Protein AF-0000000085501121 (afdb_homodimer)

Organism: NCBI:txid158149

Secondary structure (DSSP, 8-state):
-------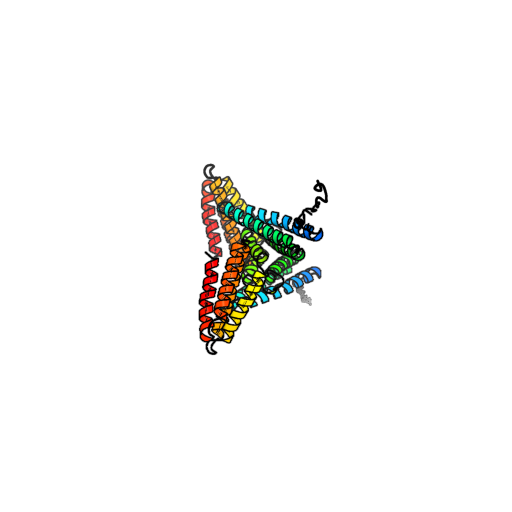-----------------PPPHHHHHHHHHHHHHHHHHHHHHHHHS-HHHHHHHHHHHHHHHHHHHHHHHHHHHTT-HHHHHHHHHHHHHHHHHHHHS-GGGHHHHHHHHHHHHHSPPGGGTTSS-HHHHHHHHHHHHHHHHHHHHS-GGGHHHHHHHHHHHHHHHHHHHHHHHHHT-HHHHHHHHHHHHHHHHHHHHS-GGGHHHHHHHHHHHHHHHHH-/------------------------PPPHHHHHHHHHHHHHHHHHHHHHHHHS-HHHHHHHHHHHHHHHHHHHHHHHHHHHTT-HHHHHHHHHHHHHHHHHHHHS-GGGHHHHHHHHHHHHHSPPGGGTTSS-HHHHHHHHHHHHHHHHHHHHS-GGGHHHHHHHHHHHHHHHHHHHHHHHHHT-HHHHHHHHHHHHHHHHHHHHS-GGGHHHHHHHHHHHHHHHHH-

pLDDT: mean 87.47, std 18.46, range [24.66, 98.56]

Radius of gyration: 30.81 Å; Cα contacts (8 Å, |Δi|>4): 507; chains: 2; bounding box: 129×114×78 Å

Foldseek 3Di:
DPPDDDDDPPPPPVPPPPPPPPLPDADPVLVVLQVLLVVLLVVLLVLLLVLDDPVCNVVSNVLSVLLVVLLVLQLVVCSVVVNSVSSNLLSVQSSVLSVQLNVDDSVCNSVSNLVSSLVSQADDQVPPPPHDPLVVVLVVLLVVLLVLLLVLDDPVCNVVLNVVSVVLVVLLSVLLSVQSSSSDPVLNVLLSVQSNVLSVQLVPDDSVCNSVSNVVSSVVSSVVSVD/DPPPPPPPPPPPPPPPPPPPPPLPDADPVLVVLQVLLVVLLVVLLVLLLVLDDPVCNVVSNVLSVLLVVLLVLQLVVCSVVVNSVSSNLLSVQSSVLSVQLNVDDSVCNSVSNLVSSLVSQADDQVPPPPHDPLQVVLVVLLVVLLVLLLVLDDPVCNVVLNVVSVVLVVLLSVLLSVQSSSSDPVLNVLLSVQSNVLSVQLVPDDSVCNSVSNVVSSVVSSVVSVD

Structure (mmCIF, N/CA/C/O backbone):
data_AF-0000000085501121-model_v1
#
loop_
_entity.id
_entity.type
_entity.pdbx_description
1 polymer 'Uncharacterized protein'
#
loop_
_atom_site.group_PDB
_atom_site.id
_atom_site.type_symbol
_atom_site.label_atom_id
_atom_site.label_alt_id
_atom_site.label_comp_id
_atom_site.label_asym_id
_atom_site.label_entity_id
_atom_site.label_seq_id
_atom_site.pdbx_PDB_ins_code
_atom_site.Cartn_x
_atom_site.Cartn_y
_atom_site.Cartn_z
_atom_site.occupancy
_atom_site.B_iso_or_equiv
_atom_site.auth_seq_id
_atom_site.auth_comp_id
_atom_site.auth_asym_id
_atom_site.auth_atom_id
_atom_site.pdbx_PDB_model_num
ATOM 1 N N . MET A 1 1 ? 66.562 -48.844 -46.031 1 24.66 1 MET A N 1
ATOM 2 C CA . MET A 1 1 ? 66.875 -47.562 -45.406 1 24.66 1 MET A CA 1
ATOM 3 C C . MET A 1 1 ? 65.75 -46.562 -45.719 1 24.66 1 MET A C 1
ATOM 5 O O . MET A 1 1 ? 65.938 -45.594 -46.469 1 24.66 1 MET A O 1
ATOM 9 N N . ALA A 1 2 ? 64.5 -46.844 -45.75 1 24.98 2 ALA A N 1
ATOM 10 C CA . ALA A 1 2 ? 63.219 -46.406 -46.312 1 24.98 2 ALA A CA 1
ATOM 11 C C . ALA A 1 2 ? 62.688 -45.219 -45.562 1 24.98 2 ALA A C 1
ATOM 13 O O . ALA A 1 2 ? 61.562 -44.75 -45.812 1 24.98 2 ALA A O 1
ATOM 14 N N . LYS A 1 3 ? 63.062 -44.812 -44.344 1 31.5 3 LYS A N 1
ATOM 15 C CA . LYS A 1 3 ? 62.125 -44.438 -43.281 1 31.5 3 LYS A CA 1
ATOM 16 C C . LYS A 1 3 ? 61.594 -43.031 -43.469 1 31.5 3 LYS A C 1
ATOM 18 O O . LYS A 1 3 ? 61 -42.438 -42.594 1 31.5 3 LYS A O 1
ATOM 23 N N . ASN A 1 4 ? 61.969 -42.094 -44.312 1 28.61 4 ASN A N 1
ATOM 24 C CA . ASN A 1 4 ? 61.875 -40.688 -43.906 1 28.61 4 ASN A CA 1
ATOM 25 C C . ASN A 1 4 ? 60.469 -40.125 -44.062 1 28.61 4 ASN A C 1
ATOM 27 O O . ASN A 1 4 ? 60.281 -38.906 -44.031 1 28.61 4 ASN A O 1
ATOM 31 N N . LEU A 1 5 ? 59.5 -40.656 -44.594 1 26.5 5 LEU A N 1
ATOM 32 C CA . LEU A 1 5 ? 58.5 -39.781 -45.219 1 26.5 5 LEU A CA 1
ATOM 33 C C . LEU A 1 5 ? 57.938 -38.812 -44.156 1 26.5 5 LEU A C 1
ATOM 35 O O . LEU A 1 5 ? 58.094 -39.031 -42.969 1 26.5 5 LEU A O 1
ATOM 39 N N . LEU A 1 6 ? 56.438 -38.469 -44 1 26.31 6 LEU A N 1
ATOM 40 C CA . LEU A 1 6 ? 55.406 -37.562 -44.469 1 26.31 6 LEU A CA 1
ATOM 41 C C . LEU A 1 6 ? 54.875 -36.719 -43.312 1 26.31 6 LEU A C 1
ATOM 43 O O . LEU A 1 6 ? 55.031 -37.062 -42.156 1 26.31 6 LEU A O 1
ATOM 47 N N . LEU A 1 7 ? 53.469 -36.25 -43.281 1 32.06 7 LEU A N 1
ATOM 48 C CA . LEU A 1 7 ? 52.531 -35.125 -43.281 1 32.06 7 LEU A CA 1
ATOM 49 C C . LEU A 1 7 ? 52.062 -34.781 -41.875 1 32.06 7 LEU A C 1
ATOM 51 O O . LEU A 1 7 ? 51.406 -35.594 -41.219 1 32.06 7 LEU A O 1
ATOM 55 N N . VAL A 1 8 ? 52.75 -34.094 -41.156 1 32.91 8 VAL A N 1
ATOM 56 C CA . VAL A 1 8 ? 52.375 -33.625 -39.812 1 32.91 8 VAL A CA 1
ATOM 57 C C . VAL A 1 8 ? 51 -32.938 -39.875 1 32.91 8 VAL A C 1
ATOM 59 O O . VAL A 1 8 ? 50.844 -31.922 -40.594 1 32.91 8 VAL A O 1
ATOM 62 N N . SER A 1 9 ? 49.906 -33.656 -39.75 1 26.64 9 SER A N 1
ATOM 63 C CA . SER A 1 9 ? 48.531 -33.188 -39.625 1 26.64 9 SER A CA 1
ATOM 64 C C . SER A 1 9 ? 48.438 -32.031 -38.625 1 26.64 9 SER A C 1
ATOM 66 O O . SER A 1 9 ? 48.719 -32.219 -37.438 1 26.64 9 SER A O 1
ATOM 68 N N . LEU A 1 10 ? 48.594 -30.859 -39.094 1 33.62 10 LEU A N 1
ATOM 69 C CA . LEU A 1 10 ? 48.219 -29.578 -38.531 1 33.62 10 LEU A CA 1
ATOM 70 C C . LEU A 1 10 ? 46.781 -29.609 -37.969 1 33.62 10 LEU A C 1
ATOM 72 O O . LEU A 1 10 ? 45.812 -29.516 -38.75 1 33.62 10 LEU A O 1
ATOM 76 N N . LEU A 1 11 ? 46.469 -30.609 -37.188 1 30.19 11 LEU A N 1
ATOM 77 C CA . LEU A 1 11 ? 45.156 -30.469 -36.594 1 30.19 11 LEU A CA 1
ATOM 78 C C . LEU A 1 11 ? 44.969 -29.062 -36 1 30.19 11 LEU A C 1
ATOM 80 O O . LEU A 1 11 ? 45.75 -28.641 -35.156 1 30.19 11 LEU A O 1
ATOM 84 N N . LEU A 1 12 ? 44.281 -28.141 -36.781 1 29.3 12 LEU A N 1
ATOM 85 C CA . LEU A 1 12 ? 43.5 -26.922 -36.562 1 29.3 12 LEU A CA 1
ATOM 86 C C . LEU A 1 12 ? 42.75 -26.984 -35.25 1 29.3 12 LEU A C 1
ATOM 88 O O . LEU A 1 12 ? 41.812 -27.766 -35.094 1 29.3 12 LEU A O 1
ATOM 92 N N . TYR A 1 13 ? 43.406 -27.031 -34.062 1 30.59 13 TYR A N 1
ATOM 93 C CA . TYR A 1 13 ? 42.688 -26.703 -32.844 1 30.59 13 TYR A CA 1
ATOM 94 C C . TYR A 1 13 ? 41.812 -25.469 -33.062 1 30.59 13 TYR A C 1
ATOM 96 O O . TYR A 1 13 ? 42.312 -24.344 -33.125 1 30.59 13 TYR A O 1
ATOM 104 N N . ILE A 1 14 ? 40.812 -25.516 -34 1 32.12 14 ILE A N 1
ATOM 105 C CA . ILE A 1 14 ? 39.812 -24.469 -33.938 1 32.12 14 ILE A CA 1
ATOM 106 C C . ILE A 1 14 ? 39.375 -24.266 -32.5 1 32.12 14 ILE A C 1
ATOM 108 O O . ILE A 1 14 ? 38.812 -25.156 -31.859 1 32.12 14 ILE A O 1
ATOM 112 N N . THR A 1 15 ? 40.188 -23.531 -31.625 1 33.06 15 THR A N 1
ATOM 113 C CA . THR A 1 15 ? 39.625 -22.906 -30.422 1 33.06 15 THR A CA 1
ATOM 114 C C . THR A 1 15 ? 38.188 -22.422 -30.703 1 33.06 15 THR A C 1
ATOM 116 O O . THR A 1 15 ? 38 -21.531 -31.516 1 33.06 15 THR A O 1
ATOM 119 N N . ILE A 1 16 ? 37.188 -23.188 -30.859 1 33.81 16 ILE A N 1
ATOM 120 C CA . ILE A 1 16 ? 35.844 -22.703 -30.688 1 33.81 16 ILE A CA 1
ATOM 121 C C . ILE A 1 16 ? 35.781 -21.703 -29.516 1 33.81 16 ILE A C 1
ATOM 123 O O . ILE A 1 16 ? 35.969 -22.078 -28.359 1 33.81 16 ILE A O 1
ATOM 127 N N . ALA A 1 17 ? 36.406 -20.5 -29.547 1 34.38 17 ALA A N 1
ATOM 128 C CA . ALA A 1 17 ? 35.969 -19.453 -28.609 1 34.38 17 ALA A CA 1
ATOM 129 C C . ALA A 1 17 ? 34.5 -19.594 -28.281 1 34.38 17 ALA A C 1
ATOM 131 O O . ALA A 1 17 ? 33.625 -19.484 -29.172 1 34.38 17 ALA A O 1
ATOM 132 N N . GLU A 1 18 ? 34.062 -20.469 -27.516 1 41.25 18 GLU A N 1
ATOM 133 C CA . GLU A 1 18 ? 32.719 -20.297 -26.969 1 41.25 18 GLU A CA 1
ATOM 134 C C . GLU A 1 18 ? 32.375 -18.812 -26.859 1 41.25 18 GLU A C 1
ATOM 136 O O . GLU A 1 18 ? 33.062 -18.047 -26.172 1 41.25 18 GLU A O 1
ATOM 141 N N . ALA A 1 19 ? 31.891 -18.094 -27.859 1 36.56 19 ALA A N 1
ATOM 142 C CA . ALA A 1 19 ? 31.328 -16.75 -27.797 1 36.56 19 ALA A CA 1
ATOM 143 C C . ALA A 1 19 ? 30.688 -16.484 -26.438 1 36.56 19 ALA A C 1
ATOM 145 O O . ALA A 1 19 ? 29.844 -17.25 -25.969 1 36.56 19 ALA A O 1
ATOM 146 N N . ALA A 1 20 ? 31.375 -16.078 -25.406 1 42.25 20 ALA A N 1
ATOM 147 C CA . ALA A 1 20 ? 30.75 -15.578 -24.188 1 42.25 20 ALA A CA 1
ATOM 148 C C . ALA A 1 20 ? 29.375 -15 -24.469 1 42.25 20 ALA A C 1
ATOM 150 O O . ALA A 1 20 ? 29.172 -14.352 -25.5 1 42.25 20 ALA A O 1
ATOM 151 N N . PRO A 1 21 ? 28.297 -15.578 -24.031 1 44.16 21 PRO A N 1
ATOM 152 C CA . PRO A 1 21 ? 27.031 -14.898 -24.344 1 44.16 21 PRO A CA 1
ATOM 153 C C . PRO A 1 21 ? 27.188 -13.383 -24.406 1 44.16 21 PRO A C 1
ATOM 155 O O . PRO A 1 21 ? 27.75 -12.773 -23.5 1 44.16 21 PRO A O 1
ATOM 158 N N . ILE A 1 22 ? 27.594 -12.719 -25.453 1 45 22 ILE A N 1
ATOM 159 C CA . ILE A 1 22 ? 27.562 -11.281 -25.688 1 45 22 ILE A CA 1
ATOM 160 C C . ILE A 1 22 ? 26.484 -10.641 -24.797 1 45 22 ILE A C 1
ATOM 162 O O . ILE A 1 22 ? 25.312 -10.969 -24.906 1 45 22 ILE A O 1
ATOM 166 N N . ALA A 1 23 ? 26.812 -10.25 -23.578 1 52.75 23 ALA A N 1
ATOM 167 C CA . ALA A 1 23 ? 25.891 -9.508 -22.734 1 52.75 23 ALA A CA 1
ATOM 168 C C . ALA A 1 23 ? 25.016 -8.57 -23.547 1 52.75 23 ALA A C 1
ATOM 170 O O . ALA A 1 23 ? 25.516 -7.625 -24.172 1 52.75 23 ALA A O 1
ATOM 171 N N . VAL A 1 24 ? 24.031 -9.07 -24.281 1 63.19 24 VAL A N 1
ATOM 172 C CA . VAL A 1 24 ? 23.094 -8.305 -25.109 1 63.19 24 VAL A CA 1
ATOM 173 C C . VAL A 1 24 ? 22.75 -7 -24.406 1 63.19 24 VAL A C 1
ATOM 175 O O . VAL A 1 24 ? 22.344 -7.004 -23.234 1 63.19 24 VAL A O 1
ATOM 178 N N . GLU A 1 25 ? 23.406 -5.941 -24.891 1 78.56 25 GLU A N 1
ATOM 179 C CA . GLU A 1 25 ? 23.094 -4.594 -24.422 1 78.56 25 GLU A CA 1
ATOM 180 C C . GLU A 1 25 ? 21.641 -4.246 -24.672 1 78.56 25 GLU A C 1
ATOM 182 O O . GLU A 1 25 ? 21.047 -4.691 -25.656 1 78.56 25 GLU A O 1
ATOM 187 N N . TRP A 1 26 ? 20.969 -3.686 -23.688 1 87.12 26 TRP A N 1
ATOM 188 C CA . TRP A 1 26 ? 19.594 -3.221 -23.859 1 87.12 26 TRP A CA 1
ATOM 189 C C . TRP A 1 26 ? 19.5 -2.26 -25.031 1 87.12 26 TRP A C 1
ATOM 191 O O . TRP A 1 26 ? 20.422 -1.498 -25.312 1 87.12 26 TRP A O 1
ATOM 201 N N . SER A 1 27 ? 18.453 -2.363 -25.781 1 90.25 27 SER A N 1
ATOM 202 C CA . SER A 1 27 ? 18.141 -1.325 -26.766 1 90.25 27 SER A CA 1
ATOM 203 C C . SER A 1 27 ? 18.062 0.048 -26.109 1 90.25 27 SER A C 1
ATOM 205 O O . SER A 1 27 ? 18 0.152 -24.875 1 90.25 27 SER A O 1
ATOM 207 N N . ALA A 1 28 ? 18.047 1.055 -26.859 1 91.31 28 ALA A N 1
ATOM 208 C CA . ALA A 1 28 ? 17.938 2.426 -26.375 1 91.31 28 ALA A CA 1
ATOM 209 C C . ALA A 1 28 ? 16.625 2.629 -25.625 1 91.31 28 ALA A C 1
ATOM 211 O O . ALA A 1 28 ? 16.578 3.314 -24.609 1 91.31 28 ALA A O 1
ATOM 212 N N . THR A 1 29 ? 15.594 2.031 -26.203 1 92.06 29 THR A N 1
ATOM 213 C CA . THR A 1 29 ? 14.273 2.164 -25.594 1 92.06 29 THR A CA 1
ATOM 214 C C . THR A 1 29 ? 14.25 1.511 -24.219 1 92.06 29 THR A C 1
ATOM 216 O O . THR A 1 29 ? 13.797 2.115 -23.234 1 92.06 29 THR A O 1
ATOM 219 N N . ALA A 1 30 ? 14.742 0.292 -24.125 1 93.5 30 ALA A N 1
ATOM 220 C CA . ALA A 1 30 ? 14.789 -0.408 -22.844 1 93.5 30 ALA A CA 1
ATOM 221 C C . ALA A 1 30 ? 15.688 0.327 -21.844 1 93.5 30 ALA A C 1
ATOM 223 O O . ALA A 1 30 ? 15.328 0.474 -20.672 1 93.5 30 ALA A O 1
ATOM 224 N N . SER A 1 31 ? 16.75 0.842 -22.312 1 94.31 31 SER A N 1
ATOM 225 C CA . SER A 1 31 ? 17.672 1.573 -21.453 1 94.31 31 SER A CA 1
ATOM 226 C C . SER A 1 31 ? 17.031 2.836 -20.891 1 94.31 31 SER A C 1
ATOM 228 O O . SER A 1 31 ? 17.203 3.162 -19.719 1 94.31 31 SER A O 1
ATOM 230 N N . LYS A 1 32 ? 16.328 3.502 -21.703 1 95.69 32 LYS A N 1
ATOM 231 C CA . LYS A 1 32 ? 15.633 4.707 -21.25 1 95.69 32 LYS A CA 1
ATOM 232 C C . LYS A 1 32 ? 14.617 4.379 -20.156 1 95.69 32 LYS A C 1
ATOM 234 O O . LYS A 1 32 ? 14.539 5.086 -19.156 1 95.69 32 LYS A O 1
ATOM 239 N N . SER A 1 33 ? 13.875 3.32 -20.375 1 96.25 33 SER A N 1
ATOM 240 C CA . SER A 1 33 ? 12.875 2.9 -19.406 1 96.25 33 SER A CA 1
ATOM 241 C C . SER A 1 33 ? 13.539 2.504 -18.078 1 96.25 33 SER A C 1
ATOM 243 O O . SER A 1 33 ? 13.094 2.922 -17.016 1 96.25 33 SER A O 1
ATOM 245 N N . ILE A 1 34 ? 14.594 1.81 -18.172 1 96.5 34 ILE A N 1
ATOM 246 C CA . ILE A 1 34 ? 15.297 1.315 -16.984 1 96.5 34 ILE A CA 1
ATOM 247 C C . ILE A 1 34 ? 15.93 2.484 -16.234 1 96.5 34 ILE A C 1
ATOM 249 O O . ILE A 1 34 ? 15.867 2.551 -15.008 1 96.5 34 ILE A O 1
ATOM 253 N N . ASN A 1 35 ? 16.484 3.414 -16.938 1 95.94 35 ASN A N 1
ATOM 254 C CA . ASN A 1 35 ? 17.109 4.57 -16.312 1 95.94 35 ASN A CA 1
ATOM 255 C C . ASN A 1 35 ? 16.078 5.461 -15.625 1 95.94 35 ASN A C 1
ATOM 257 O O . ASN A 1 35 ? 16.312 5.969 -14.523 1 95.94 35 ASN A O 1
ATOM 261 N N . ALA A 1 36 ? 14.922 5.648 -16.312 1 96.44 36 ALA A N 1
ATOM 262 C CA . ALA A 1 36 ? 13.844 6.422 -15.703 1 96.44 36 ALA A CA 1
ATOM 263 C C . ALA A 1 36 ? 13.383 5.781 -14.398 1 96.44 36 ALA A C 1
ATOM 265 O O . ALA A 1 36 ? 13.195 6.473 -13.391 1 96.44 36 ALA A O 1
ATOM 266 N N . MET A 1 37 ? 13.25 4.48 -14.422 1 96.94 37 MET A N 1
ATOM 267 C CA . MET A 1 37 ? 12.867 3.742 -13.219 1 96.94 37 MET A CA 1
ATOM 268 C C . MET A 1 37 ? 13.914 3.908 -12.125 1 96.94 37 MET A C 1
ATOM 270 O O . MET A 1 37 ? 13.578 4.191 -10.969 1 96.94 37 MET A O 1
ATOM 274 N N . LYS A 1 38 ? 15.164 3.803 -12.477 1 96.38 38 LYS A N 1
ATOM 275 C CA . LYS A 1 38 ? 16.234 3.859 -11.484 1 96.38 38 LYS A CA 1
ATOM 276 C C . LYS A 1 38 ? 16.297 5.23 -10.82 1 96.38 38 LYS A C 1
ATOM 278 O O . LYS A 1 38 ? 16.531 5.332 -9.617 1 96.38 38 LYS A O 1
ATOM 283 N N . LEU A 1 39 ? 16.047 6.27 -11.547 1 96.44 39 LEU A N 1
ATOM 284 C CA . LEU A 1 39 ? 16.047 7.621 -11 1 96.44 39 LEU A CA 1
ATOM 285 C C . LEU A 1 39 ? 14.922 7.785 -9.977 1 96.44 39 LEU A C 1
ATOM 287 O O . LEU A 1 39 ? 15.156 8.258 -8.867 1 96.44 39 LEU A O 1
ATOM 291 N N . LYS A 1 40 ? 13.781 7.328 -10.305 1 97 40 LYS A N 1
ATOM 292 C CA . LYS A 1 40 ? 12.641 7.441 -9.391 1 97 40 LYS A CA 1
ATOM 293 C C . LYS A 1 40 ? 12.82 6.539 -8.18 1 97 40 LYS A C 1
ATOM 295 O O . LYS A 1 40 ? 12.461 6.918 -7.059 1 97 40 LYS A O 1
ATOM 300 N N . LEU A 1 41 ? 13.359 5.426 -8.469 1 97.56 41 LEU A N 1
ATOM 301 C CA . LEU A 1 41 ? 13.617 4.48 -7.387 1 97.56 41 LEU A CA 1
ATOM 302 C C . LEU A 1 41 ? 14.594 5.074 -6.375 1 97.56 41 LEU A C 1
ATOM 304 O O . LEU A 1 41 ? 14.367 4.98 -5.168 1 97.56 41 LEU A O 1
ATOM 308 N N . GLY A 1 42 ? 15.648 5.605 -6.863 1 96.56 42 GLY A N 1
ATOM 309 C CA . GLY A 1 42 ? 16.594 6.246 -5.977 1 96.56 42 GLY A CA 1
ATOM 310 C C . GLY A 1 42 ? 15.977 7.312 -5.094 1 96.56 42 GLY A C 1
ATOM 311 O O . GLY A 1 42 ? 16.203 7.34 -3.885 1 96.56 42 GLY A O 1
ATOM 312 N N . LYS A 1 43 ? 15.148 8.125 -5.691 1 97 43 LYS A N 1
ATOM 313 C CA . LYS A 1 43 ? 14.469 9.172 -4.938 1 97 43 LYS A CA 1
ATOM 314 C C . LYS A 1 43 ? 13.516 8.578 -3.9 1 97 43 LYS A C 1
ATOM 316 O O . LYS A 1 43 ? 13.5 9.016 -2.746 1 97 43 LYS A O 1
ATOM 321 N N . ALA A 1 44 ? 12.734 7.625 -4.355 1 97.88 44 ALA A N 1
ATOM 322 C CA . ALA A 1 44 ? 11.773 6.984 -3.463 1 97.88 44 ALA A CA 1
ATOM 323 C C . ALA A 1 44 ? 12.469 6.379 -2.248 1 97.88 44 ALA A C 1
ATOM 325 O O . ALA A 1 44 ? 12.062 6.609 -1.108 1 97.88 44 ALA A O 1
ATOM 326 N N . LEU A 1 45 ? 13.5 5.656 -2.473 1 97.19 45 LEU A N 1
ATOM 327 C CA . LEU A 1 45 ? 14.188 4.949 -1.4 1 97.19 45 LEU A CA 1
ATOM 328 C C . LEU A 1 45 ? 14.875 5.934 -0.454 1 97.19 45 LEU A C 1
ATOM 330 O O . LEU A 1 45 ? 14.859 5.738 0.764 1 97.19 45 LEU A O 1
ATOM 334 N N . ASP A 1 46 ? 15.422 6.992 -0.999 1 96.25 46 ASP A N 1
ATOM 335 C CA . ASP A 1 46 ? 16.016 8.039 -0.168 1 96.25 46 ASP A CA 1
ATOM 336 C C . ASP A 1 46 ? 14.961 8.664 0.75 1 96.25 46 ASP A C 1
ATOM 338 O O . ASP A 1 46 ? 15.211 8.859 1.942 1 96.25 46 ASP A O 1
ATOM 342 N N . GLU A 1 47 ? 13.867 8.945 0.17 1 96.44 47 GLU A N 1
ATOM 343 C CA . GLU A 1 47 ? 12.82 9.602 0.94 1 96.44 47 GLU A CA 1
ATOM 344 C C . GLU A 1 47 ? 12.273 8.68 2.027 1 96.44 47 GLU A C 1
ATOM 346 O O . GLU A 1 47 ? 11.883 9.141 3.104 1 96.44 47 GLU A O 1
ATOM 351 N N . VAL A 1 48 ? 12.203 7.367 1.743 1 97.69 48 VAL A N 1
ATOM 352 C CA . VAL A 1 48 ? 11.75 6.402 2.74 1 97.69 48 VAL A CA 1
ATOM 353 C C . VAL A 1 48 ? 12.711 6.402 3.932 1 97.69 48 VAL A C 1
ATOM 355 O O . VAL A 1 48 ? 12.273 6.441 5.086 1 97.69 48 VAL A O 1
ATOM 358 N N . VAL A 1 49 ? 13.969 6.418 3.639 1 96.88 49 VAL A N 1
ATOM 359 C CA . VAL A 1 49 ? 14.969 6.391 4.695 1 96.88 49 VAL A CA 1
ATOM 360 C C . VAL A 1 49 ? 14.93 7.699 5.484 1 96.88 49 VAL A C 1
ATOM 362 O O . VAL A 1 49 ? 14.961 7.691 6.719 1 96.88 49 VAL A O 1
ATOM 365 N N . LEU A 1 50 ? 14.773 8.805 4.793 1 93.81 50 LEU A N 1
ATOM 366 C CA . LEU A 1 50 ? 14.734 10.117 5.426 1 93.81 50 LEU A CA 1
ATOM 367 C C . LEU A 1 50 ? 13.516 10.25 6.328 1 93.81 50 LEU A C 1
ATOM 369 O O . LEU A 1 50 ? 13.57 10.914 7.363 1 93.81 50 LEU A O 1
ATOM 373 N N . ALA A 1 51 ? 12.461 9.586 5.969 1 93.88 51 ALA A N 1
ATOM 374 C CA . ALA A 1 51 ? 11.203 9.719 6.699 1 93.88 51 ALA A CA 1
ATOM 375 C C . ALA A 1 51 ? 11.172 8.797 7.914 1 93.88 51 ALA A C 1
ATOM 377 O O . ALA A 1 51 ? 10.312 8.938 8.789 1 93.88 51 ALA A O 1
ATOM 378 N N . ALA A 1 52 ? 12.055 7.836 7.988 1 94.25 52 ALA A N 1
ATOM 379 C CA . ALA A 1 52 ? 12.039 6.836 9.047 1 94.25 52 ALA A CA 1
ATOM 380 C C . ALA A 1 52 ? 12.453 7.445 10.383 1 94.25 52 ALA A C 1
ATOM 382 O O . ALA A 1 52 ? 13.422 8.203 10.453 1 94.25 52 ALA A O 1
ATOM 383 N N . PRO A 1 53 ? 11.641 7.094 11.398 1 91.62 53 PRO A N 1
ATOM 384 C CA . PRO A 1 53 ? 12.133 7.516 12.711 1 91.62 53 PRO A CA 1
ATOM 385 C C . PRO A 1 53 ? 13.508 6.945 13.039 1 91.62 53 PRO A C 1
ATOM 387 O O . PRO A 1 53 ? 13.828 5.824 12.633 1 91.62 53 PRO A O 1
ATOM 390 N N . PRO A 1 54 ? 14.203 7.59 13.836 1 90.62 54 PRO A N 1
ATOM 391 C CA . PRO A 1 54 ? 15.594 7.219 14.086 1 90.62 54 PRO A CA 1
ATOM 392 C C . PRO A 1 54 ? 15.734 5.797 14.625 1 90.62 54 PRO A C 1
ATOM 394 O O . PRO A 1 54 ? 16.562 5.027 14.133 1 90.62 54 PRO A O 1
ATOM 397 N N . PRO A 1 55 ? 14.961 5.398 15.523 1 88.69 55 PRO A N 1
ATOM 398 C CA . PRO A 1 55 ? 15.148 4.043 16.047 1 88.69 55 PRO A CA 1
ATOM 399 C C . PRO A 1 55 ? 14.922 2.961 15 1 88.69 55 PRO A C 1
ATOM 401 O O . PRO A 1 55 ? 15.336 1.815 15.188 1 88.69 55 PRO A O 1
ATOM 404 N N . LYS A 1 56 ? 14.273 3.365 13.938 1 93.38 56 LYS A N 1
ATOM 405 C CA . LYS A 1 56 ? 13.938 2.371 12.922 1 93.38 56 LYS A CA 1
ATOM 406 C C . LYS A 1 56 ? 14.75 2.586 11.648 1 93.38 56 LYS A C 1
ATOM 408 O O . LYS A 1 56 ? 14.594 1.849 10.672 1 93.38 56 LYS A O 1
ATOM 413 N N . ARG A 1 57 ? 15.625 3.506 11.625 1 94.44 57 ARG A N 1
ATOM 414 C CA . ARG A 1 57 ? 16.297 3.918 10.391 1 94.44 57 ARG A CA 1
ATOM 415 C C . ARG A 1 57 ? 17.172 2.795 9.844 1 94.44 57 ARG A C 1
ATOM 417 O O . ARG A 1 57 ? 17.156 2.529 8.641 1 94.44 57 ARG A O 1
ATOM 424 N N . LYS A 1 58 ? 17.844 2.094 10.727 1 94.56 58 LYS A N 1
ATOM 425 C CA . LYS A 1 58 ? 18.703 1.008 10.273 1 94.56 58 LYS A CA 1
ATOM 426 C C . LYS A 1 58 ? 17.875 -0.12 9.648 1 94.56 58 LYS A C 1
ATOM 428 O O . LYS A 1 58 ? 18.266 -0.683 8.625 1 94.56 58 LYS A O 1
ATOM 433 N N . GLU A 1 59 ? 16.828 -0.427 10.297 1 95.62 59 GLU A N 1
ATOM 434 C CA . GLU A 1 59 ? 15.93 -1.449 9.766 1 95.62 59 GLU A CA 1
ATOM 435 C C . GLU A 1 59 ? 15.359 -1.033 8.414 1 95.62 59 GLU A C 1
ATOM 437 O O . GLU A 1 59 ? 15.312 -1.838 7.48 1 95.62 59 GLU A O 1
ATOM 442 N N . VAL A 1 60 ? 15.047 0.201 8.289 1 96.12 60 VAL A N 1
ATOM 443 C CA . VAL A 1 60 ? 14.477 0.728 7.055 1 96.12 60 VAL A CA 1
ATOM 444 C C . VAL A 1 60 ? 15.547 0.744 5.961 1 96.12 60 VAL A C 1
ATOM 446 O O . VAL A 1 60 ? 15.273 0.388 4.812 1 96.12 60 VAL A O 1
ATOM 449 N N . GLU A 1 61 ? 16.734 1.067 6.266 1 96.75 61 GLU A N 1
ATOM 450 C CA . GLU A 1 61 ? 17.844 1.053 5.32 1 96.75 61 GLU A CA 1
ATOM 451 C C . GLU A 1 61 ? 18.094 -0.354 4.781 1 96.75 61 GLU A C 1
ATOM 453 O O . GLU A 1 61 ? 18.297 -0.539 3.582 1 96.75 61 GLU A O 1
ATOM 458 N N . LYS A 1 62 ? 18.016 -1.282 5.637 1 94.81 62 LYS A N 1
ATOM 459 C CA . LYS A 1 62 ? 18.203 -2.672 5.223 1 94.81 62 LYS A CA 1
ATOM 460 C C . LYS A 1 62 ? 17.094 -3.107 4.266 1 94.81 62 LYS A C 1
ATOM 462 O O . LYS A 1 62 ? 17.359 -3.764 3.258 1 94.81 62 LYS A O 1
ATOM 467 N N . ALA A 1 63 ? 15.906 -2.742 4.613 1 93.75 63 ALA A N 1
ATOM 468 C CA . ALA A 1 63 ? 14.773 -3.086 3.76 1 93.75 63 ALA A CA 1
ATOM 469 C C . ALA A 1 63 ? 14.922 -2.447 2.381 1 93.75 63 ALA A C 1
ATOM 471 O O . ALA A 1 63 ? 14.695 -3.105 1.36 1 93.75 63 ALA A O 1
ATOM 472 N N . THR A 1 64 ? 15.312 -1.154 2.363 1 96.12 64 THR A N 1
ATOM 473 C CA . THR A 1 64 ? 15.453 -0.439 1.1 1 96.12 64 THR A CA 1
ATOM 474 C C . THR A 1 64 ? 16.562 -1.048 0.255 1 96.12 64 THR A C 1
ATOM 476 O O . THR A 1 64 ? 16.422 -1.215 -0.957 1 96.12 64 THR A O 1
ATOM 479 N N . THR A 1 65 ? 17.641 -1.415 0.872 1 93.88 65 THR A N 1
ATOM 480 C CA . THR A 1 65 ? 18.734 -2.074 0.179 1 93.88 65 THR A CA 1
ATOM 481 C C . THR A 1 65 ? 18.297 -3.424 -0.381 1 93.88 65 THR A C 1
ATOM 483 O O . THR A 1 65 ? 18.656 -3.779 -1.507 1 93.88 65 THR A O 1
ATOM 486 N N . GLY A 1 66 ? 17.516 -4.105 0.41 1 91.62 66 GLY A N 1
ATOM 487 C CA . GLY A 1 66 ? 16.969 -5.371 -0.056 1 91.62 66 GLY A CA 1
ATOM 488 C C . GLY A 1 66 ? 16.141 -5.242 -1.318 1 91.62 66 GLY A C 1
ATOM 489 O O . GLY A 1 66 ? 16.297 -6.031 -2.252 1 91.62 66 GLY A O 1
ATOM 490 N N . HIS A 1 67 ? 15.297 -4.234 -1.346 1 93.44 67 HIS A N 1
ATOM 491 C CA . HIS A 1 67 ? 14.477 -4.016 -2.531 1 93.44 67 HIS A CA 1
ATOM 492 C C . HIS A 1 67 ? 15.336 -3.686 -3.744 1 93.44 67 HIS A C 1
ATOM 494 O O . HIS A 1 67 ? 15.055 -4.141 -4.855 1 93.44 67 HIS A O 1
ATOM 500 N N . PHE A 1 68 ? 16.375 -2.936 -3.525 1 92.12 68 PHE A N 1
ATOM 501 C CA . PHE A 1 68 ? 17.281 -2.582 -4.613 1 92.12 68 PHE A CA 1
ATOM 502 C C . PHE A 1 68 ? 17.938 -3.828 -5.195 1 92.12 68 PHE A C 1
ATOM 504 O O . PHE A 1 68 ? 18 -3.988 -6.414 1 92.12 68 PHE A O 1
ATOM 511 N N . ILE A 1 69 ? 18.344 -4.691 -4.367 1 89.69 69 ILE A N 1
ATOM 512 C CA . ILE A 1 69 ? 19 -5.93 -4.781 1 89.69 69 ILE A CA 1
ATOM 513 C C . ILE A 1 69 ? 18 -6.797 -5.562 1 89.69 69 ILE A C 1
ATOM 515 O O . ILE A 1 69 ? 18.359 -7.363 -6.602 1 89.69 69 ILE A O 1
ATOM 519 N N . THR A 1 70 ? 16.812 -6.84 -5.07 1 90.38 70 THR A N 1
ATOM 520 C CA . THR A 1 70 ? 15.773 -7.629 -5.73 1 90.38 70 THR A CA 1
ATOM 521 C C . THR A 1 70 ? 15.516 -7.113 -7.145 1 90.38 70 THR A C 1
ATOM 523 O O . THR A 1 70 ? 15.445 -7.898 -8.094 1 90.38 70 THR A O 1
ATOM 526 N N . ILE A 1 71 ? 15.398 -5.84 -7.32 1 93.75 71 ILE A N 1
ATOM 527 C CA . ILE A 1 71 ? 15.117 -5.23 -8.617 1 93.75 71 ILE A CA 1
ATOM 528 C C . ILE A 1 71 ? 16.266 -5.5 -9.578 1 93.75 71 ILE A C 1
ATOM 530 O O . ILE A 1 71 ? 16.062 -5.855 -10.734 1 93.75 71 ILE A O 1
ATOM 534 N N . ASP A 1 72 ? 17.484 -5.398 -9.078 1 91.38 72 ASP A N 1
ATOM 535 C CA . ASP A 1 72 ? 18.656 -5.672 -9.898 1 91.38 72 ASP A CA 1
ATOM 536 C C . ASP A 1 72 ? 18.688 -7.129 -10.352 1 91.38 72 ASP A C 1
ATOM 538 O O . ASP A 1 72 ? 19.031 -7.422 -11.5 1 91.38 72 ASP A O 1
ATOM 542 N N . ALA A 1 73 ? 18.344 -7.949 -9.445 1 87 73 ALA A N 1
ATOM 543 C CA . ALA A 1 73 ? 18.312 -9.367 -9.781 1 87 73 ALA A CA 1
ATOM 544 C C . ALA A 1 73 ? 17.266 -9.656 -10.867 1 87 73 ALA A C 1
ATOM 546 O O . ALA A 1 73 ? 17.516 -10.438 -11.789 1 87 73 ALA A O 1
ATOM 547 N N . LEU A 1 74 ? 16.109 -9.07 -10.766 1 89.44 74 LEU A N 1
ATOM 548 C CA . LEU A 1 74 ? 15.055 -9.242 -11.758 1 89.44 74 LEU A CA 1
ATOM 549 C C . LEU A 1 74 ? 15.523 -8.766 -13.133 1 89.44 74 LEU A C 1
ATOM 551 O O . LEU A 1 74 ? 15.312 -9.445 -14.133 1 89.44 74 LEU A O 1
ATOM 555 N N . LEU A 1 75 ? 16.156 -7.637 -13.133 1 92.31 75 LEU A N 1
ATOM 556 C CA . LEU A 1 75 ? 16.641 -7.078 -14.391 1 92.31 75 LEU A CA 1
ATOM 557 C C . LEU A 1 75 ? 17.766 -7.926 -14.969 1 92.31 75 LEU A C 1
ATOM 559 O O . LEU A 1 75 ? 17.844 -8.117 -16.188 1 92.31 75 LEU A O 1
ATOM 563 N N . ALA A 1 76 ? 18.625 -8.406 -14.133 1 89.44 76 ALA A N 1
ATOM 564 C CA . ALA A 1 76 ? 19.719 -9.273 -14.57 1 89.44 76 ALA A CA 1
ATOM 565 C C . ALA A 1 76 ? 19.188 -10.547 -15.211 1 89.44 76 ALA A C 1
ATOM 567 O O . ALA A 1 76 ? 19.703 -11 -16.234 1 89.44 76 ALA A O 1
ATOM 568 N N . LYS A 1 77 ? 18.172 -11.062 -14.656 1 85 77 LYS A N 1
ATOM 569 C CA . LYS A 1 77 ? 17.547 -12.266 -15.211 1 85 77 LYS A CA 1
ATOM 570 C C . LYS A 1 77 ? 16.953 -11.984 -16.594 1 85 77 LYS A C 1
ATOM 572 O O . LYS A 1 77 ? 17.094 -12.797 -17.5 1 85 77 LYS A O 1
ATOM 577 N N . ALA A 1 78 ? 16.25 -10.938 -16.672 1 89.69 78 ALA A N 1
ATOM 578 C CA . ALA A 1 78 ? 15.688 -10.547 -17.969 1 89.69 78 ALA A CA 1
ATOM 579 C C . ALA A 1 78 ? 16.797 -10.359 -19.016 1 89.69 78 ALA A C 1
ATOM 581 O O . ALA A 1 78 ? 16.641 -10.766 -20.172 1 89.69 78 ALA A O 1
ATOM 582 N N . ARG A 1 79 ? 17.906 -9.797 -18.609 1 91 79 ARG A N 1
ATOM 583 C CA . ARG A 1 79 ? 19.047 -9.562 -19.5 1 91 79 ARG A CA 1
ATOM 584 C C . ARG A 1 79 ? 19.656 -10.883 -19.953 1 91 79 ARG A C 1
ATOM 586 O O . ARG A 1 79 ? 19.969 -11.055 -21.141 1 91 79 ARG A O 1
ATOM 593 N N . ALA A 1 80 ? 19.797 -11.742 -19.031 1 87.25 80 ALA A N 1
ATOM 594 C CA . ALA A 1 80 ? 20.375 -13.047 -19.328 1 87.25 80 ALA A CA 1
ATOM 595 C C . ALA A 1 80 ? 19.547 -13.789 -20.375 1 87.25 80 ALA A C 1
ATOM 597 O O . ALA A 1 80 ? 20.094 -14.547 -21.188 1 87.25 80 ALA A O 1
ATOM 598 N N . ARG A 1 81 ? 18.266 -13.492 -20.438 1 86.75 81 ARG A N 1
ATOM 599 C CA . ARG A 1 81 ? 17.375 -14.172 -21.359 1 86.75 81 ARG A CA 1
ATOM 600 C C . ARG A 1 81 ? 17.125 -13.328 -22.609 1 86.75 81 ARG A C 1
ATOM 602 O O . ARG A 1 81 ? 16.391 -13.734 -23.516 1 86.75 81 ARG A O 1
ATOM 609 N N . GLY A 1 82 ? 17.703 -12.188 -22.594 1 88 82 GLY A N 1
ATOM 610 C CA . GLY A 1 82 ? 17.469 -11.273 -23.703 1 88 82 GLY A CA 1
ATOM 611 C C . GLY A 1 82 ? 16.031 -10.828 -23.812 1 88 82 GLY A C 1
ATOM 612 O O . GLY A 1 82 ? 15.555 -10.523 -24.906 1 88 82 GLY A O 1
ATOM 613 N N . ASP A 1 83 ? 15.305 -10.836 -22.703 1 89.31 83 ASP A N 1
ATOM 614 C CA . ASP A 1 83 ? 13.883 -10.523 -22.688 1 89.31 83 ASP A CA 1
ATOM 615 C C . ASP A 1 83 ? 13.641 -9.039 -22.422 1 89.31 83 ASP A C 1
ATOM 617 O O . ASP A 1 83 ? 13.281 -8.656 -21.312 1 89.31 83 ASP A O 1
ATOM 621 N N . GLU A 1 84 ? 13.688 -8.312 -23.469 1 91.94 84 GLU A N 1
ATOM 622 C CA . GLU A 1 84 ? 13.578 -6.859 -23.359 1 91.94 84 GLU A CA 1
ATOM 623 C C . GLU A 1 84 ? 12.18 -6.438 -22.922 1 91.94 84 GLU A C 1
ATOM 625 O O . GLU A 1 84 ? 12.023 -5.473 -22.172 1 91.94 84 GLU A O 1
ATOM 630 N N . LYS A 1 85 ? 11.234 -7.109 -23.453 1 90.06 85 LYS A N 1
ATOM 631 C CA . LYS A 1 85 ? 9.859 -6.785 -23.078 1 90.06 85 LYS A CA 1
ATOM 632 C C . LYS A 1 85 ? 9.648 -6.941 -21.562 1 90.06 85 LYS A C 1
ATOM 634 O O . LYS A 1 85 ? 9 -6.109 -20.938 1 90.06 85 LYS A O 1
ATOM 639 N N . LYS A 1 86 ? 10.242 -7.941 -21.062 1 90.25 86 LYS A N 1
ATOM 640 C CA . LYS A 1 86 ? 10.148 -8.156 -19.625 1 90.25 86 LYS A CA 1
ATOM 641 C C . LYS A 1 86 ? 10.875 -7.066 -18.844 1 90.25 86 LYS A C 1
ATOM 643 O O . LYS A 1 86 ? 10.383 -6.59 -17.812 1 90.25 86 LYS A O 1
ATOM 648 N N . ALA A 1 87 ? 12.039 -6.719 -19.328 1 93.31 87 ALA A N 1
ATOM 649 C CA . ALA A 1 87 ? 12.797 -5.66 -18.672 1 93.31 87 ALA A CA 1
ATOM 650 C C . ALA A 1 87 ? 12 -4.359 -18.625 1 93.31 87 ALA A C 1
ATOM 652 O O . ALA A 1 87 ? 11.945 -3.693 -17.594 1 93.31 87 ALA A O 1
ATOM 653 N N . ILE A 1 88 ? 11.359 -4.043 -19.703 1 95 88 ILE A N 1
ATOM 654 C CA . ILE A 1 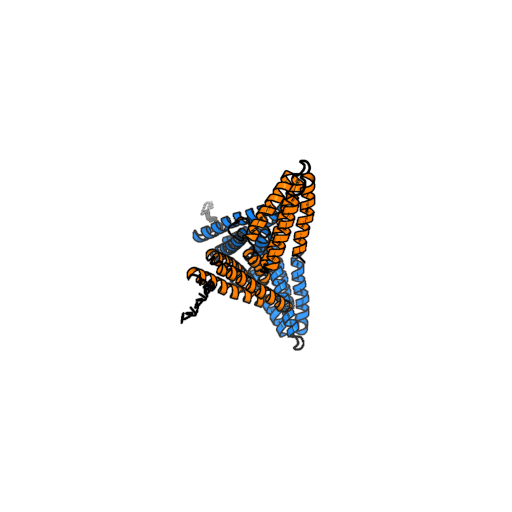88 ? 10.555 -2.822 -19.766 1 95 88 ILE A CA 1
ATOM 655 C C . ILE A 1 88 ? 9.359 -2.932 -18.828 1 95 88 ILE A C 1
ATOM 657 O O . ILE A 1 88 ? 9 -1.963 -18.156 1 95 88 ILE A O 1
ATOM 661 N N . SER A 1 89 ? 8.758 -4.086 -18.734 1 92.62 89 SER A N 1
ATOM 662 C CA . SER A 1 89 ? 7.625 -4.312 -17.844 1 92.62 89 SER A CA 1
ATOM 663 C C . SER A 1 89 ? 8.031 -4.148 -16.391 1 92.62 89 SER A C 1
ATOM 665 O O . SER A 1 89 ? 7.316 -3.516 -15.609 1 92.62 89 SER A O 1
ATOM 667 N N . ILE A 1 90 ? 9.172 -4.684 -16.062 1 93.38 90 ILE A N 1
ATOM 668 C CA . ILE A 1 90 ? 9.703 -4.539 -14.703 1 93.38 90 ILE A CA 1
ATOM 669 C C . ILE A 1 90 ? 9.922 -3.059 -14.398 1 93.38 90 ILE A C 1
ATOM 671 O O . ILE A 1 90 ? 9.477 -2.562 -13.359 1 93.38 90 ILE A O 1
ATOM 675 N N . ALA A 1 91 ? 10.562 -2.41 -15.336 1 96.5 91 ALA A N 1
ATOM 676 C CA . ALA A 1 91 ? 10.852 -0.992 -15.148 1 96.5 91 ALA A CA 1
ATOM 677 C C . ALA A 1 91 ? 9.57 -0.186 -14.953 1 96.5 91 ALA A C 1
ATOM 679 O O . ALA A 1 91 ? 9.484 0.644 -14.047 1 96.5 91 ALA A O 1
ATOM 680 N N . SER A 1 92 ? 8.617 -0.457 -15.695 1 95.38 92 SER A N 1
ATOM 681 C CA . SER A 1 92 ? 7.355 0.265 -15.625 1 95.38 92 SER A CA 1
ATOM 682 C C . SER A 1 92 ? 6.652 0.018 -14.289 1 95.38 92 SER A C 1
ATOM 684 O O . SER A 1 92 ? 6.152 0.953 -13.664 1 95.38 92 SER A O 1
ATOM 686 N N . SER A 1 93 ? 6.656 -1.214 -13.875 1 94.75 93 SER A N 1
ATOM 687 C CA . SER A 1 93 ? 5.984 -1.571 -12.633 1 94.75 93 SER A CA 1
ATOM 688 C C . SER A 1 93 ? 6.637 -0.888 -11.438 1 94.75 93 SER A C 1
ATOM 690 O O . SER A 1 93 ? 5.949 -0.306 -10.594 1 94.75 93 SER A O 1
ATOM 692 N N . TYR A 1 94 ? 7.918 -0.873 -11.422 1 96.69 94 TYR A N 1
ATOM 693 C CA . TYR A 1 94 ? 8.609 -0.29 -10.273 1 96.69 94 TYR A CA 1
ATOM 694 C C . TYR A 1 94 ? 8.617 1.232 -10.359 1 96.69 94 TYR A C 1
ATOM 696 O O . TYR A 1 94 ? 8.703 1.916 -9.336 1 96.69 94 TYR A O 1
ATOM 704 N N . GLU A 1 95 ? 8.555 1.745 -11.555 1 97.19 95 GLU A N 1
ATOM 705 C CA . GLU A 1 95 ? 8.406 3.191 -11.688 1 97.19 95 GLU A CA 1
ATOM 706 C C . GLU A 1 95 ? 7.086 3.668 -11.086 1 97.19 95 GLU A C 1
ATOM 708 O O . GLU A 1 95 ? 7.059 4.648 -10.336 1 97.19 95 GLU A O 1
ATOM 713 N N . LYS A 1 96 ? 6.035 2.936 -11.383 1 94.81 96 LYS A N 1
ATOM 714 C CA . LYS A 1 96 ? 4.73 3.26 -10.812 1 94.81 96 LYS A CA 1
ATOM 715 C C . LYS A 1 96 ? 4.734 3.111 -9.297 1 94.81 96 LYS A C 1
ATOM 717 O O . LYS A 1 96 ? 4.168 3.941 -8.586 1 94.81 96 LYS A O 1
ATOM 722 N N . ALA A 1 97 ? 5.344 2.064 -8.844 1 97.06 97 ALA A N 1
ATOM 723 C CA . ALA A 1 97 ? 5.473 1.846 -7.406 1 97.06 97 ALA A CA 1
ATOM 724 C C . ALA A 1 97 ? 6.215 3.002 -6.742 1 97.06 97 ALA A C 1
ATOM 726 O O . ALA A 1 97 ? 5.77 3.525 -5.719 1 97.06 97 ALA A O 1
ATOM 727 N N . ALA A 1 98 ? 7.289 3.426 -7.363 1 97.69 98 ALA A N 1
ATOM 728 C CA . ALA A 1 98 ? 8.094 4.52 -6.828 1 97.69 98 ALA A CA 1
ATOM 729 C C . ALA A 1 98 ? 7.289 5.816 -6.773 1 97.69 98 ALA A C 1
ATOM 731 O O . ALA A 1 98 ? 7.406 6.586 -5.816 1 97.69 98 ALA A O 1
ATOM 732 N N . ASP A 1 99 ? 6.488 6.035 -7.746 1 96.38 99 ASP A N 1
ATOM 733 C CA . ASP A 1 99 ? 5.66 7.238 -7.77 1 96.38 99 ASP A CA 1
ATOM 734 C C . ASP A 1 99 ? 4.734 7.293 -6.555 1 96.38 99 ASP A C 1
ATOM 736 O O . ASP A 1 99 ? 4.539 8.352 -5.965 1 96.38 99 ASP A O 1
ATOM 740 N N . ILE A 1 100 ? 4.191 6.133 -6.211 1 97.12 100 ILE A N 1
ATOM 741 C CA . ILE A 1 100 ? 3.291 6.078 -5.062 1 97.12 100 ILE A CA 1
ATOM 742 C C . ILE A 1 100 ? 4.07 6.359 -3.781 1 97.12 100 ILE A C 1
ATOM 744 O O . ILE A 1 100 ? 3.6 7.094 -2.91 1 97.12 100 ILE A O 1
ATOM 748 N N . VAL A 1 101 ? 5.223 5.824 -3.709 1 97.62 101 VAL A N 1
ATOM 749 C CA . VAL A 1 101 ? 6.062 6.035 -2.535 1 97.62 101 VAL A CA 1
ATOM 750 C C . VAL A 1 101 ? 6.414 7.516 -2.412 1 97.62 101 VAL A C 1
ATOM 752 O O . VAL A 1 101 ? 6.328 8.094 -1.325 1 97.62 101 VAL A O 1
ATOM 755 N N . ILE A 1 102 ? 6.793 8.148 -3.516 1 96.62 102 ILE A N 1
ATOM 756 C CA . ILE A 1 102 ? 7.184 9.555 -3.527 1 96.62 102 ILE A CA 1
ATOM 757 C C . ILE A 1 102 ? 5.996 10.422 -3.113 1 96.62 102 ILE A C 1
ATOM 759 O O . ILE A 1 102 ? 6.164 11.414 -2.393 1 96.62 102 ILE A O 1
ATOM 763 N N . ALA A 1 103 ? 4.848 9.992 -3.486 1 94.44 103 ALA A N 1
ATOM 764 C CA . ALA A 1 103 ? 3.648 10.781 -3.225 1 94.44 103 ALA A CA 1
ATOM 765 C C . ALA A 1 103 ? 3.154 10.578 -1.796 1 94.44 103 ALA A C 1
ATOM 767 O O . ALA A 1 103 ? 2.33 11.352 -1.3 1 94.44 103 ALA A O 1
ATOM 768 N N . ALA A 1 104 ? 3.557 9.547 -1.137 1 96.31 104 ALA A N 1
ATOM 769 C CA . ALA A 1 104 ? 3.064 9.203 0.195 1 96.31 104 ALA A CA 1
ATOM 770 C C . ALA A 1 104 ? 3.547 10.211 1.234 1 96.31 104 ALA A C 1
ATOM 772 O O . ALA A 1 104 ? 4.688 10.68 1.175 1 96.31 104 ALA A O 1
ATOM 773 N N . PRO A 1 105 ? 2.65 10.547 2.211 1 94.44 105 PRO A N 1
ATOM 774 C CA . PRO A 1 105 ? 3.156 11.32 3.348 1 94.44 105 PRO A CA 1
ATOM 775 C C . PRO A 1 105 ? 4.258 10.594 4.113 1 94.44 105 PRO A C 1
ATOM 777 O O . PRO A 1 105 ? 4.352 9.367 4.047 1 94.44 105 PRO A O 1
ATOM 780 N N . PRO A 1 106 ? 5.059 11.344 4.824 1 93.69 106 PRO A N 1
ATOM 781 C CA . PRO A 1 106 ? 6.238 10.758 5.469 1 93.69 106 PRO A CA 1
ATOM 782 C C . PRO A 1 106 ? 5.898 9.539 6.32 1 93.69 106 PRO A C 1
ATOM 784 O O . PRO A 1 106 ? 6.57 8.508 6.23 1 93.69 106 PRO A O 1
ATOM 787 N N . ALA A 1 107 ? 4.867 9.555 7.043 1 93.12 107 ALA A N 1
ATOM 788 C CA . ALA A 1 107 ? 4.543 8.492 7.992 1 93.12 107 ALA A CA 1
ATOM 789 C C . ALA A 1 107 ? 4.066 7.234 7.27 1 93.12 107 ALA A C 1
ATOM 791 O O . ALA A 1 107 ? 3.963 6.164 7.871 1 93.12 107 ALA A O 1
ATOM 792 N N . GLN A 1 108 ? 3.816 7.332 5.941 1 95.56 108 GLN A N 1
ATOM 793 C CA . GLN A 1 108 ? 3.275 6.199 5.199 1 95.56 108 GLN A CA 1
ATOM 794 C C . GLN A 1 108 ? 4.277 5.688 4.172 1 95.56 108 GLN A C 1
ATOM 796 O O . GLN A 1 108 ? 4.035 4.676 3.508 1 95.56 108 GLN A O 1
ATOM 801 N N . LYS A 1 109 ? 5.371 6.293 4.078 1 97 109 LYS A N 1
ATOM 802 C CA . LYS A 1 109 ? 6.281 6 2.977 1 97 109 LYS A CA 1
ATOM 803 C C . LYS A 1 109 ? 6.812 4.57 3.066 1 97 109 LYS A C 1
ATOM 805 O O . LYS A 1 109 ? 6.895 3.869 2.055 1 97 109 LYS A O 1
ATOM 810 N N . PHE A 1 110 ? 7.152 4.117 4.266 1 97.5 110 PHE A N 1
ATOM 811 C CA . PHE A 1 110 ? 7.691 2.77 4.402 1 97.5 110 PHE A CA 1
ATOM 812 C C . PHE A 1 110 ? 6.648 1.729 4.023 1 97.5 110 PHE A C 1
ATOM 814 O O . PHE A 1 110 ? 6.938 0.801 3.264 1 97.5 110 PHE A O 1
ATOM 821 N N . ASP A 1 111 ? 5.469 1.887 4.477 1 95.12 111 ASP A N 1
ATOM 822 C CA . ASP A 1 111 ? 4.391 0.957 4.156 1 95.12 111 ASP A CA 1
ATOM 823 C C . ASP A 1 111 ? 4.066 0.986 2.666 1 95.12 111 ASP A C 1
ATOM 825 O O . ASP A 1 111 ? 3.803 -0.056 2.062 1 95.12 111 ASP A O 1
ATOM 829 N N . ALA A 1 112 ? 4.062 2.188 2.092 1 97.44 112 ALA A N 1
ATOM 830 C CA . ALA A 1 112 ? 3.854 2.324 0.652 1 97.44 112 ALA A CA 1
ATOM 831 C C . ALA A 1 112 ? 4.891 1.524 -0.132 1 97.44 112 ALA A C 1
ATOM 833 O O . ALA A 1 112 ? 4.543 0.787 -1.058 1 97.44 112 ALA A O 1
ATOM 834 N N . MET A 1 113 ? 6.133 1.64 0.317 1 97.56 113 MET A N 1
ATOM 835 C CA . MET A 1 113 ? 7.215 0.927 -0.354 1 97.56 113 MET A CA 1
ATOM 836 C C . MET A 1 113 ? 7.023 -0.582 -0.245 1 97.56 113 MET A C 1
ATOM 838 O O . MET A 1 113 ? 7.062 -1.291 -1.252 1 97.56 113 MET A O 1
ATOM 842 N N . GLU A 1 114 ? 6.742 -1.04 0.972 1 96 114 GLU A N 1
ATOM 843 C CA . GLU A 1 114 ? 6.613 -2.479 1.184 1 96 114 GLU A CA 1
ATOM 844 C C . GLU A 1 114 ? 5.473 -3.061 0.355 1 96 114 GLU A C 1
ATOM 846 O O . GLU A 1 114 ? 5.633 -4.102 -0.285 1 96 114 GLU A O 1
ATOM 851 N N . THR A 1 115 ? 4.418 -2.361 0.264 1 96.44 115 THR A N 1
ATOM 852 C CA . THR A 1 115 ? 3.24 -2.852 -0.444 1 96.44 115 THR A CA 1
ATOM 853 C C . THR A 1 115 ? 3.457 -2.799 -1.954 1 96.44 115 THR A C 1
ATOM 855 O O . THR A 1 115 ? 3.297 -3.807 -2.645 1 96.44 115 THR A O 1
ATOM 858 N N . THR A 1 116 ? 3.859 -1.669 -2.426 1 97.56 116 THR A N 1
ATOM 859 C CA . THR A 1 116 ? 3.895 -1.48 -3.873 1 97.56 116 THR A CA 1
ATOM 860 C C . THR A 1 116 ? 5.062 -2.246 -4.488 1 97.56 116 THR A C 1
ATOM 862 O O . THR A 1 116 ? 4.945 -2.775 -5.598 1 97.56 116 THR A O 1
ATOM 865 N N . PHE A 1 117 ? 6.18 -2.307 -3.766 1 97.44 117 PHE A N 1
ATOM 866 C CA . PHE A 1 117 ? 7.309 -3.059 -4.301 1 97.44 117 PHE A CA 1
ATOM 867 C C . PHE A 1 117 ? 7.031 -4.559 -4.258 1 97.44 117 PHE A C 1
ATOM 869 O O . PHE A 1 117 ? 7.473 -5.301 -5.137 1 97.44 117 PHE A O 1
ATOM 876 N N . SER A 1 118 ? 6.293 -4.992 -3.26 1 95.19 118 SER A N 1
ATOM 877 C CA . SER A 1 118 ? 5.855 -6.383 -3.223 1 95.19 118 SER A CA 1
ATOM 878 C C . SER A 1 118 ? 4.965 -6.715 -4.418 1 95.19 118 SER A C 1
ATOM 880 O O . SER A 1 118 ? 5.141 -7.754 -5.059 1 95.19 118 SER A O 1
ATOM 882 N N . ILE A 1 119 ? 4.059 -5.863 -4.758 1 96.06 119 ILE A N 1
ATOM 883 C CA . ILE A 1 119 ? 3.148 -6.055 -5.883 1 96.06 119 ILE A CA 1
ATOM 884 C C . ILE A 1 119 ? 3.943 -6.125 -7.184 1 96.06 119 ILE A C 1
ATOM 886 O O . ILE A 1 119 ? 3.684 -6.98 -8.031 1 96.06 119 ILE A O 1
ATOM 890 N N . ALA A 1 120 ? 4.926 -5.273 -7.273 1 95.12 120 ALA A N 1
ATOM 891 C CA . ALA A 1 120 ? 5.734 -5.223 -8.492 1 95.12 120 ALA A CA 1
ATOM 892 C C . ALA A 1 120 ? 6.566 -6.492 -8.648 1 95.12 120 ALA A C 1
ATOM 894 O O . ALA A 1 120 ? 6.832 -6.93 -9.773 1 95.12 120 ALA A O 1
ATOM 895 N N . ALA A 1 121 ? 6.922 -7.086 -7.535 1 93.62 121 ALA A N 1
ATOM 896 C CA . ALA A 1 121 ? 7.824 -8.234 -7.559 1 93.62 121 ALA A CA 1
ATOM 897 C C . ALA A 1 121 ? 7.059 -9.531 -7.797 1 93.62 121 ALA A C 1
ATOM 899 O O . ALA A 1 121 ? 7.641 -10.539 -8.203 1 93.62 121 ALA A O 1
ATOM 900 N N . THR A 1 122 ? 5.812 -9.484 -7.496 1 93.25 122 THR A N 1
ATOM 901 C CA . THR A 1 122 ? 5.031 -10.711 -7.48 1 93.25 122 THR A CA 1
ATOM 902 C C . THR A 1 122 ? 4.395 -10.969 -8.844 1 93.25 122 THR A C 1
ATOM 904 O O . THR A 1 122 ? 3.723 -10.094 -9.398 1 93.25 122 THR A O 1
ATOM 907 N N . PRO A 1 123 ? 4.578 -12.195 -9.336 1 90.88 123 PRO A N 1
ATOM 908 C CA . PRO A 1 123 ? 3.916 -12.508 -10.602 1 90.88 123 PRO A CA 1
ATOM 909 C C . PRO A 1 123 ? 2.395 -12.562 -10.477 1 90.88 123 PRO A C 1
ATOM 911 O O . PRO A 1 123 ? 1.874 -13.039 -9.461 1 90.88 123 PRO A O 1
ATOM 914 N N . ASP A 1 124 ? 1.742 -12.008 -11.469 1 86.88 124 ASP A N 1
ATOM 915 C CA . ASP A 1 124 ? 0.286 -12.047 -11.57 1 86.88 124 ASP A CA 1
ATOM 916 C C . ASP A 1 124 ? -0.183 -13.32 -12.273 1 86.88 124 ASP A C 1
ATOM 918 O O . ASP A 1 124 ? 0.045 -13.492 -13.469 1 86.88 124 ASP A O 1
ATOM 922 N N . PRO A 1 125 ? -0.917 -14.125 -11.547 1 91.25 125 PRO A N 1
ATOM 923 C CA . PRO A 1 125 ? -1.323 -15.391 -12.164 1 91.25 125 PRO A CA 1
ATOM 924 C C . PRO A 1 125 ? -2.24 -15.195 -13.367 1 91.25 125 PRO A C 1
ATOM 926 O O . PRO A 1 125 ? -2.316 -16.062 -14.242 1 91.25 125 PRO A O 1
ATOM 929 N N . THR A 1 126 ? -2.953 -14.094 -13.453 1 86.62 126 THR A N 1
ATOM 930 C CA . THR A 1 126 ? -3.881 -13.844 -14.547 1 86.62 126 THR A CA 1
ATOM 931 C C . THR A 1 126 ? -3.123 -13.594 -15.852 1 86.62 126 THR A C 1
ATOM 933 O O . THR A 1 126 ? -3.717 -13.602 -16.922 1 86.62 126 THR A O 1
ATOM 936 N N . LYS A 1 127 ? -1.87 -13.523 -15.758 1 84.81 127 LYS A N 1
ATOM 937 C CA . LYS A 1 127 ? -1.053 -13.258 -16.938 1 84.81 127 LYS A CA 1
ATOM 938 C C . LYS A 1 127 ? -0.266 -14.492 -17.359 1 84.81 127 LYS A C 1
ATOM 940 O O . LYS A 1 127 ? 0.593 -14.414 -18.25 1 84.81 127 LYS A O 1
ATOM 945 N N . CYS A 1 128 ? -0.458 -15.562 -16.766 1 89.5 128 CYS A N 1
ATOM 946 C CA . CYS A 1 128 ? 0.164 -16.812 -17.188 1 89.5 128 CYS A CA 1
ATOM 947 C C . CYS A 1 128 ? -0.304 -17.203 -18.578 1 89.5 128 CYS A C 1
ATOM 949 O O . CYS A 1 128 ? -1.465 -17 -18.938 1 89.5 128 CYS A O 1
ATOM 951 N N . PRO A 1 129 ? 0.649 -17.719 -19.406 1 84.62 129 PRO A N 1
ATOM 952 C CA . PRO A 1 129 ? 1.988 -18.203 -19.078 1 84.62 129 PRO A CA 1
ATOM 953 C C . PRO A 1 129 ? 3.086 -17.203 -19.391 1 84.62 129 PRO A C 1
ATOM 955 O O . PRO A 1 129 ? 4.266 -17.547 -19.438 1 84.62 129 PRO A O 1
ATOM 958 N N . LYS A 1 130 ? 2.865 -15.969 -19.578 1 76.56 130 LYS A N 1
ATOM 959 C CA . LYS A 1 130 ? 3.791 -14.984 -20.125 1 76.56 130 LYS A CA 1
ATOM 960 C C . LYS A 1 130 ? 4.652 -14.367 -19.016 1 76.56 130 LYS A C 1
ATOM 962 O O . LYS A 1 130 ? 5.523 -13.539 -19.297 1 76.56 130 LYS A O 1
ATOM 967 N N . VAL A 1 131 ? 4.496 -14.719 -17.844 1 80.56 131 VAL A N 1
ATOM 968 C CA . VAL A 1 131 ? 5.223 -14.055 -16.766 1 80.56 131 VAL A CA 1
ATOM 969 C C . VAL A 1 131 ? 6.344 -14.961 -16.266 1 80.56 131 VAL A C 1
ATOM 971 O O . VAL A 1 131 ? 7.211 -15.367 -17.031 1 80.56 131 VAL A O 1
ATOM 974 N N . ASP A 1 132 ? 6.355 -15.695 -15.156 1 86.19 132 ASP A N 1
ATOM 975 C CA . ASP A 1 132 ? 7.332 -16.609 -14.586 1 86.19 132 ASP A CA 1
ATOM 976 C C . ASP A 1 132 ? 6.914 -18.062 -14.82 1 86.19 132 ASP A C 1
ATOM 978 O O . ASP A 1 132 ? 5.883 -18.516 -14.312 1 86.19 132 ASP A O 1
ATOM 982 N N . LYS A 1 133 ? 7.734 -18.734 -15.609 1 88.56 133 LYS A N 1
ATOM 983 C CA . LYS A 1 133 ? 7.371 -20.078 -16.031 1 88.56 133 LYS A CA 1
ATOM 984 C C . LYS A 1 133 ? 7.164 -21 -14.836 1 88.56 133 LYS A C 1
ATOM 986 O O . LYS A 1 133 ? 6.16 -21.719 -14.758 1 88.56 133 LYS A O 1
ATOM 991 N N . ALA A 1 134 ? 8.148 -20.953 -13.938 1 92.88 134 ALA A N 1
ATOM 992 C CA . ALA A 1 134 ? 8.055 -21.828 -12.773 1 92.88 134 ALA A CA 1
ATOM 993 C C . ALA A 1 134 ? 6.812 -21.516 -11.945 1 92.88 134 ALA A C 1
ATOM 995 O O . ALA A 1 134 ? 6.098 -22.422 -11.508 1 92.88 134 ALA A O 1
ATOM 996 N N . PHE A 1 135 ? 6.539 -20.281 -11.789 1 95.19 135 PHE A N 1
ATOM 997 C CA . PHE A 1 135 ? 5.348 -19.844 -11.07 1 95.19 135 PHE A CA 1
ATOM 998 C C . PHE A 1 135 ? 4.086 -20.312 -11.781 1 95.19 135 PHE A C 1
ATOM 1000 O O . PHE A 1 135 ? 3.178 -20.859 -11.156 1 95.19 135 PHE A O 1
ATOM 1007 N N . CYS A 1 136 ? 4.004 -20.156 -13.047 1 96.12 136 CYS A N 1
ATOM 1008 C CA . CYS A 1 136 ? 2.812 -20.484 -13.82 1 96.12 136 CYS A CA 1
ATOM 1009 C C . CYS A 1 136 ? 2.551 -22 -13.797 1 96.12 136 CYS A C 1
ATOM 1011 O O . CYS A 1 136 ? 1.398 -22.422 -13.734 1 96.12 136 CYS A O 1
ATOM 1013 N N . GLU A 1 137 ? 3.578 -22.734 -13.852 1 96.38 137 GLU A N 1
ATOM 1014 C CA . GLU A 1 137 ? 3.432 -24.188 -13.758 1 96.38 137 GLU A CA 1
ATOM 1015 C C . GLU A 1 137 ? 2.867 -24.594 -12.398 1 96.38 137 GLU A C 1
ATOM 1017 O O . GLU A 1 137 ? 1.947 -25.422 -12.328 1 96.38 137 GLU A O 1
ATOM 1022 N N . THR A 1 138 ? 3.414 -23.938 -11.383 1 96.88 138 THR A N 1
ATOM 1023 C CA . THR A 1 138 ? 2.918 -24.219 -10.039 1 96.88 138 THR A CA 1
ATOM 1024 C C . THR A 1 138 ? 1.457 -23.797 -9.898 1 96.88 138 THR A C 1
ATOM 1026 O O . THR A 1 138 ? 0.634 -24.562 -9.383 1 96.88 138 THR A O 1
ATOM 1029 N N . TYR A 1 139 ? 1.16 -22.672 -10.375 1 95.75 139 TYR A N 1
ATOM 1030 C CA . TYR A 1 139 ? -0.202 -22.156 -10.297 1 95.75 139 TYR A CA 1
ATOM 1031 C C . TYR A 1 139 ? -1.176 -23.062 -11.023 1 95.75 139 TYR A C 1
ATOM 1033 O O . TYR A 1 139 ? -2.236 -23.406 -10.492 1 95.75 139 TYR A O 1
ATOM 1041 N N . SER A 1 140 ? -0.826 -23.484 -12.195 1 96.5 140 SER A N 1
ATOM 1042 C CA . SER A 1 140 ? -1.68 -24.375 -12.977 1 96.5 140 SER A CA 1
ATOM 1043 C C . SER A 1 140 ? -1.921 -25.688 -12.25 1 96.5 140 SER A C 1
ATOM 1045 O O . SER A 1 140 ? -3.057 -26.172 -12.172 1 96.5 140 SER A O 1
ATOM 1047 N N . LYS A 1 141 ? -0.931 -26.266 -11.711 1 97.62 141 LYS A N 1
ATOM 1048 C CA . LYS A 1 141 ? -1.06 -27.547 -11.008 1 97.62 141 LYS A CA 1
ATOM 1049 C C . LYS A 1 141 ? -1.918 -27.391 -9.758 1 97.62 141 LYS A C 1
ATOM 1051 O O . LYS A 1 141 ? -2.74 -28.266 -9.453 1 97.62 141 LYS A O 1
ATOM 1056 N N . THR A 1 142 ? -1.659 -26.297 -9.047 1 98 142 THR A N 1
ATOM 1057 C CA . THR A 1 142 ? -2.445 -26.078 -7.836 1 98 142 THR A CA 1
ATOM 1058 C C . THR A 1 142 ? -3.912 -25.844 -8.18 1 98 142 THR A C 1
ATOM 1060 O O . THR A 1 142 ? -4.805 -26.266 -7.453 1 98 142 THR A O 1
ATOM 1063 N N . LYS A 1 143 ? -4.164 -25.188 -9.281 1 97 143 LYS A N 1
ATOM 1064 C CA . LYS A 1 143 ? -5.543 -24.984 -9.719 1 97 143 LYS A CA 1
ATOM 1065 C C . LYS A 1 143 ? -6.215 -26.297 -10.062 1 97 143 LYS A C 1
ATOM 1067 O O . LYS A 1 143 ? -7.371 -26.531 -9.695 1 97 143 LYS A O 1
ATOM 1072 N N . LYS A 1 144 ? -5.48 -27.141 -10.727 1 98 144 LYS A N 1
ATOM 1073 C CA . LYS A 1 144 ? -6.016 -28.453 -11.047 1 98 144 LYS A CA 1
ATOM 1074 C C . LYS A 1 144 ? -6.352 -29.234 -9.773 1 98 144 LYS A C 1
ATOM 1076 O O . LYS A 1 144 ? -7.426 -29.828 -9.664 1 98 144 LYS A O 1
ATOM 1081 N N . ALA A 1 145 ? -5.438 -29.188 -8.844 1 98.56 145 ALA A N 1
ATOM 1082 C CA . ALA A 1 145 ? -5.676 -29.859 -7.57 1 98.56 145 ALA A CA 1
ATOM 1083 C C . ALA A 1 145 ? -6.922 -29.297 -6.887 1 98.56 145 ALA A C 1
ATOM 1085 O O . ALA A 1 145 ? -7.762 -30.062 -6.402 1 98.56 145 ALA A O 1
ATOM 1086 N N . GLN A 1 146 ? -7.059 -28.047 -6.855 1 97.81 146 GLN A N 1
ATOM 1087 C CA . GLN A 1 146 ? -8.195 -27.375 -6.23 1 97.81 146 GLN A CA 1
ATOM 1088 C C . GLN A 1 146 ? -9.5 -27.766 -6.914 1 97.81 146 GLN A C 1
ATOM 1090 O O . GLN A 1 146 ? -10.508 -28.031 -6.246 1 97.81 146 GLN A O 1
ATOM 1095 N N . GLU A 1 147 ? -9.477 -27.797 -8.211 1 97.31 147 GLU A N 1
ATOM 1096 C CA . GLU A 1 147 ? -10.664 -28.188 -8.969 1 97.31 147 GLU A CA 1
ATOM 1097 C C . GLU A 1 147 ? -11.078 -29.609 -8.648 1 97.31 147 GLU A C 1
ATOM 1099 O O . GLU A 1 147 ? -12.273 -29.906 -8.539 1 97.31 147 GLU A O 1
ATOM 1104 N N . GLU A 1 148 ? -10.109 -30.438 -8.531 1 98.12 148 GLU A N 1
ATOM 1105 C CA . GLU A 1 148 ? -10.414 -31.844 -8.227 1 98.12 148 GLU A CA 1
ATOM 1106 C C . GLU A 1 148 ? -10.992 -31.969 -6.82 1 98.12 148 GLU A C 1
ATOM 1108 O O . GLU A 1 148 ? -11.867 -32.812 -6.582 1 98.12 148 GLU A O 1
ATOM 1113 N N . VAL A 1 149 ? -10.477 -31.141 -5.898 1 98.44 149 VAL A N 1
ATOM 1114 C CA . VAL A 1 149 ? -11.023 -31.156 -4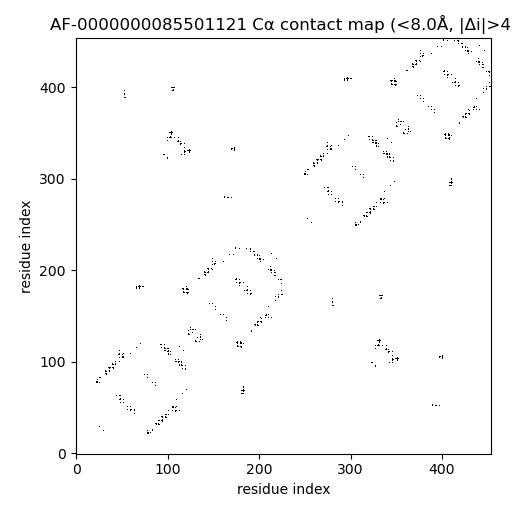.543 1 98.44 149 VAL A CA 1
ATOM 1115 C C . VAL A 1 149 ? -12.492 -30.719 -4.574 1 98.44 149 VAL A C 1
ATOM 1117 O O . VAL A 1 149 ? -13.344 -31.359 -3.955 1 98.44 149 VAL A O 1
ATOM 1120 N N . ILE A 1 150 ? -12.797 -29.719 -5.309 1 97.5 150 ILE A N 1
ATOM 1121 C CA . ILE A 1 150 ? -14.156 -29.203 -5.398 1 97.5 150 ILE A CA 1
ATOM 1122 C C . ILE A 1 150 ? -15.062 -30.234 -6.059 1 97.5 150 ILE A C 1
ATOM 1124 O O . ILE A 1 150 ? -16.172 -30.5 -5.586 1 97.5 150 ILE A O 1
ATOM 1128 N N . SER A 1 151 ? -14.594 -30.875 -7.113 1 97.19 151 SER A N 1
ATOM 1129 C CA . SER A 1 151 ? -15.367 -31.859 -7.859 1 97.19 151 SER A CA 1
ATOM 1130 C C . SER A 1 151 ? -15.664 -33.094 -7.012 1 97.19 151 SER A C 1
ATOM 1132 O O . SER A 1 151 ? -16.703 -33.719 -7.172 1 97.19 151 SER A O 1
ATOM 1134 N N . ALA A 1 152 ? -14.742 -33.375 -6.121 1 97.69 152 ALA A N 1
ATOM 1135 C CA . ALA A 1 152 ? -14.867 -34.594 -5.328 1 97.69 152 ALA A CA 1
ATOM 1136 C C . ALA A 1 152 ? -15.68 -34.344 -4.059 1 97.69 152 ALA A C 1
ATOM 1138 O O . ALA A 1 152 ? -15.977 -35.281 -3.311 1 97.69 152 ALA A O 1
ATOM 1139 N N . ALA A 1 153 ? -16 -33.094 -3.77 1 96.81 153 ALA A N 1
ATOM 1140 C CA . ALA A 1 153 ? -16.688 -32.75 -2.527 1 96.81 153 ALA A CA 1
ATOM 1141 C C . ALA A 1 153 ? -18.078 -33.375 -2.467 1 96.81 153 ALA A C 1
ATOM 1143 O O . ALA A 1 153 ? -18.828 -33.312 -3.438 1 96.81 153 ALA A O 1
ATOM 1144 N N . PRO A 1 154 ? -18.375 -33.969 -1.28 1 95.19 154 PRO A N 1
ATOM 1145 C CA . PRO A 1 154 ? -19.766 -34.438 -1.117 1 95.19 154 PRO A CA 1
ATOM 1146 C C . PRO A 1 154 ? -20.766 -33.312 -1.242 1 95.19 154 PRO A C 1
ATOM 1148 O O . PRO A 1 154 ? -20.516 -32.188 -0.781 1 95.19 154 PRO A O 1
ATOM 1151 N N . PRO A 1 155 ? -21.938 -33.656 -1.784 1 94.56 155 PRO A N 1
ATOM 1152 C CA . PRO A 1 155 ? -22.922 -32.594 -2.018 1 94.56 155 PRO A CA 1
ATOM 1153 C C . PRO A 1 155 ? -23.281 -31.828 -0.749 1 94.56 155 PRO A C 1
ATOM 1155 O O . PRO A 1 155 ? -23.453 -30.609 -0.792 1 94.56 155 PRO A O 1
ATOM 1158 N N . ALA A 1 156 ? -23.344 -32.438 0.385 1 95.38 156 ALA A N 1
ATOM 1159 C CA . ALA A 1 156 ? -23.75 -31.812 1.645 1 95.38 156 ALA A CA 1
ATOM 1160 C C . ALA A 1 156 ? -22.703 -30.812 2.117 1 95.38 156 ALA A C 1
ATOM 1162 O O . ALA A 1 156 ? -23 -29.922 2.922 1 95.38 156 ALA A O 1
ATOM 1163 N N . LYS A 1 157 ? -21.453 -30.906 1.6 1 95.62 157 LYS A N 1
ATOM 1164 C CA . LYS A 1 157 ? -20.359 -30.047 2.061 1 95.62 157 LYS A CA 1
ATOM 1165 C C . LYS A 1 157 ? -19.766 -29.25 0.907 1 95.62 157 LYS A C 1
ATOM 1167 O O . LYS A 1 157 ? -18.688 -28.656 1.044 1 95.62 157 LYS A O 1
ATOM 1172 N N . ALA A 1 158 ? -20.406 -29.188 -0.19 1 95.12 158 ALA A N 1
ATOM 1173 C CA . ALA A 1 158 ? -19.844 -28.625 -1.416 1 95.12 158 ALA A CA 1
ATOM 1174 C C . ALA A 1 158 ? -19.531 -27.141 -1.247 1 95.12 158 ALA A C 1
ATOM 1176 O O . ALA A 1 158 ? -18.438 -26.688 -1.594 1 95.12 158 ALA A O 1
ATOM 1177 N N . ALA A 1 159 ? -20.406 -26.422 -0.631 1 92.88 159 ALA A N 1
ATOM 1178 C CA . ALA A 1 159 ? -20.234 -24.984 -0.458 1 92.88 159 ALA A CA 1
ATOM 1179 C C . ALA A 1 159 ? -19.109 -24.688 0.53 1 92.88 159 ALA A C 1
ATOM 1181 O O . ALA A 1 159 ? -18.25 -23.828 0.281 1 92.88 159 ALA A O 1
ATOM 1182 N N . GLU A 1 160 ? -19.141 -25.391 1.593 1 93.69 160 GLU A N 1
ATOM 1183 C CA . GLU A 1 160 ? -18.125 -25.219 2.625 1 93.69 160 GLU A CA 1
ATOM 1184 C C . GLU A 1 160 ? -16.734 -25.547 2.088 1 93.69 160 GLU A C 1
ATOM 1186 O O . GLU A 1 160 ? -15.781 -24.797 2.328 1 93.69 160 GLU A O 1
ATOM 1191 N N . ILE A 1 161 ? -16.625 -26.578 1.334 1 95.5 161 ILE A N 1
ATOM 1192 C CA . ILE A 1 161 ? -15.344 -27 0.787 1 95.5 161 ILE A CA 1
ATOM 1193 C C . ILE A 1 161 ? -14.883 -26.016 -0.28 1 95.5 161 ILE A C 1
ATOM 1195 O O . ILE A 1 161 ? -13.695 -25.672 -0.35 1 95.5 161 ILE A O 1
ATOM 1199 N N . LYS A 1 162 ? -15.742 -25.609 -1.03 1 95.06 162 LYS A N 1
ATOM 1200 C CA . LYS A 1 162 ? -15.398 -24.594 -2.023 1 95.06 162 LYS A CA 1
ATOM 1201 C C . LYS A 1 162 ? -14.828 -23.344 -1.357 1 95.06 162 LYS A C 1
ATOM 1203 O O . LYS A 1 162 ? -13.805 -22.797 -1.798 1 95.06 162 LYS A O 1
ATOM 1208 N N . ASP A 1 163 ? -15.445 -22.922 -0.275 1 92.62 163 ASP A N 1
ATOM 1209 C CA . ASP A 1 163 ? -14.969 -21.75 0.458 1 92.62 163 ASP A CA 1
ATOM 1210 C C . ASP A 1 163 ? -13.57 -22 1.026 1 92.62 163 ASP A C 1
ATOM 1212 O O . ASP A 1 163 ? -12.711 -21.109 0.979 1 92.62 163 ASP A O 1
ATOM 1216 N N . ALA A 1 164 ? -13.398 -23.109 1.492 1 93.12 164 ALA A N 1
ATOM 1217 C CA . ALA A 1 164 ? -12.102 -23.469 2.07 1 93.12 164 ALA A CA 1
ATOM 1218 C C . ALA A 1 164 ? -11.016 -23.484 1.006 1 93.12 164 ALA A C 1
ATOM 1220 O O . ALA A 1 164 ? -9.883 -23.047 1.257 1 93.12 164 ALA A O 1
ATOM 1221 N N . VAL A 1 165 ? -11.383 -23.969 -0.149 1 95.5 165 VAL A N 1
ATOM 1222 C CA . VAL A 1 165 ? -10.43 -24.031 -1.257 1 95.5 165 VAL A CA 1
ATOM 1223 C C . VAL A 1 165 ? -10.031 -22.609 -1.672 1 95.5 165 VAL A C 1
ATOM 1225 O O . VAL A 1 165 ? -8.852 -22.328 -1.891 1 95.5 165 VAL A O 1
ATOM 1228 N N . ILE A 1 166 ? -10.953 -21.781 -1.72 1 92.5 166 ILE A N 1
ATOM 1229 C CA . ILE A 1 166 ? -10.695 -20.391 -2.086 1 92.5 166 ILE A CA 1
ATOM 1230 C C . ILE A 1 166 ? -9.797 -19.734 -1.036 1 92.5 166 ILE A C 1
ATOM 1232 O O . ILE A 1 166 ? -8.82 -19.062 -1.377 1 92.5 166 ILE A O 1
ATOM 1236 N N . ALA A 1 167 ? -10.07 -19.984 0.218 1 90.81 167 ALA A N 1
ATOM 1237 C CA . ALA A 1 167 ? -9.266 -19.453 1.307 1 90.81 167 ALA A CA 1
ATOM 1238 C C . ALA A 1 167 ? -7.828 -19.969 1.234 1 90.81 167 ALA A C 1
ATOM 1240 O O . ALA A 1 167 ? -6.879 -19.203 1.456 1 90.81 167 ALA A O 1
ATOM 1241 N N . GLN A 1 168 ? -7.719 -21.172 0.844 1 92.44 168 GLN A N 1
ATOM 1242 C CA . GLN A 1 168 ? -6.395 -21.766 0.712 1 92.44 168 GLN A CA 1
ATOM 1243 C C . GLN A 1 168 ? -5.629 -21.156 -0.455 1 92.44 168 GLN A C 1
ATOM 1245 O O . GLN A 1 168 ? -4.406 -20.984 -0.384 1 92.44 168 GLN A O 1
ATOM 1250 N N . GLY A 1 169 ? -6.324 -20.891 -1.495 1 92.69 169 GLY A N 1
ATOM 1251 C CA . GLY A 1 169 ? -5.707 -20.219 -2.625 1 92.69 169 GLY A CA 1
ATOM 1252 C C . GLY A 1 169 ? -5.172 -18.844 -2.277 1 92.69 169 GLY A C 1
ATOM 1253 O O . GLY A 1 169 ? -4.086 -18.453 -2.721 1 92.69 169 GLY A O 1
ATOM 1254 N N . PHE A 1 170 ? -5.895 -18.188 -1.429 1 91.5 170 PHE A N 1
ATOM 1255 C CA . PHE A 1 170 ? -5.477 -16.859 -0.977 1 91.5 170 PHE A CA 1
ATOM 1256 C C . PHE A 1 170 ? -4.223 -16.953 -0.115 1 91.5 170 PHE A C 1
ATOM 1258 O O . PHE A 1 170 ? -3.281 -16.188 -0.291 1 91.5 170 PHE A O 1
ATOM 1265 N N . ALA A 1 171 ? -4.266 -17.875 0.738 1 91.19 171 ALA A N 1
ATOM 1266 C CA . ALA A 1 171 ? -3.105 -18.094 1.604 1 91.19 171 ALA A CA 1
ATOM 1267 C C . ALA A 1 171 ? -1.865 -18.438 0.785 1 91.19 171 ALA A C 1
ATOM 1269 O O . ALA A 1 171 ? -0.77 -17.938 1.066 1 91.19 171 ALA A O 1
ATOM 1270 N N . MET A 1 172 ? -2.045 -19.266 -0.19 1 94.81 172 MET A N 1
ATOM 1271 C CA . MET A 1 172 ? -0.961 -19.609 -1.104 1 94.81 172 MET A CA 1
ATOM 1272 C C . MET A 1 172 ? -0.427 -18.375 -1.813 1 94.81 172 MET A C 1
ATOM 1274 O O . MET A 1 172 ? 0.786 -18.172 -1.892 1 94.81 172 MET A O 1
ATOM 1278 N N . GLY A 1 173 ? -1.349 -17.578 -2.303 1 93.75 173 GLY A N 1
ATOM 1279 C CA . GLY A 1 173 ? -0.944 -16.344 -2.963 1 93.75 173 GLY A CA 1
ATOM 1280 C C . GLY A 1 173 ? -0.1 -15.453 -2.08 1 93.75 173 GLY A C 1
ATOM 1281 O O . GLY A 1 173 ? 0.906 -14.898 -2.529 1 93.75 173 GLY A O 1
ATOM 1282 N N . LYS A 1 174 ? -0.446 -15.367 -0.833 1 91.75 174 LYS A N 1
ATOM 1283 C CA . LYS A 1 174 ? 0.293 -14.531 0.112 1 91.75 174 LYS A CA 1
ATOM 1284 C C . LYS A 1 174 ? 1.683 -15.109 0.378 1 91.75 174 LYS A C 1
ATOM 1286 O O . LYS A 1 174 ? 2.666 -14.367 0.426 1 91.75 174 LYS A O 1
ATOM 1291 N N . ALA A 1 175 ? 1.723 -16.328 0.528 1 93.5 175 ALA A N 1
ATOM 1292 C CA . ALA A 1 175 ? 3.002 -16.984 0.784 1 93.5 175 ALA A CA 1
ATOM 1293 C C . ALA A 1 175 ? 3.955 -16.812 -0.396 1 93.5 175 ALA A C 1
ATOM 1295 O O . ALA A 1 175 ? 5.129 -16.484 -0.209 1 93.5 175 ALA A O 1
ATOM 1296 N N . ILE A 1 176 ? 3.43 -17 -1.527 1 94.81 176 ILE A N 1
ATOM 1297 C CA . ILE A 1 176 ? 4.238 -16.875 -2.736 1 94.81 176 ILE A CA 1
ATOM 1298 C C . ILE A 1 176 ? 4.691 -15.43 -2.914 1 94.81 176 ILE A C 1
ATOM 1300 O O . ILE A 1 176 ? 5.855 -15.172 -3.227 1 94.81 176 ILE A O 1
ATOM 1304 N N . SER A 1 177 ? 3.797 -14.508 -2.633 1 92.88 177 SER A N 1
ATOM 1305 C CA . SER A 1 177 ? 4.148 -13.094 -2.742 1 92.88 177 SER A CA 1
ATOM 1306 C C . SER A 1 177 ? 5.293 -12.734 -1.799 1 92.88 177 SER A C 1
ATOM 1308 O O . SER A 1 177 ? 6.191 -11.977 -2.164 1 92.88 177 SER A O 1
ATOM 1310 N N . ARG A 1 178 ? 5.297 -13.266 -0.629 1 90.69 178 ARG A N 1
ATOM 1311 C CA . ARG A 1 178 ? 6.348 -12.992 0.344 1 90.69 178 ARG A CA 1
ATOM 1312 C C . ARG A 1 178 ? 7.703 -13.469 -0.165 1 90.69 178 ARG A C 1
ATOM 1314 O O . ARG A 1 178 ? 8.711 -12.773 -0.019 1 90.69 178 ARG A O 1
ATOM 1321 N N . ALA A 1 179 ? 7.703 -14.594 -0.748 1 92.62 179 ALA A N 1
ATOM 1322 C CA . ALA A 1 179 ? 8.945 -15.133 -1.289 1 92.62 179 ALA A CA 1
ATOM 1323 C C . ALA A 1 179 ? 9.469 -14.266 -2.432 1 92.62 179 ALA A C 1
ATOM 1325 O O . ALA A 1 179 ? 10.648 -13.922 -2.473 1 92.62 179 ALA A O 1
ATOM 1326 N N . TYR A 1 180 ? 8.578 -13.875 -3.293 1 90.75 180 TYR A N 1
ATOM 1327 C CA . TYR A 1 180 ? 8.984 -13.086 -4.453 1 90.75 180 TYR A CA 1
ATOM 1328 C C . TYR A 1 180 ? 9.461 -11.703 -4.039 1 90.75 180 TYR A C 1
ATOM 1330 O O . TYR A 1 180 ? 10.375 -11.141 -4.652 1 90.75 180 TYR A O 1
ATOM 1338 N N . THR A 1 181 ? 8.938 -11.188 -3.008 1 88.56 181 THR A N 1
ATOM 1339 C CA . THR A 1 181 ? 9.32 -9.867 -2.51 1 88.56 181 THR A CA 1
ATOM 1340 C C . THR A 1 181 ? 10.766 -9.867 -2.037 1 88.56 181 THR A C 1
ATOM 1342 O O . THR A 1 181 ? 11.461 -8.844 -2.145 1 88.56 181 THR A O 1
ATOM 1345 N N . THR A 1 182 ? 11.242 -10.945 -1.561 1 84.88 182 THR A N 1
ATOM 1346 C CA . THR A 1 182 ? 12.617 -11.008 -1.068 1 84.88 182 THR A CA 1
ATOM 1347 C C . THR A 1 182 ? 13.609 -11.031 -2.23 1 84.88 182 THR A C 1
ATOM 1349 O O . THR A 1 182 ? 14.789 -10.734 -2.049 1 84.88 182 THR A O 1
ATOM 1352 N N . GLY A 1 183 ? 13.156 -11.57 -3.314 1 82.38 183 GLY A N 1
ATOM 1353 C CA . GLY A 1 183 ? 14.039 -11.734 -4.461 1 82.38 183 GLY A CA 1
ATOM 1354 C C . GLY A 1 183 ? 14.977 -12.914 -4.328 1 82.38 183 GLY A C 1
ATOM 1355 O O . GLY A 1 183 ? 15.836 -13.133 -5.191 1 82.38 183 GLY A O 1
ATOM 1356 N N . ASP A 1 184 ? 14.875 -13.594 -3.273 1 86.81 184 ASP A N 1
ATOM 1357 C CA . ASP A 1 184 ? 15.727 -14.75 -3.023 1 86.81 184 ASP A CA 1
ATOM 1358 C C . ASP A 1 184 ? 15.297 -15.945 -3.879 1 86.81 184 ASP A C 1
ATOM 1360 O O . ASP A 1 184 ? 14.289 -16.594 -3.596 1 86.81 184 ASP A O 1
ATOM 1364 N N . GLU A 1 185 ? 16.062 -16.312 -4.801 1 87.69 185 GLU A N 1
ATOM 1365 C CA . GLU A 1 185 ? 15.719 -17.344 -5.773 1 87.69 185 GLU A CA 1
ATOM 1366 C C . GLU A 1 185 ? 15.531 -18.703 -5.098 1 87.69 185 GLU A C 1
ATOM 1368 O O . GLU A 1 185 ? 14.695 -19.5 -5.52 1 87.69 185 GLU A O 1
ATOM 1373 N N . LYS A 1 186 ? 16.359 -18.906 -4.137 1 91.69 186 LYS A N 1
ATOM 1374 C CA . LYS A 1 186 ? 16.25 -20.188 -3.439 1 91.69 186 LYS A CA 1
ATOM 1375 C C . LYS A 1 186 ? 14.922 -20.297 -2.688 1 91.69 186 LYS A C 1
ATOM 1377 O O . LYS A 1 186 ? 14.266 -21.328 -2.721 1 91.69 186 LYS A O 1
ATOM 1382 N N . LYS A 1 187 ? 14.57 -19.188 -2.045 1 91.88 187 LYS A N 1
ATOM 1383 C CA . LYS A 1 187 ? 13.297 -19.188 -1.331 1 91.88 187 LYS A CA 1
ATOM 1384 C C . LYS A 1 187 ? 12.125 -19.328 -2.295 1 91.88 187 LYS A C 1
ATOM 1386 O O . LYS A 1 187 ? 11.164 -20.047 -2.014 1 91.88 187 LYS A O 1
ATOM 1391 N N . ILE A 1 188 ? 12.227 -18.688 -3.414 1 92.44 188 ILE A N 1
ATOM 1392 C CA . ILE A 1 188 ? 11.18 -18.75 -4.43 1 92.44 188 ILE A CA 1
ATOM 1393 C C . ILE A 1 188 ? 11.062 -20.172 -4.965 1 92.44 188 ILE A C 1
ATOM 1395 O O . ILE A 1 188 ? 9.961 -20.719 -5.031 1 92.44 188 ILE A O 1
ATOM 1399 N N . ALA A 1 189 ? 12.156 -20.781 -5.266 1 94.44 189 ALA A N 1
ATOM 1400 C CA . ALA A 1 189 ? 12.156 -22.141 -5.777 1 94.44 189 ALA A CA 1
ATOM 1401 C C . ALA A 1 189 ? 11.586 -23.109 -4.75 1 94.44 189 ALA A C 1
ATOM 1403 O O . ALA A 1 189 ? 10.812 -24.016 -5.098 1 94.44 189 ALA A O 1
ATOM 1404 N N . THR A 1 190 ? 11.922 -22.875 -3.525 1 95.69 190 THR A N 1
ATOM 1405 C CA . THR A 1 190 ? 11.5 -23.781 -2.459 1 95.69 190 THR A CA 1
ATOM 1406 C C . THR A 1 190 ? 9.984 -23.719 -2.268 1 95.69 190 THR A C 1
ATOM 1408 O O . THR A 1 190 ? 9.32 -24.75 -2.213 1 95.69 190 THR A O 1
ATOM 1411 N N . ILE A 1 191 ? 9.492 -22.531 -2.221 1 96.31 191 ILE A N 1
ATOM 1412 C CA . ILE A 1 191 ? 8.062 -22.406 -1.96 1 96.31 191 ILE A CA 1
ATOM 1413 C C . ILE A 1 191 ? 7.27 -22.953 -3.146 1 96.31 191 ILE A C 1
ATOM 1415 O O . ILE A 1 191 ? 6.215 -23.562 -2.969 1 96.31 191 ILE A O 1
ATOM 1419 N N . LEU A 1 192 ? 7.715 -22.734 -4.344 1 96.94 192 LEU A N 1
ATOM 1420 C CA . LEU A 1 192 ? 7.035 -23.281 -5.516 1 96.94 192 LEU A CA 1
ATOM 1421 C C . LEU A 1 192 ? 7.094 -24.797 -5.531 1 96.94 192 LEU A C 1
ATOM 1423 O O . LEU A 1 192 ? 6.102 -25.453 -5.836 1 96.94 192 LEU A O 1
ATOM 1427 N N . ALA A 1 193 ? 8.203 -25.297 -5.16 1 96.94 193 ALA A N 1
ATOM 1428 C CA . ALA A 1 193 ? 8.344 -26.734 -5.078 1 96.94 193 ALA A CA 1
ATOM 1429 C C . ALA A 1 193 ? 7.41 -27.328 -4.027 1 96.94 193 ALA A C 1
ATOM 1431 O O . ALA A 1 193 ? 6.785 -28.359 -4.25 1 96.94 193 ALA A O 1
ATOM 1432 N N . ASP A 1 194 ? 7.336 -26.672 -2.893 1 97.5 194 ASP A N 1
ATOM 1433 C CA . ASP A 1 194 ? 6.465 -27.141 -1.82 1 97.5 194 ASP A CA 1
ATOM 1434 C C . ASP A 1 194 ? 5.008 -27.203 -2.281 1 97.5 194 ASP A C 1
ATOM 1436 O O . ASP A 1 194 ? 4.324 -28.203 -2.066 1 97.5 194 ASP A O 1
ATOM 1440 N N . TYR A 1 195 ? 4.582 -26.203 -2.967 1 97.75 195 TYR A N 1
ATOM 1441 C CA . TYR A 1 195 ? 3.193 -26.188 -3.414 1 97.75 195 TYR A CA 1
ATOM 1442 C C . TYR A 1 195 ? 2.984 -27.141 -4.586 1 97.75 195 TYR A C 1
ATOM 1444 O O . TYR A 1 195 ? 1.91 -27.719 -4.738 1 97.75 195 TYR A O 1
ATOM 1452 N N . ASN A 1 196 ? 3.982 -27.312 -5.398 1 97.75 196 ASN A N 1
ATOM 1453 C CA . ASN A 1 196 ? 3.922 -28.328 -6.434 1 97.75 196 ASN A CA 1
ATOM 1454 C C . ASN A 1 196 ? 3.73 -29.734 -5.836 1 97.75 196 ASN A C 1
ATOM 1456 O O . ASN A 1 196 ? 2.879 -30.484 -6.293 1 97.75 196 ASN A O 1
ATOM 1460 N N . ASN A 1 197 ? 4.496 -29.969 -4.84 1 97.75 197 ASN A N 1
ATOM 1461 C CA . ASN A 1 197 ? 4.395 -31.25 -4.16 1 97.75 197 ASN A CA 1
ATOM 1462 C C . ASN A 1 197 ? 3.037 -31.422 -3.486 1 97.75 197 ASN A C 1
ATOM 1464 O O . ASN A 1 197 ? 2.459 -32.5 -3.512 1 97.75 197 ASN A O 1
ATOM 1468 N N . ALA A 1 198 ? 2.602 -30.391 -2.891 1 98.19 198 ALA A N 1
ATOM 1469 C CA . ALA A 1 198 ? 1.281 -30.406 -2.266 1 98.19 198 ALA A CA 1
ATOM 1470 C C . ALA A 1 198 ? 0.196 -30.734 -3.293 1 98.19 198 ALA A C 1
ATOM 1472 O O . ALA A 1 198 ? -0.672 -31.562 -3.051 1 98.19 198 ALA A O 1
ATOM 1473 N N . ALA A 1 199 ? 0.27 -30.094 -4.418 1 98.56 199 ALA A N 1
ATOM 1474 C CA . ALA A 1 199 ? -0.704 -30.312 -5.48 1 98.56 199 ALA A CA 1
ATOM 1475 C C . ALA A 1 199 ? -0.639 -31.75 -5.992 1 98.56 199 ALA A C 1
ATOM 1477 O O . ALA A 1 199 ? -1.672 -32.375 -6.195 1 98.56 199 ALA A O 1
ATOM 1478 N N . ASP A 1 200 ? 0.539 -32.219 -6.148 1 98.56 200 ASP A N 1
ATOM 1479 C CA . ASP A 1 200 ? 0.719 -33.594 -6.594 1 98.56 200 ASP A CA 1
ATOM 1480 C C . ASP A 1 200 ? 0.068 -34.594 -5.621 1 98.56 200 ASP A C 1
ATOM 1482 O O . ASP A 1 200 ? -0.58 -35.562 -6.043 1 98.56 200 ASP A O 1
ATOM 1486 N N . ALA A 1 201 ? 0.269 -34.344 -4.375 1 98.56 201 ALA A N 1
ATOM 1487 C CA . ALA A 1 201 ? -0.309 -35.219 -3.354 1 98.56 201 ALA A CA 1
ATOM 1488 C C . ALA A 1 201 ? -1.832 -35.25 -3.439 1 98.56 201 ALA A C 1
ATOM 1490 O O . ALA A 1 201 ? -2.459 -36.281 -3.316 1 98.56 201 ALA A O 1
ATOM 1491 N N . VAL A 1 202 ? -2.398 -34.094 -3.654 1 98.56 202 VAL A N 1
ATOM 1492 C CA . VAL A 1 202 ? -3.848 -34 -3.775 1 98.56 202 VAL A CA 1
ATOM 1493 C C . VAL A 1 202 ? -4.32 -34.75 -5.016 1 98.56 202 VAL A C 1
ATOM 1495 O O . VAL A 1 202 ? -5.25 -35.562 -4.945 1 98.56 202 VAL A O 1
ATOM 1498 N N . ILE A 1 203 ? -3.676 -34.5 -6.172 1 98.44 203 ILE A N 1
ATOM 1499 C CA . ILE A 1 203 ? -4.059 -35.094 -7.449 1 98.44 203 ILE A CA 1
ATOM 1500 C C . ILE A 1 203 ? -3.955 -36.625 -7.367 1 98.44 203 ILE A C 1
ATOM 1502 O O . ILE A 1 203 ? -4.785 -37.344 -7.93 1 98.44 203 ILE A O 1
ATOM 1506 N N . ALA A 1 204 ? -3.047 -37.125 -6.582 1 98.25 204 ALA A N 1
ATOM 1507 C CA . ALA A 1 204 ? -2.789 -38.562 -6.48 1 98.25 204 ALA A CA 1
ATOM 1508 C C . ALA A 1 204 ? -3.727 -39.219 -5.469 1 98.25 204 ALA A C 1
ATOM 1510 O O . ALA A 1 204 ? -3.85 -40.438 -5.43 1 98.25 204 ALA A O 1
ATOM 1511 N N . SER A 1 205 ? -4.312 -38.469 -4.664 1 98.31 205 SER A N 1
ATOM 1512 C CA . SER A 1 205 ? -5.121 -39.031 -3.588 1 98.31 205 SER A CA 1
ATOM 1513 C C . SER A 1 205 ? -6.484 -39.469 -4.098 1 98.31 205 SER A C 1
ATOM 1515 O O . SER A 1 205 ? -6.934 -39.031 -5.16 1 98.31 205 SER A O 1
ATOM 1517 N N . ALA A 1 206 ? -7.133 -40.406 -3.285 1 97.75 206 ALA A N 1
ATOM 1518 C CA . ALA A 1 206 ? -8.484 -40.875 -3.604 1 97.75 206 ALA A CA 1
ATOM 1519 C C . ALA A 1 206 ? -9.5 -39.75 -3.439 1 97.75 206 ALA A C 1
ATOM 1521 O O . ALA A 1 206 ? -9.312 -38.844 -2.611 1 97.75 206 ALA A O 1
ATOM 1522 N N . PRO A 1 207 ? -10.586 -39.781 -4.246 1 96.44 207 PRO A N 1
ATOM 1523 C CA . PRO A 1 207 ? -11.578 -38.719 -4.234 1 96.44 207 PRO A CA 1
ATOM 1524 C C . PRO A 1 207 ? -12.062 -38.375 -2.83 1 96.44 207 PRO A C 1
ATOM 1526 O O . PRO A 1 207 ? -12.148 -37.188 -2.475 1 96.44 207 PRO A O 1
ATOM 1529 N N . ALA A 1 208 ? -12.273 -39.312 -2.004 1 94.69 208 ALA A N 1
ATOM 1530 C CA . ALA A 1 208 ? -12.844 -39.094 -0.678 1 94.69 208 ALA A CA 1
ATOM 1531 C C . ALA A 1 208 ? -11.836 -38.406 0.25 1 94.69 208 ALA A C 1
ATOM 1533 O O . ALA A 1 208 ? -12.211 -37.875 1.29 1 94.69 208 ALA A O 1
ATOM 1534 N N . GLN A 1 209 ? -10.539 -38.406 -0.067 1 97 209 GLN A N 1
ATOM 1535 C CA . GLN A 1 209 ? -9.484 -37.906 0.814 1 97 209 GLN A CA 1
ATOM 1536 C C . GLN A 1 209 ? -8.93 -36.594 0.319 1 97 209 GLN A C 1
ATOM 1538 O O . GLN A 1 209 ? -8.102 -35.969 0.99 1 97 209 GLN A O 1
ATOM 1543 N N . LYS A 1 210 ? -9.344 -36.125 -0.78 1 97.81 210 LYS A N 1
ATOM 1544 C CA . LYS A 1 210 ? -8.695 -35 -1.461 1 97.81 210 LYS A CA 1
ATOM 1545 C C . LYS A 1 210 ? -8.742 -33.75 -0.604 1 97.81 210 LYS A C 1
ATOM 1547 O O . LYS A 1 210 ? -7.75 -33 -0.512 1 97.81 210 LYS A O 1
ATOM 1552 N N . TYR A 1 211 ? -9.852 -33.562 0.049 1 97.88 211 TYR A N 1
ATOM 1553 C CA . TYR A 1 211 ? -9.953 -32.344 0.862 1 97.88 211 TYR A CA 1
ATOM 1554 C C . TYR A 1 211 ? -9 -32.406 2.049 1 97.88 211 TYR A C 1
ATOM 1556 O O . TYR A 1 211 ? -8.297 -31.422 2.334 1 97.88 211 TYR A O 1
ATOM 1564 N N . GLU A 1 212 ? -8.992 -33.469 2.723 1 97 212 GLU A N 1
ATOM 1565 C CA . GLU A 1 212 ? -8.117 -33.625 3.883 1 97 212 GLU A CA 1
ATOM 1566 C C . GLU A 1 212 ? -6.648 -33.531 3.488 1 97 212 GLU A C 1
ATOM 1568 O O . GLU A 1 212 ? -5.855 -32.906 4.184 1 97 212 GLU A O 1
ATOM 1573 N N . VAL A 1 213 ? -6.316 -34.125 2.346 1 98.12 213 VAL A N 1
ATOM 1574 C CA . VAL A 1 213 ? -4.938 -34.094 1.859 1 98.12 213 VAL A CA 1
ATOM 1575 C C . VAL A 1 213 ? -4.559 -32.656 1.492 1 98.12 213 VAL A C 1
ATOM 1577 O O . VAL A 1 213 ? -3.467 -32.188 1.825 1 98.12 213 VAL A O 1
ATOM 1580 N N . MET A 1 214 ? -5.43 -31.906 0.845 1 97.94 214 MET A N 1
ATOM 1581 C CA . MET A 1 214 ? -5.152 -30.516 0.502 1 97.94 214 MET A CA 1
ATOM 1582 C C . MET A 1 214 ? -4.914 -29.672 1.758 1 97.94 214 MET A C 1
ATOM 1584 O O . MET A 1 214 ? -3.941 -28.922 1.835 1 97.94 214 MET A O 1
ATOM 1588 N N . GLU A 1 215 ? -5.762 -29.812 2.709 1 96.06 215 GLU A N 1
ATOM 1589 C CA . GLU A 1 215 ? -5.641 -29.047 3.947 1 96.06 215 GLU A CA 1
ATOM 1590 C C . GLU A 1 215 ? -4.289 -29.297 4.617 1 96.06 215 GLU A C 1
ATOM 1592 O O . GLU A 1 215 ? -3.607 -28.344 5.012 1 96.06 215 GLU A O 1
ATOM 1597 N N . GLY A 1 216 ? -3.924 -30.484 4.68 1 96.38 216 GLY A N 1
ATOM 1598 C CA . GLY A 1 216 ? -2.666 -30.828 5.32 1 96.38 216 GLY A CA 1
ATOM 1599 C C . GLY A 1 216 ? -1.45 -30.359 4.543 1 96.38 216 GLY A C 1
ATOM 1600 O O . GLY A 1 216 ? -0.551 -29.734 5.109 1 96.38 216 GLY A O 1
ATOM 1601 N N . THR A 1 217 ? -1.45 -30.609 3.252 1 97.12 217 THR A N 1
ATOM 1602 C CA . THR A 1 217 ? -0.248 -30.359 2.461 1 97.12 217 THR A CA 1
ATOM 1603 C C . THR A 1 217 ? -0.1 -28.891 2.133 1 97.12 217 THR A C 1
ATOM 1605 O O . THR A 1 217 ? 1.009 -28.344 2.158 1 97.12 217 THR A O 1
ATOM 1608 N N . PHE A 1 218 ? -1.188 -28.203 1.824 1 96.88 218 PHE A N 1
ATOM 1609 C CA . PHE A 1 218 ? -1.108 -26.781 1.522 1 96.88 218 PHE A CA 1
ATOM 1610 C C . PHE A 1 218 ? -0.757 -25.984 2.771 1 96.88 218 PHE A C 1
ATOM 1612 O O . PHE A 1 218 ? -0.004 -25.016 2.701 1 96.88 218 PHE A O 1
ATOM 1619 N N . THR A 1 219 ? -1.271 -26.359 3.938 1 94 219 THR A N 1
ATOM 1620 C CA . THR A 1 219 ? -0.89 -25.719 5.195 1 94 219 THR A CA 1
ATOM 1621 C C . THR A 1 219 ? 0.589 -25.953 5.492 1 94 219 THR A C 1
ATOM 1623 O O . THR A 1 219 ? 1.284 -25.047 5.945 1 94 219 THR A O 1
ATOM 1626 N N . GLY A 1 220 ? 1.04 -27.094 5.234 1 93.5 220 GLY A N 1
ATOM 1627 C CA . GLY A 1 220 ? 2.455 -27.391 5.387 1 93.5 220 GLY A CA 1
ATOM 1628 C C . GLY A 1 220 ? 3.346 -26.531 4.512 1 93.5 220 GLY A C 1
ATOM 1629 O O . GLY A 1 220 ? 4.379 -26.031 4.969 1 93.5 220 GLY A O 1
ATOM 1630 N N . ALA A 1 221 ? 2.938 -26.344 3.297 1 93.88 221 ALA A N 1
ATOM 1631 C CA . ALA A 1 221 ? 3.699 -25.516 2.367 1 93.88 221 ALA A CA 1
ATOM 1632 C C . ALA A 1 221 ? 3.738 -24.062 2.834 1 93.88 221 ALA A C 1
ATOM 1634 O O . ALA A 1 221 ? 4.777 -23.406 2.75 1 93.88 221 ALA A O 1
ATOM 1635 N N . ALA A 1 222 ? 2.654 -23.562 3.342 1 89.06 222 ALA A N 1
ATOM 1636 C CA . ALA A 1 222 ? 2.57 -22.188 3.828 1 89.06 222 ALA A CA 1
ATOM 1637 C C . ALA A 1 222 ? 3.486 -21.969 5.027 1 89.06 222 ALA A C 1
ATOM 1639 O O . ALA A 1 222 ? 4.145 -20.938 5.141 1 89.06 222 ALA A O 1
ATOM 1640 N N . HIS A 1 223 ? 3.531 -22.859 5.832 1 85.06 223 HIS A N 1
ATOM 1641 C CA . HIS A 1 223 ? 4.328 -22.75 7.051 1 85.06 223 HIS A CA 1
ATOM 1642 C C . HIS A 1 223 ? 5.816 -22.844 6.746 1 85.06 223 HIS A C 1
ATOM 1644 O O . HIS A 1 223 ? 6.633 -22.188 7.387 1 85.06 223 HIS A O 1
ATOM 1650 N N . ALA A 1 224 ? 6.137 -23.656 5.797 1 80.25 224 ALA A N 1
ATOM 1651 C CA . ALA A 1 224 ? 7.539 -23.812 5.426 1 80.25 224 ALA A CA 1
ATOM 1652 C C . ALA A 1 224 ? 8.117 -22.516 4.887 1 80.25 224 ALA A C 1
ATOM 1654 O O . ALA A 1 224 ? 9.312 -22.25 5.031 1 80.25 224 ALA A O 1
ATOM 1655 N N . SER A 1 225 ? 7.316 -21.688 4.371 1 73.31 225 SER A N 1
ATOM 1656 C CA . SER A 1 225 ? 7.754 -20.422 3.785 1 73.31 225 SER A CA 1
ATOM 1657 C C . SER A 1 225 ? 8 -19.375 4.859 1 73.31 225 SER A C 1
ATOM 1659 O O . SER A 1 225 ? 8.695 -18.375 4.621 1 73.31 225 SER A O 1
ATOM 1661 N N . GLU A 1 226 ? 7.32 -19.578 5.992 1 68.81 226 GLU A N 1
ATOM 1662 C CA . GLU A 1 226 ? 7.48 -18.609 7.082 1 68.81 226 GLU A CA 1
ATOM 1663 C C . GLU A 1 226 ? 8.742 -18.906 7.891 1 68.81 226 GLU A C 1
ATOM 1665 O O . GLU A 1 226 ? 9.227 -18.031 8.617 1 68.81 226 GLU A O 1
ATOM 1670 N N . ALA A 1 227 ? 9.289 -20.172 7.738 1 57.91 227 ALA A N 1
ATOM 1671 C CA . ALA A 1 227 ? 10.453 -20.578 8.523 1 57.91 227 ALA A CA 1
ATOM 1672 C C . ALA A 1 227 ? 11.75 -20.094 7.875 1 57.91 227 ALA A C 1
ATOM 1674 O O . ALA A 1 227 ? 11.797 -19.891 6.656 1 57.91 227 ALA A O 1
ATOM 1675 N N . MET B 1 1 ? -61.656 66.938 5.004 1 27.89 1 MET B N 1
ATOM 1676 C CA . MET B 1 1 ? -61.688 66.188 3.729 1 27.89 1 MET B CA 1
ATOM 1677 C C . MET B 1 1 ? -60.344 65.5 3.473 1 27.89 1 MET B C 1
ATOM 1679 O O . MET B 1 1 ? -60.094 65.062 2.359 1 27.89 1 MET B O 1
ATOM 1683 N N . ALA B 1 2 ? -59.344 65.875 4.297 1 36.69 2 ALA B N 1
ATOM 1684 C CA . ALA B 1 2 ? -57.969 65.438 4.02 1 36.69 2 ALA B CA 1
ATOM 1685 C C . ALA B 1 2 ? -57.875 63.938 3.912 1 36.69 2 ALA B C 1
ATOM 1687 O O . ALA B 1 2 ? -58.281 63.219 4.824 1 36.69 2 ALA B O 1
ATOM 1688 N N . LYS B 1 3 ? -58.062 63.438 2.639 1 36.72 3 LYS B N 1
ATOM 1689 C CA . LYS B 1 3 ? -57.844 62.125 2.02 1 36.72 3 LYS B CA 1
ATOM 1690 C C . LYS B 1 3 ? -56.531 61.531 2.461 1 36.72 3 LYS B C 1
ATOM 1692 O O . LYS B 1 3 ? -55.469 62.094 2.225 1 36.72 3 LYS B O 1
ATOM 1697 N N . ASN B 1 4 ? -56.469 60.938 3.682 1 35.34 4 ASN B N 1
ATOM 1698 C CA . ASN B 1 4 ? -55.469 60.031 4.234 1 35.34 4 ASN B CA 1
ATOM 1699 C C . ASN B 1 4 ? -55.031 58.969 3.205 1 35.34 4 ASN B C 1
ATOM 1701 O O . ASN B 1 4 ? -55.812 58.094 2.834 1 35.34 4 ASN B O 1
ATOM 1705 N N . LEU B 1 5 ? -54.406 59.438 2.107 1 33.53 5 LEU B N 1
ATOM 1706 C CA . LEU B 1 5 ? -53.75 58.531 1.16 1 33.53 5 LEU B CA 1
ATOM 1707 C C . LEU B 1 5 ? -52.938 57.469 1.889 1 33.53 5 LEU B C 1
ATOM 1709 O O . LEU B 1 5 ? -52.031 57.781 2.656 1 33.53 5 LEU B O 1
ATOM 1713 N N . LEU B 1 6 ? -53.594 56.344 2.281 1 33.03 6 LEU B N 1
ATOM 1714 C CA . LEU B 1 6 ? -53 55.031 2.645 1 33.03 6 LEU B CA 1
ATOM 1715 C C . LEU B 1 6 ? -51.906 54.625 1.674 1 33.03 6 LEU B C 1
ATOM 1717 O O . LEU B 1 6 ? -52.188 54.375 0.502 1 33.03 6 LEU B O 1
ATOM 1721 N N . LEU B 1 7 ? -50.844 55.406 1.58 1 34.78 7 LEU B N 1
ATOM 1722 C CA . LEU B 1 7 ? -49.688 54.906 0.85 1 34.78 7 LEU B CA 1
ATOM 1723 C C . LEU B 1 7 ? -49.344 53.5 1.287 1 34.78 7 LEU B C 1
ATOM 1725 O O . LEU B 1 7 ? -48.969 53.25 2.441 1 34.78 7 LEU B O 1
ATOM 1729 N N . VAL B 1 8 ? -50.062 52.5 0.754 1 34.31 8 VAL B N 1
ATOM 1730 C CA . VAL B 1 8 ? -49.688 51.094 0.758 1 34.31 8 VAL B CA 1
ATOM 1731 C C . VAL B 1 8 ? -48.188 50.938 0.369 1 34.31 8 VAL B C 1
ATOM 1733 O O . VAL B 1 8 ? -47.812 51.281 -0.754 1 34.31 8 VAL B O 1
ATOM 1736 N N . SER B 1 9 ? -47.312 51.281 1.296 1 31.39 9 SER B N 1
ATOM 1737 C CA . SER B 1 9 ? -45.906 50.875 1.105 1 31.39 9 SER B CA 1
ATOM 1738 C C . SER B 1 9 ? -45.844 49.406 0.657 1 31.39 9 SER B C 1
ATOM 1740 O O . SER B 1 9 ? -46.219 48.5 1.401 1 31.39 9 SER B O 1
ATOM 1742 N N . LEU B 1 10 ? -46.125 49.125 -0.608 1 34.69 10 LEU B N 1
ATOM 1743 C CA . LEU B 1 10 ? -45.656 47.875 -1.198 1 34.69 10 LEU B CA 1
ATOM 1744 C C . LEU B 1 10 ? -44.188 47.625 -0.858 1 34.69 10 LEU B C 1
ATOM 1746 O O . LEU B 1 10 ? -43.312 48.344 -1.326 1 34.69 10 LEU B O 1
ATOM 1750 N N . LEU B 1 11 ? -43.938 47.344 0.418 1 34.03 11 LEU B N 1
ATOM 1751 C CA . LEU B 1 11 ? -42.625 46.719 0.711 1 34.03 11 LEU B CA 1
ATOM 1752 C C . LEU B 1 11 ? -42.312 45.625 -0.318 1 34.03 11 LEU B C 1
ATOM 1754 O O . LEU B 1 11 ? -43 44.625 -0.4 1 34.03 11 LEU B O 1
ATOM 1758 N N . LEU B 1 12 ? -41.875 46.031 -1.541 1 33.44 12 LEU B N 1
ATOM 1759 C CA . LEU B 1 12 ? -41.125 45.125 -2.41 1 33.44 12 LEU B CA 1
ATOM 1760 C C . LEU B 1 12 ? -40.156 44.281 -1.605 1 33.44 12 LEU B C 1
ATOM 1762 O O . LEU B 1 12 ? -39.188 44.812 -1.067 1 33.44 12 LEU B O 1
ATOM 1766 N N . TYR B 1 13 ? -40.625 43.25 -0.849 1 33.62 13 TYR B N 1
ATOM 1767 C CA . TYR B 1 13 ? -39.719 42.156 -0.498 1 33.62 13 TYR B CA 1
ATOM 1768 C C . TYR B 1 13 ? -38.844 41.75 -1.684 1 33.62 13 TYR B C 1
ATOM 1770 O O . TYR B 1 13 ? -39.344 41.188 -2.668 1 33.62 13 TYR B O 1
ATOM 1778 N N . ILE B 1 14 ? -37.969 42.625 -2.141 1 34.88 14 ILE B N 1
ATOM 1779 C CA . ILE B 1 14 ? -36.875 42.062 -2.922 1 34.88 14 ILE B CA 1
ATOM 1780 C C . ILE B 1 14 ? -36.406 40.75 -2.273 1 34.88 14 ILE B C 1
ATOM 1782 O O . ILE B 1 14 ? -35.844 40.781 -1.177 1 34.88 14 ILE B O 1
ATOM 1786 N N . THR B 1 15 ? -37.219 39.656 -2.363 1 34.94 15 THR B N 1
ATOM 1787 C CA . THR B 1 15 ? -36.594 38.344 -2.203 1 34.94 15 THR B CA 1
ATOM 1788 C C . THR B 1 15 ? -35.219 38.344 -2.867 1 34.94 15 THR B C 1
ATOM 1790 O O . THR B 1 15 ? -35.125 38.469 -4.09 1 3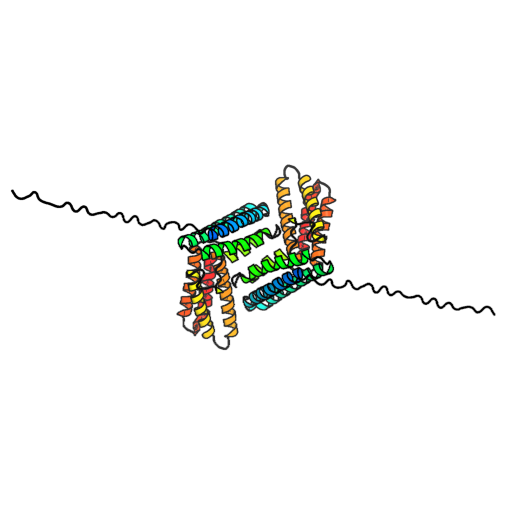4.94 15 THR B O 1
ATOM 1793 N N . ILE B 1 16 ? -34.25 38.969 -2.369 1 35.75 16 ILE B N 1
ATOM 1794 C CA . ILE B 1 16 ? -32.906 38.5 -2.715 1 35.75 16 ILE B CA 1
ATOM 1795 C C . ILE B 1 16 ? -32.906 37 -2.834 1 35.75 16 ILE B C 1
ATOM 1797 O O . ILE B 1 16 ? -33.062 36.281 -1.834 1 35.75 16 ILE B O 1
ATOM 1801 N N . ALA B 1 17 ? -33.625 36.375 -3.826 1 35.38 17 ALA B N 1
ATOM 1802 C CA . ALA B 1 17 ? -33.188 35 -4.109 1 35.38 17 ALA B CA 1
ATOM 1803 C C . ALA B 1 17 ? -31.688 34.844 -3.871 1 35.38 17 ALA B C 1
ATOM 1805 O O . ALA B 1 17 ? -30.875 35.469 -4.543 1 35.38 17 ALA B O 1
ATOM 1806 N N . GLU B 1 18 ? -31.234 34.75 -2.68 1 41.53 18 GLU B N 1
ATOM 1807 C CA . GLU B 1 18 ? -29.906 34.156 -2.559 1 41.53 18 GLU B CA 1
ATOM 1808 C C . GLU B 1 18 ? -29.641 33.188 -3.695 1 41.53 18 GLU B C 1
ATOM 1810 O O . GLU B 1 18 ? -30.375 32.188 -3.855 1 41.53 18 GLU B O 1
ATOM 1815 N N . ALA B 1 19 ? -29.219 33.594 -4.895 1 38.09 19 ALA B N 1
ATOM 1816 C CA . ALA B 1 19 ? -28.719 32.688 -5.93 1 38.09 19 ALA B CA 1
ATOM 1817 C C . ALA B 1 19 ? -28.141 31.422 -5.316 1 38.09 19 ALA B C 1
ATOM 1819 O O . ALA B 1 19 ? -27.266 31.484 -4.445 1 38.09 19 ALA B O 1
ATOM 1820 N N . ALA B 1 20 ? -28.875 30.406 -5.043 1 43.06 20 ALA B N 1
ATOM 1821 C CA . ALA B 1 20 ? -28.281 29.109 -4.695 1 43.06 20 ALA B CA 1
ATOM 1822 C C . ALA B 1 20 ? -26.906 28.938 -5.348 1 43.06 20 ALA B C 1
ATOM 1824 O O . ALA B 1 20 ? -26.719 29.359 -6.492 1 43.06 20 ALA B O 1
ATOM 1825 N N . PRO B 1 21 ? -25.844 28.922 -4.582 1 45.19 21 PRO B N 1
ATOM 1826 C CA . PRO B 1 21 ? -24.578 28.719 -5.293 1 45.19 21 PRO B CA 1
ATOM 1827 C C . PRO B 1 21 ? -24.734 27.844 -6.531 1 45.19 21 PRO B C 1
ATOM 1829 O O . PRO B 1 21 ? -25.312 26.766 -6.457 1 45.19 21 PRO B O 1
ATOM 1832 N N . ILE B 1 22 ? -25.094 28.312 -7.707 1 45.81 22 ILE B N 1
ATOM 1833 C CA . ILE B 1 22 ? -25.047 27.578 -8.969 1 45.81 22 ILE B CA 1
ATOM 1834 C C . ILE B 1 22 ? -24 26.469 -8.883 1 45.81 22 ILE B C 1
ATOM 1836 O O . ILE B 1 22 ? -22.812 26.75 -8.617 1 45.81 22 ILE B O 1
ATOM 1840 N N . ALA B 1 23 ? -24.375 25.266 -8.531 1 53.03 23 ALA B N 1
ATOM 1841 C CA . ALA B 1 23 ? -23.469 24.125 -8.539 1 53.03 23 ALA B CA 1
ATOM 1842 C C . ALA B 1 23 ? -22.484 24.219 -9.703 1 53.03 23 ALA B C 1
ATOM 1844 O O . ALA B 1 23 ? -22.891 24.172 -10.867 1 53.03 23 ALA B O 1
ATOM 1845 N N . VAL B 1 24 ? -21.438 25.031 -9.672 1 63.69 24 VAL B N 1
ATOM 1846 C CA . VAL B 1 24 ? -20.406 25.203 -10.688 1 63.69 24 VAL B CA 1
ATOM 1847 C C . VAL B 1 24 ? -20.047 23.844 -11.297 1 63.69 24 VAL B C 1
ATOM 1849 O O . VAL B 1 24 ? -19.75 22.891 -10.562 1 63.69 24 VAL B O 1
ATOM 1852 N N . GLU B 1 25 ? -20.625 23.609 -12.5 1 78.31 25 GLU B N 1
ATOM 1853 C CA . GLU B 1 25 ? -20.297 22.422 -13.273 1 78.31 25 GLU B CA 1
ATOM 1854 C C . GLU B 1 25 ? -18.797 22.344 -13.562 1 78.31 25 GLU B C 1
ATOM 1856 O O . GLU B 1 25 ? -18.141 23.375 -13.734 1 78.31 25 GLU B O 1
ATOM 1861 N N . TRP B 1 26 ? -18.188 21.188 -13.375 1 87.06 26 TRP B N 1
ATOM 1862 C CA . TRP B 1 26 ? -16.781 20.984 -13.719 1 87.06 26 TRP B CA 1
ATOM 1863 C C . TRP B 1 26 ? -16.531 21.344 -15.18 1 87.06 26 TRP B C 1
ATOM 1865 O O . TRP B 1 26 ? -17.391 21.156 -16.031 1 87.06 26 TRP B O 1
ATOM 1875 N N . SER B 1 27 ? -15.43 21.969 -15.438 1 90.19 27 SER B N 1
ATOM 1876 C CA . SER B 1 27 ? -14.984 22.109 -16.812 1 90.19 27 SER B CA 1
ATOM 1877 C C . SER B 1 27 ? -14.891 20.766 -17.516 1 90.19 27 SER B C 1
ATOM 1879 O O . SER B 1 27 ? -14.953 19.719 -16.875 1 90.19 27 SER B O 1
ATOM 1881 N N . ALA B 1 28 ? -14.781 20.781 -18.781 1 91.31 28 ALA B N 1
ATOM 1882 C CA . ALA B 1 28 ? -14.641 19.562 -19.578 1 91.31 28 ALA B CA 1
ATOM 1883 C C . ALA B 1 28 ? -13.391 18.781 -19.172 1 91.31 28 ALA B C 1
ATOM 1885 O O . ALA B 1 28 ? -13.406 17.547 -19.109 1 91.31 28 ALA B O 1
ATOM 1886 N N . THR B 1 29 ? -12.336 19.547 -18.938 1 92.06 29 THR B N 1
ATOM 1887 C CA . THR B 1 29 ? -11.078 18.922 -18.562 1 92.06 29 THR B CA 1
ATOM 1888 C C . THR B 1 29 ? -11.211 18.219 -17.219 1 92.06 29 THR B C 1
ATOM 1890 O O . THR B 1 29 ? -10.82 17.047 -17.078 1 92.06 29 THR B O 1
ATOM 1893 N N . ALA B 1 30 ? -11.766 18.906 -16.25 1 93.44 30 ALA B N 1
ATOM 1894 C CA . ALA B 1 30 ? -11.961 18.297 -14.93 1 93.44 30 ALA B CA 1
ATOM 1895 C C . ALA B 1 30 ? -12.898 17.094 -15.008 1 93.44 30 ALA B C 1
ATOM 1897 O O . ALA B 1 30 ? -12.641 16.062 -14.398 1 93.44 30 ALA B O 1
ATOM 1898 N N . SER B 1 31 ? -13.891 17.219 -15.773 1 94.44 31 SER B N 1
ATOM 1899 C CA . SER B 1 31 ? -14.852 16.125 -15.93 1 94.44 31 SER B CA 1
ATOM 1900 C C . SER B 1 31 ? -14.203 14.891 -16.547 1 94.44 31 SER B C 1
ATOM 1902 O O . SER B 1 31 ? -14.461 13.766 -16.125 1 94.44 31 SER B O 1
ATOM 1904 N N . LYS B 1 32 ? -13.398 15.102 -17.516 1 95.69 32 LYS B N 1
ATOM 1905 C CA . LYS B 1 32 ? -12.695 13.984 -18.141 1 95.69 32 LYS B CA 1
ATOM 1906 C C . LYS B 1 32 ? -11.797 13.266 -17.141 1 95.69 32 LYS B C 1
ATOM 1908 O O . LYS B 1 32 ? -11.773 12.031 -17.094 1 95.69 32 LYS B O 1
ATOM 1913 N N . SER B 1 33 ? -11.078 14.047 -16.359 1 96.19 33 SER B N 1
ATOM 1914 C CA . SER B 1 33 ? -10.195 13.477 -15.352 1 96.19 33 SER B CA 1
ATOM 1915 C C . SER B 1 33 ? -10.984 12.688 -14.305 1 96.19 33 SER B C 1
ATOM 1917 O O . SER B 1 33 ? -10.617 11.562 -13.961 1 96.19 33 SER B O 1
ATOM 1919 N N . ILE B 1 34 ? -12.07 13.227 -13.906 1 96.44 34 ILE B N 1
ATOM 1920 C CA . ILE B 1 34 ? -12.891 12.602 -12.875 1 96.44 34 ILE B CA 1
ATOM 1921 C C . ILE B 1 34 ? -13.531 11.328 -13.422 1 96.44 34 ILE B C 1
ATOM 1923 O O . ILE B 1 34 ? -13.57 10.305 -12.734 1 96.44 34 ILE B O 1
ATOM 1927 N N . ASN B 1 35 ? -13.984 11.359 -14.625 1 96 35 ASN B N 1
ATOM 1928 C CA . ASN B 1 35 ? -14.602 10.188 -15.234 1 96 35 ASN B CA 1
ATOM 1929 C C . ASN B 1 35 ? -13.594 9.062 -15.445 1 96 35 ASN B C 1
ATOM 1931 O O . ASN B 1 35 ? -13.898 7.891 -15.219 1 96 35 ASN B O 1
ATOM 1935 N N . ALA B 1 36 ? -12.383 9.453 -15.898 1 96.44 36 ALA B N 1
ATOM 1936 C CA . ALA B 1 36 ? -11.336 8.453 -16.062 1 96.44 36 ALA B CA 1
ATOM 1937 C C . ALA B 1 36 ? -11.016 7.777 -14.727 1 96.44 36 ALA B C 1
ATOM 1939 O O . ALA B 1 36 ? -10.883 6.555 -14.664 1 96.44 36 ALA B O 1
ATOM 1940 N N . MET B 1 37 ? -10.922 8.562 -13.68 1 97.06 37 MET B N 1
ATOM 1941 C CA . MET B 1 37 ? -10.68 8.031 -12.344 1 97.06 37 MET B CA 1
ATOM 1942 C C . MET B 1 37 ? -11.812 7.105 -11.914 1 97.06 37 MET B C 1
ATOM 1944 O O . MET B 1 37 ? -11.57 6 -11.43 1 97.06 37 MET B O 1
ATOM 1948 N N . LYS B 1 38 ? -13.039 7.496 -12.148 1 96.5 38 LYS B N 1
ATOM 1949 C CA . LYS B 1 38 ? -14.195 6.723 -11.695 1 96.5 38 LYS B CA 1
ATOM 1950 C C . LYS B 1 38 ? -14.258 5.367 -12.398 1 96.5 38 LYS B C 1
ATOM 1952 O O . LYS B 1 38 ? -14.586 4.355 -11.781 1 96.5 38 LYS B O 1
ATOM 1957 N N . LEU B 1 39 ? -13.898 5.32 -13.656 1 96.62 39 LEU B N 1
ATOM 1958 C CA . LEU B 1 39 ? -13.883 4.066 -14.398 1 96.62 39 LEU B CA 1
ATOM 1959 C C . LEU B 1 39 ? -12.852 3.107 -13.828 1 96.62 39 LEU B C 1
ATOM 1961 O O . LEU B 1 39 ? -13.156 1.941 -13.562 1 96.62 39 LEU B O 1
ATOM 1965 N N . LYS B 1 40 ? -11.711 3.58 -13.547 1 97 40 LYS B N 1
ATOM 1966 C CA . LYS B 1 40 ? -10.648 2.738 -13 1 97 40 LYS B CA 1
ATOM 1967 C C . LYS B 1 40 ? -10.961 2.318 -11.57 1 97 40 LYS B C 1
ATOM 1969 O O . LYS B 1 40 ? -10.688 1.186 -11.172 1 97 40 LYS B O 1
ATOM 1974 N N . LEU B 1 41 ? -11.516 3.252 -10.898 1 97.62 41 LEU B N 1
ATOM 1975 C CA . LEU B 1 41 ? -11.906 2.965 -9.523 1 97.62 41 LEU B CA 1
ATOM 1976 C C . LEU B 1 41 ? -12.938 1.844 -9.477 1 97.62 41 LEU B C 1
ATOM 1978 O O . LEU B 1 41 ? -12.828 0.925 -8.664 1 97.62 41 LEU B O 1
ATOM 1982 N N . GLY B 1 42 ? -13.906 1.952 -10.281 1 96.62 42 GLY B N 1
ATOM 1983 C CA . GLY B 1 42 ? -14.906 0.898 -10.352 1 96.62 42 GLY B CA 1
ATOM 1984 C C . GLY B 1 42 ? -14.312 -0.471 -10.625 1 96.62 42 GLY B C 1
ATOM 1985 O O . GLY B 1 42 ? -14.648 -1.444 -9.938 1 96.62 42 GLY B O 1
ATOM 1986 N N . LYS B 1 43 ? -13.414 -0.52 -11.57 1 97.12 43 LYS B N 1
ATOM 1987 C CA . LYS B 1 43 ? -12.758 -1.78 -11.898 1 97.12 43 LYS B CA 1
ATOM 1988 C C . LYS B 1 43 ? -11.93 -2.293 -10.719 1 97.12 43 LYS B C 1
ATOM 1990 O O . LYS B 1 43 ? -12 -3.475 -10.375 1 97.12 43 LYS B O 1
ATOM 1995 N N . ALA B 1 44 ? -11.148 -1.391 -10.148 1 97.94 44 ALA B N 1
ATOM 1996 C CA . ALA B 1 44 ? -10.297 -1.762 -9.023 1 97.94 44 ALA B CA 1
ATOM 1997 C C . ALA B 1 44 ? -11.125 -2.334 -7.875 1 97.94 44 ALA B C 1
ATOM 1999 O O . ALA B 1 44 ? -10.805 -3.398 -7.344 1 97.94 44 ALA B O 1
ATOM 2000 N N . LEU B 1 45 ? -12.148 -1.68 -7.52 1 97.25 45 LEU B N 1
ATOM 2001 C CA . LEU B 1 45 ? -12.953 -2.08 -6.371 1 97.25 45 LEU B CA 1
ATOM 2002 C C . LEU B 1 45 ? -13.68 -3.395 -6.652 1 97.25 45 LEU B C 1
ATOM 2004 O O . LEU B 1 45 ? -13.781 -4.25 -5.77 1 97.25 45 LEU B O 1
ATOM 2008 N N . ASP B 1 46 ? -14.141 -3.564 -7.867 1 96.31 46 ASP B N 1
ATOM 2009 C CA . ASP B 1 46 ? -14.758 -4.828 -8.258 1 96.31 46 ASP B CA 1
ATOM 2010 C C . ASP B 1 46 ? -13.766 -5.984 -8.125 1 96.31 46 ASP B C 1
ATOM 2012 O O . ASP B 1 46 ? -14.109 -7.043 -7.59 1 96.31 46 ASP B O 1
ATOM 2016 N N . GLU B 1 47 ? -12.617 -5.746 -8.594 1 96.44 47 GLU B N 1
ATOM 2017 C CA . GLU B 1 47 ? -11.609 -6.801 -8.57 1 96.44 47 GLU B CA 1
ATOM 2018 C C . GLU B 1 47 ? -11.203 -7.141 -7.137 1 96.44 47 GLU B C 1
ATOM 2020 O O . GLU B 1 47 ? -10.898 -8.289 -6.828 1 96.44 47 GLU B O 1
ATOM 2025 N N . VAL B 1 48 ? -11.164 -6.121 -6.262 1 97.69 48 VAL B N 1
ATOM 2026 C CA . VAL B 1 48 ? -10.844 -6.359 -4.859 1 97.69 48 VAL B CA 1
ATOM 2027 C C . VAL B 1 48 ? -11.898 -7.266 -4.23 1 97.69 48 VAL B C 1
ATOM 2029 O O . VAL B 1 48 ? -11.562 -8.227 -3.537 1 97.69 48 VAL B O 1
ATOM 2032 N N . VAL B 1 49 ? -13.117 -6.984 -4.516 1 96.81 49 VAL B N 1
ATOM 2033 C CA . VAL B 1 49 ? -14.219 -7.77 -3.951 1 96.81 49 VAL B CA 1
ATOM 2034 C C . VAL B 1 49 ? -14.188 -9.188 -4.523 1 96.81 49 VAL B C 1
ATOM 2036 O O . VAL B 1 49 ? -14.328 -10.164 -3.783 1 96.81 49 VAL B O 1
ATOM 2039 N N . LEU B 1 50 ? -13.922 -9.305 -5.805 1 93.81 50 LEU B N 1
ATOM 2040 C CA . LEU B 1 50 ? -13.883 -10.602 -6.473 1 93.81 50 LEU B CA 1
ATOM 2041 C C . LEU B 1 50 ? -12.734 -11.453 -5.938 1 93.81 50 LEU B C 1
ATOM 2043 O O . LEU B 1 50 ? -12.852 -12.68 -5.855 1 93.81 50 LEU B O 1
ATOM 2047 N N . ALA B 1 51 ? -11.688 -10.812 -5.531 1 93.75 51 ALA B N 1
ATOM 2048 C CA . ALA B 1 51 ? -10.492 -11.531 -5.098 1 93.75 51 ALA B CA 1
ATOM 2049 C C . ALA B 1 51 ? -10.609 -11.945 -3.635 1 93.75 51 ALA B C 1
ATOM 2051 O O . ALA B 1 51 ? -9.82 -12.766 -3.154 1 93.75 51 ALA B O 1
ATOM 2052 N N . ALA B 1 52 ? -11.531 -11.383 -2.893 1 94.12 52 ALA B N 1
ATOM 2053 C CA . ALA B 1 52 ? -11.648 -11.633 -1.458 1 94.12 52 ALA B CA 1
ATOM 2054 C C . ALA B 1 52 ? -12.148 -13.047 -1.187 1 94.12 52 ALA B C 1
ATOM 2056 O O . ALA B 1 52 ? -13.094 -13.508 -1.834 1 94.12 52 ALA B O 1
ATOM 2057 N N . PRO B 1 53 ? -11.453 -13.688 -0.238 1 91.38 53 PRO B N 1
ATOM 2058 C CA . PRO B 1 53 ? -12.039 -14.969 0.164 1 91.38 53 PRO B CA 1
ATOM 2059 C C . PRO B 1 53 ? -13.461 -14.828 0.7 1 91.38 53 PRO B C 1
ATOM 2061 O O . PRO B 1 53 ? -13.789 -13.812 1.324 1 91.38 53 PRO B O 1
ATOM 2064 N N . PRO B 1 54 ? -14.203 -15.812 0.606 1 90.62 54 PRO B N 1
ATOM 2065 C CA . PRO B 1 54 ? -15.633 -15.734 0.937 1 90.62 54 PRO B CA 1
ATOM 2066 C C . PRO B 1 54 ? -15.875 -15.297 2.379 1 90.62 54 PRO B C 1
ATOM 2068 O O . PRO B 1 54 ? -16.688 -14.406 2.631 1 90.62 54 PRO B O 1
ATOM 2071 N N . PRO B 1 55 ? -15.188 -15.797 3.305 1 88.56 55 PRO B N 1
ATOM 2072 C CA . PRO B 1 55 ? -15.477 -15.398 4.684 1 88.56 55 PRO B CA 1
ATOM 2073 C C . PRO B 1 55 ? -15.203 -13.914 4.938 1 88.56 55 PRO B C 1
ATOM 2075 O O . PRO B 1 55 ? -15.68 -13.359 5.926 1 88.56 55 PRO B O 1
ATOM 2078 N N . LYS B 1 56 ? -14.445 -13.352 4.027 1 93.31 56 LYS B N 1
ATOM 2079 C CA . LYS B 1 56 ? -14.062 -11.961 4.242 1 93.31 56 LYS B CA 1
ATOM 2080 C C . LYS B 1 56 ? -14.75 -11.039 3.242 1 93.31 56 LYS B C 1
ATOM 2082 O O . LYS B 1 56 ? -14.531 -9.82 3.26 1 93.31 56 LYS B O 1
ATOM 2087 N N . ARG B 1 57 ? -15.586 -11.531 2.424 1 94.56 57 ARG B N 1
ATOM 2088 C CA . ARG B 1 57 ? -16.125 -10.766 1.304 1 94.56 57 ARG B CA 1
ATOM 2089 C C . ARG B 1 57 ? -17 -9.617 1.796 1 94.56 57 ARG B C 1
ATOM 2091 O O . ARG B 1 57 ? -16.891 -8.492 1.292 1 94.56 57 ARG B O 1
ATOM 2098 N N . LYS B 1 58 ? -17.781 -9.867 2.826 1 94.69 58 LYS B N 1
ATOM 2099 C CA . LYS B 1 58 ? -18.641 -8.812 3.346 1 94.69 58 LYS B CA 1
ATOM 2100 C C . LYS B 1 58 ? -17.828 -7.672 3.943 1 94.69 58 LYS B C 1
ATOM 2102 O O . LYS B 1 58 ? -18.141 -6.496 3.74 1 94.69 58 LYS B O 1
ATOM 2107 N N . GLU B 1 59 ? -16.828 -8.047 4.664 1 95.81 59 GLU B N 1
ATOM 2108 C CA . GLU B 1 59 ? -15.945 -7.043 5.238 1 95.81 59 GLU B CA 1
ATOM 2109 C C . GLU B 1 59 ? -15.242 -6.238 4.148 1 95.81 59 GLU B C 1
ATOM 2111 O O . GLU B 1 59 ? -15.148 -5.012 4.238 1 95.81 59 GLU B O 1
ATOM 2116 N N . VAL B 1 60 ? -14.867 -6.898 3.125 1 96.25 60 VAL B N 1
ATOM 2117 C CA . VAL B 1 60 ? -14.172 -6.254 2.016 1 96.25 60 VAL B CA 1
ATOM 2118 C C . VAL B 1 60 ? -15.133 -5.348 1.259 1 96.25 60 VAL B C 1
ATOM 2120 O O . VAL B 1 60 ? -14.781 -4.227 0.879 1 96.25 60 VAL B O 1
ATOM 2123 N N . GLU B 1 61 ? -16.328 -5.734 1.089 1 96.88 61 GLU B N 1
ATOM 2124 C CA . GLU B 1 61 ? -17.359 -4.922 0.435 1 96.88 61 GLU B CA 1
ATOM 2125 C C . GLU B 1 61 ? -17.625 -3.637 1.213 1 96.88 61 GLU B C 1
ATOM 2127 O O . GLU B 1 61 ? -17.734 -2.559 0.624 1 96.88 61 GLU B O 1
ATOM 2132 N N . LYS B 1 62 ? -17.672 -3.762 2.469 1 94.94 62 LYS B N 1
ATOM 2133 C CA . LYS B 1 62 ? -17.875 -2.586 3.311 1 94.94 62 LYS B CA 1
ATOM 2134 C C . LYS B 1 62 ? -16.703 -1.607 3.18 1 94.94 62 LYS B C 1
ATOM 2136 O O . LYS B 1 62 ? -16.922 -0.397 3.078 1 94.94 62 LYS B O 1
ATOM 2141 N N . ALA B 1 63 ? -15.539 -2.164 3.201 1 94.06 63 ALA B N 1
ATOM 2142 C CA . ALA B 1 63 ? -14.352 -1.325 3.062 1 94.06 63 ALA B CA 1
ATOM 2143 C C . ALA B 1 63 ? -14.344 -0.605 1.716 1 94.06 63 ALA B C 1
ATOM 2145 O O . ALA B 1 63 ? -14.07 0.594 1.647 1 94.06 63 ALA B O 1
ATOM 2146 N N . THR B 1 64 ? -14.672 -1.363 0.65 1 96.31 64 THR B N 1
ATOM 2147 C CA . THR B 1 64 ? -14.672 -0.779 -0.687 1 96.31 64 THR B CA 1
ATOM 2148 C C . THR B 1 64 ? -15.734 0.308 -0.805 1 96.31 64 THR B C 1
ATOM 2150 O O . THR B 1 64 ? -15.484 1.368 -1.382 1 96.31 64 THR B O 1
ATOM 2153 N N . THR B 1 65 ? -16.875 0.086 -0.248 1 94.12 65 THR B N 1
ATOM 2154 C CA . THR B 1 65 ? -17.938 1.082 -0.232 1 94.12 65 THR B CA 1
ATOM 2155 C C . THR B 1 65 ? -17.516 2.32 0.549 1 94.12 65 THR B C 1
ATOM 2157 O O . THR B 1 65 ? -17.781 3.449 0.132 1 94.12 65 THR B O 1
ATOM 2160 N N . GLY B 1 66 ? -16.828 2.066 1.637 1 92.12 66 GLY B N 1
ATOM 2161 C CA . GLY B 1 66 ? -16.312 3.18 2.414 1 92.12 66 GLY B CA 1
ATOM 2162 C C . GLY B 1 66 ? -15.375 4.07 1.626 1 92.12 66 GLY B C 1
ATOM 2163 O O . GLY B 1 66 ? -15.477 5.297 1.688 1 92.12 66 GLY B O 1
ATOM 2164 N N . HIS B 1 67 ? -14.492 3.465 0.878 1 93.88 67 HIS B N 1
ATOM 2165 C CA . HIS B 1 67 ? -13.562 4.238 0.064 1 93.88 67 HIS B CA 1
ATOM 2166 C C . HIS B 1 67 ? -14.297 5.047 -0.998 1 93.88 67 HIS B C 1
ATOM 2168 O O . HIS B 1 67 ? -13.938 6.191 -1.274 1 93.88 67 HIS B O 1
ATOM 2174 N N . PHE B 1 68 ? -15.32 4.461 -1.559 1 92.38 68 PHE B N 1
ATOM 2175 C CA . PHE B 1 68 ? -16.109 5.16 -2.566 1 92.38 68 PHE B CA 1
ATOM 2176 C C . PHE B 1 68 ? -16.766 6.398 -1.976 1 92.38 68 PHE B C 1
ATOM 2178 O O . PHE B 1 68 ? -16.734 7.473 -2.584 1 92.38 68 PHE B O 1
ATOM 2185 N N . ILE B 1 69 ? -17.281 6.27 -0.824 1 90.38 69 ILE B N 1
ATOM 2186 C CA . ILE B 1 69 ? -17.938 7.375 -0.142 1 90.38 69 ILE B CA 1
ATOM 2187 C C . ILE B 1 69 ? -16.922 8.477 0.168 1 90.38 69 ILE B C 1
ATOM 2189 O O . ILE B 1 69 ? -17.203 9.656 -0.034 1 90.38 69 ILE B O 1
ATOM 2193 N N . THR B 1 70 ? -15.789 8.062 0.596 1 90.75 70 THR B N 1
ATOM 2194 C CA . THR B 1 70 ? -14.734 9.016 0.923 1 90.75 70 THR B CA 1
ATOM 2195 C C . THR B 1 70 ? -14.336 9.82 -0.308 1 90.75 70 THR B C 1
ATOM 2197 O O . THR B 1 70 ? -14.219 11.047 -0.242 1 90.75 70 THR B O 1
ATOM 2200 N N . ILE B 1 71 ? -14.125 9.195 -1.411 1 93.88 71 ILE B N 1
ATOM 2201 C CA . ILE B 1 71 ? -13.703 9.852 -2.645 1 93.88 71 ILE B CA 1
ATOM 2202 C C . ILE B 1 71 ? -14.781 10.82 -3.109 1 93.88 71 ILE B C 1
ATOM 2204 O O . ILE B 1 71 ? -14.484 11.953 -3.498 1 93.88 71 ILE B O 1
ATOM 2208 N N . ASP B 1 72 ? -16.016 10.414 -3.018 1 91.69 72 ASP B N 1
ATOM 2209 C CA . ASP B 1 72 ? -17.125 11.281 -3.396 1 91.69 72 ASP B CA 1
ATOM 2210 C C . ASP B 1 72 ? -17.188 12.516 -2.508 1 91.69 72 ASP B C 1
ATOM 2212 O O . ASP B 1 72 ? -17.438 13.625 -2.99 1 91.69 72 ASP B O 1
ATOM 2216 N N . ALA B 1 73 ? -16.969 12.281 -1.273 1 87.56 73 ALA B N 1
ATOM 2217 C CA . ALA B 1 73 ? -16.984 13.398 -0.339 1 87.56 73 ALA B CA 1
ATOM 2218 C C . ALA B 1 73 ? -15.867 14.391 -0.667 1 87.56 73 ALA B C 1
ATOM 2220 O O . ALA B 1 73 ? -16.078 15.609 -0.612 1 87.56 73 ALA B O 1
ATOM 2221 N N . LEU B 1 74 ? -14.695 13.914 -0.965 1 89.88 74 LEU B N 1
ATOM 2222 C CA . LEU B 1 74 ? -13.57 14.766 -1.325 1 89.88 74 LEU B CA 1
ATOM 2223 C C . LEU B 1 74 ? -13.891 15.594 -2.564 1 89.88 74 LEU B C 1
ATOM 2225 O O . LEU B 1 74 ? -13.625 16.797 -2.598 1 89.88 74 LEU B O 1
ATOM 2229 N N . LEU B 1 75 ? -14.453 14.945 -3.518 1 92.62 75 LEU B N 1
ATOM 2230 C CA . LEU B 1 75 ? -14.797 15.625 -4.758 1 92.62 75 LEU B CA 1
ATOM 2231 C C . LEU B 1 75 ? -15.914 16.641 -4.527 1 92.62 75 LEU B C 1
ATOM 2233 O O . LEU B 1 75 ? -15.898 17.734 -5.109 1 92.62 75 LEU B O 1
ATOM 2237 N N . ALA B 1 76 ? -16.875 16.297 -3.717 1 89.81 76 ALA B N 1
ATOM 2238 C CA . ALA B 1 76 ? -17.969 17.219 -3.385 1 89.81 76 ALA B CA 1
ATOM 2239 C C . ALA B 1 76 ? -17.438 18.469 -2.701 1 89.81 76 ALA B C 1
ATOM 2241 O O . ALA B 1 76 ? -17.891 19.578 -2.994 1 89.81 76 ALA B O 1
ATOM 2242 N N . LYS B 1 77 ? -16.484 18.297 -1.866 1 85.19 77 LYS B N 1
ATOM 2243 C CA . LYS B 1 77 ? -15.883 19.438 -1.186 1 85.19 77 LYS B CA 1
ATOM 2244 C C . LYS B 1 77 ? -15.156 20.344 -2.174 1 85.19 77 LYS B C 1
ATOM 2246 O O . LYS B 1 77 ? -15.258 21.562 -2.082 1 85.19 77 LYS B O 1
ATOM 2251 N N . ALA B 1 78 ? -14.391 19.75 -3 1 89.75 78 ALA B N 1
ATOM 2252 C CA . ALA B 1 78 ? -13.703 20.531 -4.027 1 89.75 78 ALA B CA 1
ATOM 2253 C C . ALA B 1 78 ? -14.703 21.297 -4.895 1 89.75 78 ALA B C 1
ATOM 2255 O O . ALA B 1 78 ? -14.477 22.453 -5.25 1 89.75 78 ALA B O 1
ATOM 2256 N N . ARG B 1 79 ? -15.828 20.672 -5.211 1 90.88 79 ARG B N 1
ATOM 2257 C CA . ARG B 1 79 ? -16.859 21.297 -6.027 1 90.88 79 ARG B CA 1
ATOM 2258 C C . ARG B 1 79 ? -17.5 22.484 -5.305 1 90.88 79 ARG B C 1
ATOM 2260 O O . ARG B 1 79 ? -17.703 23.531 -5.898 1 90.88 79 ARG B O 1
ATOM 2267 N N . ALA B 1 80 ? -17.734 22.266 -4.059 1 87.31 80 ALA B N 1
ATOM 2268 C CA . ALA B 1 80 ? -18.359 23.312 -3.246 1 87.31 80 ALA B CA 1
ATOM 2269 C C . ALA B 1 80 ? -17.484 24.547 -3.193 1 87.31 80 ALA B C 1
ATOM 2271 O O . ALA B 1 80 ? -17.984 25.672 -3.111 1 87.31 80 ALA B O 1
ATOM 2272 N N . ARG B 1 81 ? -16.203 24.375 -3.373 1 86.62 81 ARG B N 1
ATOM 2273 C CA . ARG B 1 81 ? -15.258 25.484 -3.301 1 86.62 81 ARG B CA 1
ATOM 2274 C C . ARG B 1 81 ? -14.867 25.953 -4.695 1 86.62 81 ARG B C 1
ATOM 2276 O O . ARG B 1 81 ? -14.078 26.891 -4.836 1 86.62 81 ARG B O 1
ATOM 2283 N N . GLY B 1 82 ? -15.398 25.281 -5.648 1 88.06 82 GLY B N 1
ATOM 2284 C CA . GLY B 1 82 ? -15.031 25.609 -7.016 1 88.06 82 GLY B CA 1
ATOM 2285 C C . GLY B 1 82 ? -13.562 25.375 -7.309 1 88.06 82 GLY B C 1
ATOM 2286 O O . GLY B 1 82 ? -12.977 26.031 -8.172 1 88.06 82 GLY B O 1
ATOM 2287 N N . ASP B 1 83 ? -12.938 24.469 -6.566 1 89.5 83 ASP B N 1
ATOM 2288 C CA . ASP B 1 83 ? -11.508 24.203 -6.684 1 89.5 83 ASP B CA 1
ATOM 2289 C C . ASP B 1 83 ? -11.234 23.094 -7.688 1 89.5 83 ASP B C 1
ATOM 2291 O O . ASP B 1 83 ? -10.961 21.953 -7.297 1 89.5 83 ASP B O 1
ATOM 2295 N N . GLU B 1 84 ? -11.148 23.484 -8.906 1 92.06 84 GLU B N 1
ATOM 2296 C CA . GLU B 1 84 ? -10.992 22.531 -9.992 1 92.06 84 GLU B CA 1
ATOM 2297 C C . GLU B 1 84 ? -9.625 21.875 -9.953 1 92.06 84 GLU B C 1
ATOM 2299 O O . GLU B 1 84 ? -9.484 20.688 -10.266 1 92.06 84 GLU B O 1
ATOM 2304 N N . LYS B 1 85 ? -8.664 22.656 -9.648 1 90.12 85 LYS B N 1
ATOM 2305 C CA . LYS B 1 85 ? -7.316 22.094 -9.562 1 90.12 85 LYS B CA 1
ATOM 2306 C C . LYS B 1 85 ? -7.246 20.984 -8.523 1 90.12 85 LYS B C 1
ATOM 2308 O O . LYS B 1 85 ? -6.617 19.953 -8.758 1 90.12 85 LYS B O 1
ATOM 2313 N N . LYS B 1 86 ? -7.918 21.203 -7.48 1 90.31 86 LYS B N 1
ATOM 2314 C CA . LYS B 1 86 ? -7.953 20.172 -6.441 1 90.31 86 LYS B CA 1
ATOM 2315 C C . LYS B 1 86 ? -8.695 18.938 -6.918 1 90.31 86 LYS B C 1
ATOM 2317 O O . LYS B 1 86 ? -8.281 17.812 -6.641 1 90.31 86 LYS B O 1
ATOM 2322 N N . ALA B 1 87 ? -9.797 19.172 -7.578 1 93.44 87 ALA B N 1
ATOM 2323 C CA . ALA B 1 87 ? -10.562 18.031 -8.102 1 93.44 87 ALA B CA 1
ATOM 2324 C C . ALA B 1 87 ? -9.711 17.188 -9.039 1 93.44 87 ALA B C 1
ATOM 2326 O O . ALA B 1 87 ? -9.711 15.953 -8.953 1 93.44 87 ALA B O 1
ATOM 2327 N N . ILE B 1 88 ? -8.961 17.828 -9.867 1 95.06 88 ILE B N 1
ATOM 2328 C CA . ILE B 1 88 ? -8.102 17.125 -10.82 1 95.06 88 ILE B CA 1
ATOM 2329 C C . ILE B 1 88 ? -7.004 16.375 -10.062 1 95.06 88 ILE B C 1
ATOM 2331 O O . ILE B 1 88 ? -6.664 15.242 -10.406 1 95.06 88 ILE B O 1
ATOM 2335 N N . SER B 1 89 ? -6.461 16.984 -9.023 1 92.75 89 SER B N 1
ATOM 2336 C CA . SER B 1 89 ? -5.422 16.344 -8.219 1 92.75 89 SER B CA 1
ATOM 2337 C C . SER B 1 89 ? -5.945 15.102 -7.516 1 92.75 89 SER B C 1
ATOM 2339 O O . SER B 1 89 ? -5.273 14.07 -7.496 1 92.75 89 SER B O 1
ATOM 2341 N N . ILE B 1 90 ? -7.125 15.195 -7 1 93.62 90 ILE B N 1
ATOM 2342 C CA . ILE B 1 90 ? -7.766 14.055 -6.359 1 93.62 90 ILE B CA 1
ATOM 2343 C C . ILE B 1 90 ? -7.945 12.93 -7.375 1 93.62 90 ILE B C 1
ATOM 2345 O O . ILE B 1 90 ? -7.57 11.781 -7.113 1 93.62 90 ILE B O 1
ATOM 2349 N N . ALA B 1 91 ? -8.477 13.32 -8.5 1 96.69 91 ALA B N 1
ATOM 2350 C CA . ALA B 1 91 ? -8.727 12.328 -9.547 1 96.69 91 ALA B CA 1
ATOM 2351 C C . ALA B 1 91 ? -7.43 11.633 -9.961 1 96.69 91 ALA B C 1
ATOM 2353 O O . ALA B 1 91 ? -7.383 10.406 -10.078 1 96.69 91 ALA B O 1
ATOM 2354 N N . SER B 1 92 ? -6.422 12.352 -10.109 1 95.56 92 SER B N 1
ATOM 2355 C CA . SER B 1 92 ? -5.137 11.805 -10.531 1 95.56 92 SER B CA 1
ATOM 2356 C C . SER B 1 92 ? -4.562 10.859 -9.484 1 95.56 92 SER B C 1
ATOM 2358 O O . SER B 1 92 ? -4.078 9.781 -9.812 1 95.56 92 SER B O 1
ATOM 2360 N N . SER B 1 93 ? -4.668 11.266 -8.25 1 94.88 93 SER B N 1
ATOM 2361 C CA . SER B 1 93 ? -4.121 10.461 -7.164 1 94.88 93 SER B CA 1
ATOM 2362 C C . SER B 1 93 ? -4.84 9.117 -7.051 1 94.88 93 SER B C 1
ATOM 2364 O O . SER B 1 93 ? -4.203 8.07 -6.957 1 94.88 93 SER B O 1
ATOM 2366 N N . TYR B 1 94 ? -6.113 9.148 -7.16 1 96.88 94 TYR B N 1
ATOM 2367 C CA . TYR B 1 94 ? -6.875 7.914 -7.008 1 96.88 94 TYR B CA 1
ATOM 2368 C C . TYR B 1 94 ? -6.805 7.07 -8.273 1 96.88 94 TYR B C 1
ATOM 2370 O O . TYR B 1 94 ? -6.949 5.848 -8.219 1 96.88 94 TYR B O 1
ATOM 2378 N N . GLU B 1 95 ? -6.609 7.719 -9.391 1 97.25 95 GLU B N 1
ATOM 2379 C CA . GLU B 1 95 ? -6.387 6.945 -10.609 1 97.25 95 GLU B CA 1
ATOM 2380 C C . GLU B 1 95 ? -5.105 6.121 -10.516 1 97.25 95 GLU B C 1
ATOM 2382 O O . GLU B 1 95 ? -5.098 4.938 -10.852 1 97.25 95 GLU B O 1
ATOM 2387 N N . LYS B 1 96 ? -4.078 6.746 -10.016 1 94.94 96 LYS B N 1
ATOM 2388 C CA . LYS B 1 96 ? -2.812 6.043 -9.82 1 94.94 96 LYS B CA 1
ATOM 2389 C C . LYS B 1 96 ? -2.957 4.922 -8.797 1 94.94 96 LYS B C 1
ATOM 2391 O O . LYS B 1 96 ? -2.414 3.828 -8.984 1 94.94 96 LYS B O 1
ATOM 2396 N N . ALA B 1 97 ? -3.633 5.223 -7.742 1 97.19 97 ALA B N 1
ATOM 2397 C CA . ALA B 1 97 ? -3.898 4.215 -6.723 1 97.19 97 ALA B CA 1
ATOM 2398 C C . ALA B 1 97 ? -4.641 3.02 -7.312 1 97.19 97 ALA B C 1
ATOM 2400 O O . ALA B 1 97 ? -4.262 1.869 -7.086 1 97.19 97 ALA B O 1
ATOM 2401 N N . ALA B 1 98 ? -5.645 3.303 -8.117 1 97.62 98 ALA B N 1
ATOM 2402 C CA . ALA B 1 98 ? -6.441 2.25 -8.734 1 97.62 98 ALA B CA 1
ATOM 2403 C C . ALA B 1 98 ? -5.59 1.393 -9.664 1 97.62 98 ALA B C 1
ATOM 2405 O O . ALA B 1 98 ? -5.758 0.172 -9.727 1 97.62 98 ALA B O 1
ATOM 2406 N N . ASP B 1 99 ? -4.695 2.008 -10.359 1 96.44 99 ASP B N 1
ATOM 2407 C CA . ASP B 1 99 ? -3.818 1.267 -11.258 1 96.44 99 ASP B CA 1
ATOM 2408 C C . ASP B 1 99 ? -3.006 0.221 -10.5 1 96.44 99 ASP B C 1
ATOM 2410 O O . ASP B 1 99 ? -2.818 -0.898 -10.977 1 96.44 99 ASP B O 1
ATOM 2414 N N . ILE B 1 100 ? -2.551 0.613 -9.312 1 97.19 100 ILE B N 1
ATOM 2415 C CA . ILE B 1 100 ? -1.755 -0.308 -8.508 1 97.19 100 ILE B CA 1
ATOM 2416 C C . ILE B 1 100 ? -2.631 -1.466 -8.039 1 97.19 100 ILE B C 1
ATOM 2418 O O . ILE B 1 100 ? -2.205 -2.623 -8.062 1 97.19 100 ILE B O 1
ATOM 2422 N N . VAL B 1 101 ? -3.799 -1.143 -7.66 1 97.62 101 VAL B N 1
ATOM 2423 C CA . VAL B 1 101 ? -4.727 -2.17 -7.199 1 97.62 101 VAL B CA 1
ATOM 2424 C C . VAL B 1 101 ? -5.023 -3.145 -8.336 1 97.62 101 VAL B C 1
ATOM 2426 O O . VAL B 1 101 ? -5.004 -4.363 -8.141 1 97.62 101 VAL B O 1
ATOM 2429 N N . ILE B 1 102 ? -5.285 -2.631 -9.539 1 96.62 102 ILE B N 1
ATOM 2430 C CA . ILE B 1 102 ? -5.609 -3.451 -10.703 1 96.62 102 ILE B CA 1
ATOM 2431 C C . ILE B 1 102 ? -4.426 -4.352 -11.047 1 96.62 102 ILE B C 1
ATOM 2433 O O . ILE B 1 102 ? -4.613 -5.512 -11.422 1 96.62 102 ILE B O 1
ATOM 2437 N N . ALA B 1 103 ? -3.273 -3.844 -10.812 1 94.38 103 ALA B N 1
ATOM 2438 C CA . ALA B 1 103 ? -2.068 -4.578 -11.188 1 94.38 103 ALA B CA 1
ATOM 2439 C C . ALA B 1 103 ? -1.708 -5.613 -10.125 1 94.38 103 ALA B C 1
ATOM 2441 O O . ALA B 1 103 ? -0.896 -6.512 -10.367 1 94.38 103 ALA B O 1
ATOM 2442 N N . ALA B 1 104 ? -2.209 -5.504 -8.945 1 96.25 104 ALA B N 1
ATOM 2443 C CA . ALA B 1 104 ? -1.852 -6.387 -7.836 1 96.25 104 ALA B CA 1
ATOM 2444 C C . ALA B 1 104 ? -2.381 -7.797 -8.062 1 96.25 104 ALA B C 1
ATOM 2446 O O . ALA B 1 104 ? -3.488 -7.977 -8.578 1 96.25 104 ALA B O 1
ATOM 2447 N N . PRO B 1 105 ? -1.56 -8.828 -7.688 1 94.19 105 PRO B N 1
ATOM 2448 C CA . PRO B 1 105 ? -2.133 -10.172 -7.672 1 94.19 105 PRO B CA 1
ATOM 2449 C C . PRO B 1 105 ? -3.326 -10.297 -6.727 1 94.19 105 PRO B C 1
ATOM 2451 O O . PRO B 1 105 ? -3.461 -9.5 -5.793 1 94.19 105 PRO B O 1
ATOM 2454 N N . PRO B 1 106 ? -4.152 -11.281 -6.969 1 93.56 106 PRO B N 1
ATOM 2455 C CA . PRO B 1 106 ? -5.402 -11.391 -6.215 1 93.56 106 PRO B CA 1
ATOM 2456 C C . PRO B 1 106 ? -5.188 -11.359 -4.703 1 93.56 106 PRO B C 1
ATOM 2458 O O . PRO B 1 106 ? -5.891 -10.641 -3.99 1 93.56 106 PRO B O 1
ATOM 2461 N N . ALA B 1 107 ? -4.223 -11.984 -4.203 1 92.88 107 ALA B N 1
ATOM 2462 C CA . ALA B 1 107 ? -4.023 -12.125 -2.764 1 92.88 107 ALA B CA 1
ATOM 2463 C C . ALA B 1 107 ? -3.545 -10.805 -2.15 1 92.88 107 ALA B C 1
ATOM 2465 O O . ALA B 1 107 ? -3.537 -10.648 -0.928 1 92.88 107 ALA B O 1
ATOM 2466 N N . GLN B 1 108 ? -3.18 -9.82 -2.99 1 95.38 108 GLN B N 1
ATOM 2467 C CA . GLN B 1 108 ? -2.627 -8.57 -2.486 1 95.38 108 GLN B CA 1
ATOM 2468 C C . GLN B 1 108 ? -3.561 -7.398 -2.777 1 95.38 108 GLN B C 1
ATOM 2470 O O . GLN B 1 108 ? -3.303 -6.273 -2.35 1 95.38 108 GLN B O 1
ATOM 2475 N N . LYS B 1 109 ? -4.621 -7.641 -3.414 1 96.94 109 LYS B N 1
ATOM 2476 C CA . LYS B 1 109 ? -5.445 -6.547 -3.916 1 96.94 109 LYS B CA 1
ATOM 2477 C C . LYS B 1 109 ? -6.039 -5.734 -2.77 1 96.94 109 LYS B C 1
ATOM 2479 O O . LYS B 1 109 ? -6.066 -4.504 -2.822 1 96.94 109 LYS B O 1
ATOM 2484 N N . PHE B 1 110 ? -6.496 -6.41 -1.722 1 97.44 110 PHE B N 1
ATOM 2485 C CA . PHE B 1 110 ? -7.102 -5.684 -0.612 1 97.44 110 PHE B CA 1
ATOM 2486 C C . PHE B 1 110 ? -6.074 -4.797 0.079 1 97.44 110 PHE B C 1
ATOM 2488 O O . PHE B 1 110 ? -6.336 -3.619 0.337 1 97.44 110 PHE B O 1
ATOM 2495 N N . ASP B 1 111 ? -4.926 -5.297 0.334 1 95.06 111 ASP B N 1
ATOM 2496 C CA . ASP B 1 111 ? -3.865 -4.531 0.978 1 95.06 111 ASP B CA 1
ATOM 2497 C C . ASP B 1 111 ? -3.41 -3.373 0.091 1 95.06 111 ASP B C 1
ATOM 2499 O O . ASP B 1 111 ? -3.141 -2.275 0.583 1 95.06 111 ASP B O 1
ATOM 2503 N N . ALA B 1 112 ? -3.312 -3.637 -1.211 1 97.44 112 ALA B N 1
ATOM 2504 C CA . ALA B 1 112 ? -2.975 -2.584 -2.166 1 97.44 112 ALA B CA 1
ATOM 2505 C C . ALA B 1 112 ? -3.973 -1.431 -2.088 1 97.44 112 ALA B C 1
ATOM 2507 O O . ALA B 1 112 ? -3.578 -0.264 -2.027 1 97.44 112 ALA B O 1
ATOM 2508 N N . MET B 1 113 ? -5.242 -1.804 -2.02 1 97.62 113 MET B N 1
ATOM 2509 C CA . MET B 1 113 ? -6.297 -0.795 -1.946 1 97.62 113 MET B CA 1
ATOM 2510 C C . MET B 1 113 ? -6.18 0.022 -0.664 1 97.62 113 MET B C 1
ATOM 2512 O O . MET B 1 113 ? -6.16 1.253 -0.706 1 97.62 113 MET B O 1
ATOM 2516 N N . GLU B 1 114 ? -6.023 -0.673 0.453 1 96.19 114 GLU B N 1
ATOM 2517 C CA . GLU B 1 114 ? -5.98 0.022 1.736 1 96.19 114 GLU B CA 1
ATOM 2518 C C . GLU B 1 114 ? -4.797 0.981 1.805 1 96.19 114 GLU B C 1
ATOM 2520 O O . GLU B 1 114 ? -4.941 2.125 2.24 1 96.19 114 GLU B O 1
ATOM 2525 N N . THR B 1 115 ? -3.705 0.583 1.291 1 96.44 115 THR B N 1
ATOM 2526 C CA . THR B 1 115 ? -2.49 1.389 1.362 1 96.44 115 THR B CA 1
ATOM 2527 C C . THR B 1 115 ? -2.566 2.57 0.399 1 96.44 115 THR B C 1
ATOM 2529 O O . THR B 1 115 ? -2.387 3.721 0.803 1 96.44 115 THR B O 1
ATOM 2532 N N . THR B 1 116 ? -2.877 2.285 -0.811 1 97.62 116 THR B N 1
ATOM 2533 C CA . THR B 1 116 ? -2.775 3.326 -1.828 1 97.62 116 THR B CA 1
ATOM 2534 C C . THR B 1 116 ? -3.916 4.332 -1.688 1 97.62 116 THR B C 1
ATOM 2536 O O . THR B 1 116 ? -3.729 5.527 -1.924 1 97.62 116 THR B O 1
ATOM 2539 N N . PHE B 1 117 ? -5.094 3.84 -1.309 1 97.5 117 PHE B N 1
ATOM 2540 C CA . PHE B 1 117 ? -6.203 4.773 -1.129 1 97.5 117 PHE B CA 1
ATOM 2541 C C . PHE B 1 117 ? -5.992 5.629 0.114 1 97.5 117 PHE B C 1
ATOM 2543 O O . PHE B 1 117 ? -6.387 6.797 0.144 1 97.5 117 PHE B O 1
ATOM 2550 N N . SER B 1 118 ? -5.363 5.066 1.118 1 95.5 118 SER B N 1
ATOM 2551 C CA . SER B 1 118 ? -4.992 5.859 2.287 1 95.5 118 SER B CA 1
ATOM 2552 C C . SER B 1 118 ? -4.02 6.969 1.915 1 95.5 118 SER B C 1
ATOM 2554 O O . SER B 1 118 ? -4.184 8.117 2.344 1 95.5 118 SER B O 1
ATOM 2556 N N . ILE B 1 119 ? -3.047 6.691 1.112 1 96.19 119 ILE B N 1
ATOM 2557 C CA . ILE B 1 119 ? -2.051 7.66 0.669 1 96.19 119 ILE B CA 1
ATOM 2558 C C . ILE B 1 119 ? -2.732 8.773 -0.121 1 96.19 119 ILE B C 1
ATOM 2560 O O . ILE B 1 119 ? -2.436 9.953 0.078 1 96.19 119 ILE B O 1
ATOM 2564 N N . ALA B 1 120 ? -3.676 8.375 -0.938 1 95.31 120 ALA B N 1
ATOM 2565 C CA . ALA B 1 120 ? -4.371 9.352 -1.774 1 95.31 120 ALA B CA 1
ATOM 2566 C C . ALA B 1 120 ? -5.234 10.281 -0.928 1 95.31 120 ALA B C 1
ATOM 2568 O O . ALA B 1 120 ? -5.422 11.453 -1.274 1 95.31 120 ALA B O 1
ATOM 2569 N N . ALA B 1 121 ? -5.715 9.766 0.173 1 93.88 121 ALA B N 1
ATOM 2570 C CA . ALA B 1 121 ? -6.66 10.516 0.997 1 93.88 121 ALA B CA 1
ATOM 2571 C C . ALA B 1 121 ? -5.93 11.453 1.955 1 93.88 121 ALA B C 1
ATOM 2573 O O . ALA B 1 121 ? -6.512 12.414 2.459 1 93.88 121 ALA B O 1
ATOM 2574 N N . THR B 1 122 ? -4.703 11.133 2.223 1 93.5 122 THR B N 1
ATOM 2575 C CA . THR B 1 122 ? -3.979 11.82 3.285 1 93.5 122 THR B CA 1
ATOM 2576 C C . THR B 1 122 ? -3.244 13.047 2.736 1 93.5 122 THR B C 1
ATOM 2578 O O . THR B 1 122 ? -2.488 12.938 1.769 1 93.5 122 THR B O 1
ATOM 2581 N N . PRO B 1 123 ? -3.438 14.172 3.4 1 91.38 123 PRO B N 1
ATOM 2582 C CA . PRO B 1 123 ? -2.684 15.344 2.955 1 91.38 123 PRO B CA 1
ATOM 2583 C C . PRO B 1 123 ? -1.184 15.219 3.209 1 91.38 123 PRO B C 1
ATOM 2585 O O . PRO B 1 123 ? -0.772 14.672 4.238 1 91.38 123 PRO B O 1
ATOM 2588 N N . ASP B 1 124 ? -0.431 15.641 2.236 1 87.38 124 ASP B N 1
ATOM 2589 C CA . ASP B 1 124 ? 1.024 15.68 2.332 1 87.38 124 ASP B CA 1
ATOM 2590 C C . ASP B 1 124 ? 1.5 16.984 2.963 1 87.38 124 ASP B C 1
ATOM 2592 O O . ASP B 1 124 ? 1.372 18.062 2.363 1 87.38 124 ASP B O 1
ATOM 2596 N N . PRO B 1 125 ? 2.137 16.859 4.082 1 91.38 125 PRO B N 1
ATOM 2597 C CA . PRO B 1 125 ? 2.543 18.094 4.758 1 91.38 125 PRO B CA 1
ATOM 2598 C C . PRO B 1 125 ? 3.562 18.891 3.953 1 91.38 125 PRO B C 1
ATOM 2600 O O . PRO B 1 125 ? 3.674 20.109 4.129 1 91.38 125 PRO B O 1
ATOM 2603 N N . THR B 1 126 ? 4.32 18.25 3.102 1 86.75 126 THR B N 1
ATOM 2604 C CA . THR B 1 126 ? 5.348 18.938 2.324 1 86.75 126 THR B CA 1
ATOM 2605 C C . THR B 1 126 ? 4.715 19.859 1.279 1 86.75 126 THR B C 1
ATOM 2607 O O . THR B 1 126 ? 5.395 20.703 0.691 1 86.75 126 THR B O 1
ATOM 2610 N N . LYS B 1 127 ? 3.463 19.812 1.169 1 84.94 127 LYS B N 1
ATOM 2611 C CA . LYS B 1 127 ? 2.76 20.609 0.175 1 84.94 127 LYS B CA 1
ATOM 2612 C C . LYS B 1 127 ? 1.96 21.734 0.84 1 84.94 127 LYS B C 1
ATOM 2614 O O . LYS B 1 127 ? 1.19 22.438 0.177 1 84.94 127 LYS B O 1
ATOM 2619 N N . CYS B 1 128 ? 2.039 21.906 2.068 1 89.5 128 CYS B N 1
ATOM 2620 C CA . CYS B 1 128 ? 1.396 23.016 2.76 1 89.5 128 CYS B CA 1
ATOM 2621 C C . CYS B 1 128 ? 1.958 24.344 2.287 1 89.5 128 CYS B C 1
ATOM 2623 O O . CYS B 1 128 ? 3.154 24.469 2.016 1 89.5 128 CYS B O 1
ATOM 2625 N N . PRO B 1 129 ? 1.055 25.344 2.104 1 84.81 129 PRO B N 1
ATOM 2626 C CA . PRO B 1 129 ? -0.327 25.438 2.58 1 84.81 129 PRO B CA 1
ATOM 2627 C C . PRO B 1 129 ? -1.349 25.109 1.494 1 84.81 129 PRO B C 1
ATOM 2629 O O . PRO B 1 129 ? -2.537 25.406 1.651 1 84.81 129 PRO B O 1
ATOM 2632 N N . LYS B 1 130 ? -1.059 24.5 0.433 1 76.56 130 LYS B N 1
ATOM 2633 C CA . LYS B 1 130 ? -1.888 24.375 -0.762 1 76.56 130 LYS B CA 1
ATOM 2634 C C . LYS B 1 130 ? -2.805 23.156 -0.666 1 76.56 130 LYS B C 1
ATOM 2636 O O . LYS B 1 130 ? -3.613 22.906 -1.562 1 76.56 130 LYS B O 1
ATOM 2641 N N . VAL B 1 131 ? -2.77 22.438 0.324 1 80.38 131 VAL B N 1
ATOM 2642 C CA . VAL B 1 131 ? -3.539 21.203 0.363 1 80.38 131 VAL B CA 1
ATOM 2643 C C . VAL B 1 131 ? -4.746 21.359 1.282 1 80.38 131 VAL B C 1
ATOM 2645 O O . VAL B 1 131 ? -5.672 22.125 0.968 1 80.38 131 VAL B O 1
ATOM 2648 N N . ASP B 1 132 ? -4.867 21 2.562 1 86 132 ASP B N 1
ATOM 2649 C CA . ASP B 1 132 ? -5.93 21.141 3.553 1 86 132 ASP B CA 1
ATOM 2650 C C . ASP B 1 132 ? -5.566 22.172 4.609 1 86 132 ASP B C 1
ATOM 2652 O O . ASP B 1 132 ? -4.602 22 5.355 1 86 132 ASP B O 1
ATOM 2656 N N . LYS B 1 133 ? -6.344 23.234 4.59 1 88.5 133 LYS B N 1
ATOM 2657 C CA . LYS B 1 133 ? -6.004 24.375 5.441 1 88.5 133 LYS B CA 1
ATOM 2658 C C . LYS B 1 133 ? -5.941 23.969 6.91 1 88.5 133 LYS B C 1
ATOM 2660 O O . LYS B 1 133 ? -4.984 24.297 7.613 1 88.5 133 LYS B O 1
ATOM 2665 N N . ALA B 1 134 ? -7 23.25 7.332 1 93 134 ALA B N 1
ATOM 2666 C CA . ALA B 1 134 ? -7.043 22.844 8.734 1 93 134 ALA B CA 1
ATOM 2667 C C . ALA B 1 134 ? -5.863 21.938 9.078 1 93 134 ALA B C 1
ATOM 2669 O O . ALA B 1 134 ? -5.23 22.109 10.125 1 93 134 ALA B O 1
ATOM 2670 N N . PHE B 1 135 ? -5.539 21.078 8.211 1 95.38 135 PHE B N 1
ATOM 2671 C CA . PHE B 1 135 ? -4.395 20.188 8.398 1 95.38 135 PHE B CA 1
ATOM 2672 C C . PHE B 1 135 ? -3.098 20.984 8.445 1 95.38 135 PHE B C 1
ATOM 2674 O O . PHE B 1 135 ? -2.268 20.781 9.336 1 95.38 135 PHE B O 1
ATOM 2681 N N . CYS B 1 136 ? -2.92 21.906 7.578 1 96.19 136 CYS B N 1
ATOM 2682 C CA . CYS B 1 136 ? -1.68 22.672 7.488 1 96.19 136 CYS B CA 1
ATOM 2683 C C . CYS B 1 136 ? -1.485 23.547 8.719 1 96.19 136 CYS B C 1
ATOM 2685 O O . CYS B 1 136 ? -0.362 23.703 9.203 1 96.19 136 CYS B O 1
ATOM 2687 N N . GLU B 1 137 ? -2.535 24.062 9.188 1 96.38 137 GLU B N 1
ATOM 2688 C CA . GLU B 1 137 ? -2.461 24.859 10.414 1 96.38 137 GLU B CA 1
ATOM 2689 C C . GLU B 1 137 ? -2.037 24 11.602 1 96.38 137 GLU B C 1
ATOM 2691 O O . GLU B 1 137 ? -1.164 24.391 12.383 1 96.38 137 GLU B O 1
ATOM 2696 N N . THR B 1 138 ? -2.633 22.797 11.633 1 96.88 138 THR B N 1
ATOM 2697 C CA . THR B 1 138 ? -2.266 21.875 12.703 1 96.88 138 THR B CA 1
ATOM 2698 C C . THR B 1 138 ? -0.806 21.453 12.57 1 96.88 138 THR B C 1
ATOM 2700 O O . THR B 1 138 ? -0.062 21.453 13.555 1 96.88 138 THR B O 1
ATOM 2703 N N . TYR B 1 139 ? -0.423 21.141 11.406 1 95.75 139 TYR B N 1
ATOM 2704 C CA . TYR B 1 139 ? 0.948 20.703 11.156 1 95.75 139 TYR B CA 1
ATOM 2705 C C . TYR B 1 139 ? 1.941 21.797 11.539 1 95.75 139 TYR B C 1
ATOM 2707 O O . TYR B 1 139 ? 2.941 21.531 12.211 1 95.75 139 TYR B O 1
ATOM 2715 N N . SER B 1 140 ? 1.671 23 11.148 1 96.56 140 SER B N 1
ATOM 2716 C CA . SER B 1 140 ? 2.549 24.125 11.469 1 96.56 140 SER B CA 1
ATOM 2717 C C . SER B 1 140 ? 2.668 24.312 12.977 1 96.56 140 SER B C 1
ATOM 2719 O O . SER B 1 140 ? 3.771 24.5 13.5 1 96.56 140 SER B O 1
ATOM 2721 N N . LYS B 1 141 ? 1.61 24.281 13.68 1 97.69 141 LYS B N 1
ATOM 2722 C CA . LYS B 1 141 ? 1.621 24.469 15.125 1 97.69 141 LYS B CA 1
ATOM 2723 C C . LYS B 1 141 ? 2.377 23.359 15.828 1 97.69 141 LYS B C 1
ATOM 2725 O O . LYS B 1 141 ? 3.131 23.594 16.766 1 97.69 141 LYS B O 1
ATOM 2730 N N . THR B 1 142 ? 2.113 22.141 15.344 1 98 142 THR B N 1
ATOM 2731 C CA . THR B 1 142 ? 2.805 21.016 15.953 1 98 142 THR B CA 1
ATOM 2732 C C . THR B 1 142 ? 4.305 21.094 15.688 1 98 142 THR B C 1
ATOM 2734 O O . THR B 1 142 ? 5.113 20.734 16.547 1 98 142 THR B O 1
ATOM 2737 N N . LYS B 1 143 ? 4.676 21.547 14.539 1 97 143 LYS B N 1
ATOM 2738 C CA . LYS B 1 143 ? 6.094 21.734 14.227 1 97 143 LYS B CA 1
ATOM 2739 C C . LYS B 1 143 ? 6.73 22.766 15.148 1 97 143 LYS B C 1
ATOM 2741 O O . LYS B 1 143 ? 7.84 22.562 15.648 1 97 143 LYS B O 1
ATOM 2746 N N . LYS B 1 144 ? 6.012 23.828 15.344 1 98.06 144 LYS B N 1
ATOM 2747 C CA . LYS B 1 144 ? 6.508 24.844 16.266 1 98.06 144 LYS B CA 1
ATOM 2748 C C . LYS B 1 144 ? 6.699 24.281 17.672 1 98.06 144 LYS B C 1
ATOM 2750 O O . LYS B 1 144 ? 7.734 24.5 18.297 1 98.06 144 LYS B O 1
ATOM 2755 N N . ALA B 1 145 ? 5.707 23.547 18.094 1 98.56 145 ALA B N 1
ATOM 2756 C CA . ALA B 1 145 ? 5.805 22.922 19.406 1 98.56 145 ALA B CA 1
ATOM 2757 C C . ALA B 1 145 ? 7.012 21.984 19.484 1 98.56 145 ALA B C 1
ATOM 2759 O O . ALA B 1 145 ? 7.773 22.031 20.453 1 98.56 145 ALA B O 1
ATOM 2760 N N . GLN B 1 146 ? 7.219 21.219 18.516 1 97.81 146 GLN B N 1
ATOM 2761 C CA . GLN B 1 146 ? 8.328 20.266 18.453 1 97.81 146 GLN B CA 1
ATOM 2762 C C . GLN B 1 146 ? 9.672 20.984 18.469 1 97.81 146 GLN B C 1
ATOM 2764 O O . GLN B 1 146 ? 10.602 20.562 19.156 1 97.81 146 GLN B O 1
ATOM 2769 N N . GLU B 1 147 ? 9.75 22.031 17.719 1 97.31 147 GLU B N 1
ATOM 2770 C CA . GLU B 1 147 ? 10.984 22.828 17.672 1 97.31 147 GLU B CA 1
ATOM 2771 C C . GLU B 1 147 ? 11.305 23.422 19.047 1 97.31 147 GLU B C 1
ATOM 2773 O O . GLU B 1 147 ? 12.469 23.453 19.453 1 97.31 147 GLU B O 1
ATOM 2778 N N . GLU B 1 148 ? 10.281 23.859 19.703 1 98.12 148 GLU B N 1
ATOM 2779 C CA . GLU B 1 148 ? 10.492 24.422 21.031 1 98.12 148 GLU B CA 1
ATOM 2780 C C . GLU B 1 148 ? 10.945 23.359 22.016 1 98.12 148 GLU B C 1
ATOM 2782 O O . GLU B 1 148 ? 11.75 23.641 22.906 1 98.12 148 GLU B O 1
ATOM 2787 N N . VAL B 1 149 ? 10.398 22.141 21.859 1 98.44 149 VAL B N 1
ATOM 2788 C CA . VAL B 1 149 ? 10.828 21.047 22.719 1 98.44 149 VAL B CA 1
ATOM 2789 C C . VAL B 1 149 ? 12.305 20.75 22.484 1 98.44 149 VAL B C 1
ATOM 2791 O O . VAL B 1 149 ? 13.07 20.609 23.453 1 98.44 149 VAL B O 1
ATOM 2794 N N . ILE B 1 150 ? 12.719 20.719 21.266 1 97.5 150 ILE B N 1
ATOM 2795 C CA . ILE B 1 150 ? 14.102 20.422 20.922 1 97.5 150 ILE B CA 1
ATOM 2796 C C . ILE B 1 150 ? 15.016 21.531 21.438 1 97.5 150 ILE B C 1
ATOM 2798 O O . ILE B 1 150 ? 16.062 21.266 22.016 1 97.5 150 ILE B O 1
ATOM 2802 N N . SER B 1 151 ? 14.602 22.781 21.266 1 97.19 151 SER B N 1
ATOM 2803 C CA . SER B 1 151 ? 15.391 23.938 21.672 1 97.19 151 SER B CA 1
ATOM 2804 C C . SER B 1 151 ? 15.555 24 23.188 1 97.19 151 SER B C 1
ATOM 2806 O O . SER B 1 151 ? 16.578 24.469 23.688 1 97.19 151 SER B O 1
ATOM 2808 N N . ALA B 1 152 ? 14.547 23.484 23.875 1 97.69 152 ALA B N 1
ATOM 2809 C CA . ALA B 1 152 ? 14.547 23.578 25.328 1 97.69 152 ALA B CA 1
ATOM 2810 C C . ALA B 1 152 ? 15.266 22.391 25.953 1 97.69 152 ALA B C 1
ATOM 2812 O O . ALA B 1 152 ? 15.469 22.344 27.172 1 97.69 152 ALA B O 1
ATOM 2813 N N . ALA B 1 153 ? 15.633 21.391 25.156 1 96.81 153 ALA B N 1
ATOM 2814 C CA . ALA B 1 153 ? 16.219 20.156 25.688 1 96.81 153 ALA B CA 1
ATOM 2815 C C . ALA B 1 153 ? 17.578 20.438 26.344 1 96.81 153 ALA B C 1
ATOM 2817 O O . ALA B 1 153 ? 18.406 21.141 25.781 1 96.81 153 ALA B O 1
ATOM 2818 N N . PRO B 1 154 ? 17.75 19.859 27.562 1 95.19 154 PRO B N 1
ATOM 2819 C CA . PRO B 1 154 ? 19.094 19.938 28.141 1 95.19 154 PRO B CA 1
ATOM 2820 C C . PRO B 1 154 ? 20.156 19.312 27.234 1 95.19 154 PRO B C 1
ATOM 2822 O O . PRO B 1 154 ? 19.906 18.281 26.609 1 95.19 154 PRO B O 1
ATOM 2825 N N . PRO B 1 155 ? 21.344 19.891 27.297 1 94.56 155 PRO B N 1
ATOM 2826 C CA . PRO B 1 155 ? 22.391 19.406 26.391 1 94.56 155 PRO B CA 1
ATOM 2827 C C . PRO B 1 155 ? 22.672 17.906 26.562 1 94.56 155 PRO B C 1
ATOM 2829 O O . PRO B 1 155 ? 22.891 17.203 25.578 1 94.56 155 PRO B O 1
ATOM 2832 N N . ALA B 1 156 ? 22.625 17.391 27.734 1 95.38 156 ALA B N 1
ATOM 2833 C CA . ALA B 1 156 ? 22.938 15.992 28.031 1 95.38 156 ALA B CA 1
ATOM 2834 C C . ALA B 1 156 ? 21.891 15.055 27.422 1 95.38 156 ALA B C 1
ATOM 2836 O O . ALA B 1 156 ? 22.172 13.875 27.219 1 95.38 156 ALA B O 1
ATOM 2837 N N . LYS B 1 157 ? 20.688 15.562 27.094 1 95.56 157 LYS B N 1
ATOM 2838 C CA . LYS B 1 157 ? 19.609 14.727 26.594 1 95.56 157 LYS B CA 1
ATOM 2839 C C . LYS B 1 157 ? 19.141 15.188 25.219 1 95.56 157 LYS B C 1
ATOM 2841 O O . LYS B 1 157 ? 18.094 14.758 24.734 1 95.56 157 LYS B O 1
ATOM 2846 N N . ALA B 1 158 ? 19.859 16 24.547 1 95 158 ALA B N 1
ATOM 2847 C CA . ALA B 1 158 ? 19.422 16.656 23.328 1 95 158 ALA B CA 1
ATOM 2848 C C . ALA B 1 158 ? 19.172 15.641 22.219 1 95 158 ALA B C 1
ATOM 2850 O O . ALA B 1 158 ? 18.125 15.688 21.547 1 95 158 ALA B O 1
ATOM 2851 N N . ALA B 1 159 ? 20.047 14.695 22.094 1 92.88 159 ALA B N 1
ATOM 2852 C CA . ALA B 1 159 ? 19.906 13.703 21.031 1 92.88 159 ALA B CA 1
ATOM 2853 C C . ALA B 1 159 ? 18.719 12.789 21.297 1 92.88 159 ALA B C 1
ATOM 2855 O O . ALA B 1 159 ? 17.938 12.5 20.375 1 92.88 159 ALA B O 1
ATOM 2856 N N . GLU B 1 160 ? 18.625 12.359 22.5 1 93.56 160 GLU B N 1
ATOM 2857 C CA . GLU B 1 160 ? 17.531 11.477 22.891 1 93.56 160 GLU B CA 1
ATOM 2858 C C . GLU B 1 160 ? 16.188 12.164 22.703 1 93.56 160 GLU B C 1
ATOM 2860 O O . GLU B 1 160 ? 15.242 11.562 22.172 1 93.56 160 GLU B O 1
ATOM 2865 N N . ILE B 1 161 ? 16.094 13.391 23.062 1 95.62 161 ILE B N 1
ATOM 2866 C CA . ILE B 1 161 ? 14.844 14.141 22.953 1 95.62 161 ILE B CA 1
ATOM 2867 C C . ILE B 1 161 ? 14.523 14.414 21.484 1 95.62 161 ILE B C 1
ATOM 2869 O O . ILE B 1 161 ? 13.367 14.32 21.078 1 95.62 161 ILE B O 1
ATOM 2873 N N . LYS B 1 162 ? 15.461 14.727 20.781 1 95.25 162 LYS B N 1
ATOM 2874 C CA . LYS B 1 162 ? 15.242 14.922 19.344 1 95.25 162 LYS B CA 1
ATOM 2875 C C . LYS B 1 162 ? 14.68 13.656 18.703 1 95.25 162 LYS B C 1
ATOM 2877 O O . LYS B 1 162 ? 13.727 13.734 17.922 1 95.25 162 LYS B 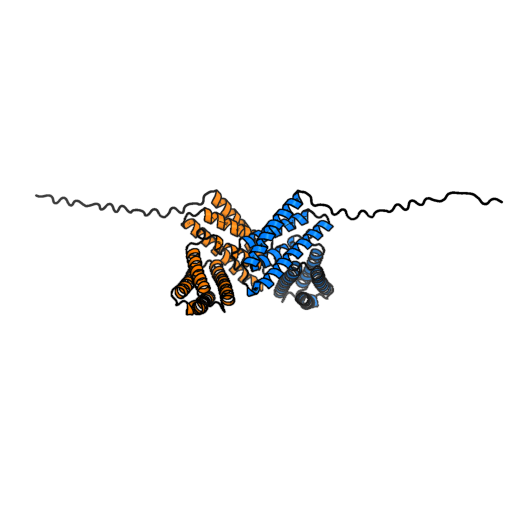O 1
ATOM 2882 N N . ASP B 1 163 ? 15.219 12.523 19.078 1 92.62 163 ASP B N 1
ATOM 2883 C CA . ASP B 1 163 ? 14.734 11.258 18.547 1 92.62 163 ASP B CA 1
ATOM 2884 C C . ASP B 1 163 ? 13.281 11.008 18.953 1 92.62 163 ASP B C 1
ATOM 2886 O O . ASP B 1 163 ? 12.477 10.547 18.141 1 92.62 163 ASP B O 1
ATOM 2890 N N . ALA B 1 164 ? 13.023 11.328 20.094 1 93.19 164 ALA B N 1
ATOM 2891 C CA . ALA B 1 164 ? 11.672 11.141 20.625 1 93.19 164 ALA B CA 1
ATOM 2892 C C . ALA B 1 164 ? 10.672 12.047 19.906 1 93.19 164 ALA B C 1
ATOM 2894 O O . ALA B 1 164 ? 9.547 11.633 19.609 1 93.19 164 ALA B O 1
ATOM 2895 N N . VAL B 1 165 ? 11.125 13.242 19.625 1 95.56 165 VAL B N 1
ATOM 2896 C CA . VAL B 1 165 ? 10.273 14.203 18.938 1 95.56 165 VAL B CA 1
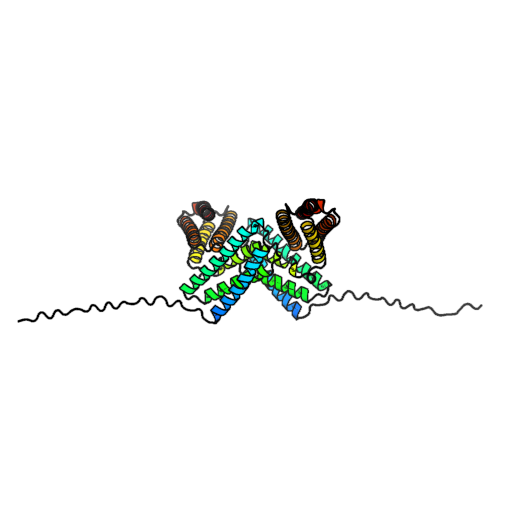ATOM 2897 C C . VAL B 1 165 ? 9.969 13.695 17.516 1 95.56 165 VAL B C 1
ATOM 2899 O O . VAL B 1 165 ? 8.828 13.758 17.062 1 95.56 165 VAL B O 1
ATOM 2902 N N . ILE B 1 166 ? 10.922 13.188 16.891 1 92.75 166 ILE B N 1
ATOM 2903 C CA . ILE B 1 166 ? 10.758 12.648 15.547 1 92.75 166 ILE B CA 1
ATOM 2904 C C . ILE B 1 166 ? 9.805 11.453 15.57 1 92.75 166 ILE B C 1
ATOM 2906 O O . ILE B 1 166 ? 8.891 11.359 14.75 1 92.75 166 ILE B O 1
ATOM 2910 N N . ALA B 1 167 ? 9.961 10.602 16.562 1 91.06 167 ALA B N 1
ATOM 2911 C CA . ALA B 1 167 ? 9.086 9.438 16.703 1 91.06 167 ALA B CA 1
ATOM 2912 C C . ALA B 1 167 ? 7.641 9.867 16.953 1 91.06 167 ALA B C 1
ATOM 2914 O O . ALA B 1 167 ? 6.711 9.273 16.391 1 91.06 167 ALA B O 1
ATOM 2915 N N . GLN B 1 168 ? 7.508 10.906 17.656 1 92.38 168 GLN B N 1
ATOM 2916 C CA . GLN B 1 168 ? 6.176 11.422 17.938 1 92.38 168 GLN B CA 1
ATOM 2917 C C . GLN B 1 168 ? 5.535 12.016 16.688 1 92.38 168 GLN B C 1
ATOM 2919 O O . GLN B 1 168 ? 4.324 11.906 16.5 1 92.38 168 GLN B O 1
ATOM 2924 N N . GLY B 1 169 ? 6.34 12.664 15.922 1 92.75 169 GLY B N 1
ATOM 2925 C CA . GLY B 1 169 ? 5.848 13.18 14.648 1 92.75 169 GLY B CA 1
ATOM 2926 C C . GLY B 1 169 ? 5.352 12.094 13.711 1 92.75 169 GLY B C 1
ATOM 2927 O O . GLY B 1 169 ? 4.328 12.266 13.047 1 92.75 169 GLY B O 1
ATOM 2928 N N . PHE B 1 170 ? 6.035 11.016 13.781 1 91.62 170 PHE B N 1
ATOM 2929 C CA . PHE B 1 170 ? 5.645 9.875 12.953 1 91.62 170 PHE B CA 1
ATOM 2930 C C . PHE B 1 170 ? 4.32 9.289 13.438 1 91.62 170 PHE B C 1
ATOM 2932 O O . PHE B 1 170 ? 3.436 9 12.633 1 91.62 170 PHE B O 1
ATOM 2939 N N . ALA B 1 171 ? 4.238 9.164 14.688 1 91.38 171 ALA B N 1
ATOM 2940 C CA . ALA B 1 171 ? 3.002 8.641 15.266 1 91.38 171 ALA B CA 1
ATOM 2941 C C . ALA B 1 171 ? 1.82 9.555 14.945 1 91.38 171 ALA B C 1
ATOM 2943 O O . ALA B 1 171 ? 0.73 9.078 14.625 1 91.38 171 ALA B O 1
ATOM 2944 N N . MET B 1 172 ? 2.047 10.812 15.039 1 94.75 172 MET B N 1
ATOM 2945 C CA . MET B 1 172 ? 1.03 11.797 14.68 1 94.75 172 MET B CA 1
ATOM 2946 C C . MET B 1 172 ? 0.617 11.641 13.219 1 94.75 172 MET B C 1
ATOM 2948 O O . MET B 1 172 ? -0.574 11.633 12.906 1 94.75 172 MET B O 1
ATOM 2952 N N . GLY B 1 173 ? 1.611 11.516 12.383 1 93.94 173 GLY B N 1
ATOM 2953 C CA . GLY B 1 173 ? 1.32 11.32 10.969 1 93.94 173 GLY B CA 1
ATOM 2954 C C . GLY B 1 173 ? 0.449 10.109 10.703 1 93.94 173 GLY B C 1
ATOM 2955 O O . GLY B 1 173 ? -0.488 10.172 9.906 1 93.94 173 GLY B O 1
ATOM 2956 N N . LYS B 1 174 ? 0.686 9.039 11.406 1 91.88 174 LYS B N 1
ATOM 2957 C CA . LYS B 1 174 ? -0.093 7.816 11.242 1 91.88 174 LYS B CA 1
ATOM 2958 C C . LYS B 1 174 ? -1.525 8.008 11.734 1 91.88 174 LYS B C 1
ATOM 2960 O O . LYS B 1 174 ? -2.475 7.566 11.086 1 91.88 174 LYS B O 1
ATOM 2965 N N . ALA B 1 175 ? -1.62 8.625 12.805 1 93.62 175 ALA B N 1
ATOM 2966 C CA . ALA B 1 175 ? -2.945 8.867 13.367 1 93.62 175 ALA B CA 1
ATOM 2967 C C . ALA B 1 175 ? -3.783 9.742 12.438 1 93.62 175 ALA B C 1
ATOM 2969 O O . ALA B 1 175 ? -4.953 9.445 12.18 1 93.62 175 ALA B O 1
ATOM 2970 N N . ILE B 1 176 ? -3.184 10.742 11.961 1 94.88 176 ILE B N 1
ATOM 2971 C CA . ILE B 1 176 ? -3.879 11.672 11.07 1 94.88 176 ILE B CA 1
ATOM 2972 C C . ILE B 1 176 ? -4.25 10.961 9.773 1 94.88 176 ILE B C 1
ATOM 2974 O O . ILE B 1 176 ? -5.367 11.109 9.273 1 94.88 176 ILE B O 1
ATOM 2978 N N . SER B 1 177 ? -3.34 10.148 9.273 1 93.12 177 SER B N 1
ATOM 2979 C CA . SER B 1 177 ? -3.619 9.406 8.047 1 93.12 177 SER B CA 1
ATOM 2980 C C . SER B 1 177 ? -4.82 8.477 8.227 1 93.12 177 SER B C 1
ATOM 2982 O O . SER B 1 177 ? -5.645 8.344 7.32 1 93.12 177 SER B O 1
ATOM 2984 N N . ARG B 1 178 ? -4.949 7.871 9.359 1 90.81 178 ARG B N 1
ATOM 2985 C CA . ARG B 1 178 ? -6.066 6.977 9.633 1 90.81 178 ARG B CA 1
ATOM 2986 C C . ARG B 1 178 ? -7.395 7.73 9.594 1 90.81 178 ARG B C 1
ATOM 2988 O O . ARG B 1 178 ? -8.375 7.238 9.031 1 90.81 178 ARG B O 1
ATOM 2995 N N . ALA B 1 179 ? -7.391 8.859 10.141 1 92.69 179 ALA B N 1
ATOM 2996 C CA . ALA B 1 179 ? -8.609 9.672 10.141 1 92.69 179 ALA B CA 1
ATOM 2997 C C . ALA B 1 179 ? -8.992 10.086 8.727 1 92.69 179 ALA B C 1
ATOM 2999 O O . ALA B 1 179 ? -10.148 9.969 8.328 1 92.69 179 ALA B O 1
ATOM 3000 N N . TYR B 1 180 ? -8.016 10.508 7.973 1 91.19 180 TYR B N 1
ATOM 3001 C CA . TYR B 1 180 ? -8.281 10.984 6.621 1 91.19 180 TYR B CA 1
ATOM 3002 C C . TYR B 1 180 ? -8.734 9.836 5.723 1 91.19 180 TYR B C 1
ATOM 3004 O O . TYR B 1 180 ? -9.562 10.031 4.824 1 91.19 180 TYR B O 1
ATOM 3012 N N . THR B 1 181 ? -8.273 8.688 5.973 1 88.94 181 THR B N 1
ATOM 3013 C CA . THR B 1 181 ? -8.641 7.516 5.184 1 88.94 181 THR B CA 1
ATOM 3014 C C . THR B 1 181 ? -10.125 7.203 5.332 1 88.94 181 THR B C 1
ATOM 3016 O O . THR B 1 181 ? -10.758 6.715 4.395 1 88.94 181 THR B O 1
ATOM 3019 N N . THR B 1 182 ? -10.688 7.484 6.449 1 85.44 182 THR B N 1
ATOM 3020 C CA . THR B 1 182 ? -12.102 7.188 6.668 1 85.44 182 THR B CA 1
ATOM 3021 C C . THR B 1 182 ? -12.984 8.172 5.91 1 85.44 182 THR B C 1
ATOM 3023 O O . THR B 1 182 ? -14.164 7.902 5.68 1 85.44 182 THR B O 1
ATOM 3026 N N . GLY B 1 183 ? -12.469 9.344 5.727 1 82.94 183 GLY B N 1
ATOM 3027 C CA . GLY B 1 183 ? -13.25 10.406 5.105 1 82.94 183 GLY B CA 1
ATOM 3028 C C . GLY B 1 183 ? -14.242 11.047 6.051 1 82.94 183 GLY B C 1
ATOM 3029 O O . GLY B 1 183 ? -15.023 11.914 5.645 1 82.94 183 GLY B O 1
ATOM 3030 N N . ASP B 1 184 ? -14.266 10.594 7.238 1 87.44 184 ASP B N 1
ATOM 3031 C CA . ASP B 1 184 ? -15.188 11.125 8.242 1 87.44 184 ASP B CA 1
ATOM 3032 C C . ASP B 1 184 ? -14.742 12.5 8.719 1 87.44 184 ASP B C 1
ATOM 3034 O O . ASP B 1 184 ? -13.789 12.625 9.484 1 87.44 184 ASP B O 1
ATOM 3038 N N . GLU B 1 185 ? -15.453 13.5 8.383 1 88.12 185 GLU B N 1
ATOM 3039 C CA . GLU B 1 185 ? -15.078 14.883 8.664 1 88.12 185 GLU B CA 1
ATOM 3040 C C . GLU B 1 185 ? -15.016 15.148 10.164 1 88.12 185 GLU B C 1
ATOM 3042 O O . GLU B 1 185 ? -14.18 15.938 10.625 1 88.12 185 GLU B O 1
ATOM 3047 N N . LYS B 1 186 ? -15.906 14.516 10.82 1 91.75 186 LYS B N 1
ATOM 3048 C CA . LYS B 1 186 ? -15.914 14.719 12.266 1 91.75 186 LYS B CA 1
ATOM 3049 C C . LYS B 1 186 ? -14.672 14.125 12.914 1 91.75 186 LYS B C 1
ATOM 3051 O O . LYS B 1 186 ? -14.062 14.75 13.789 1 91.75 186 LYS B O 1
ATOM 3056 N N . LYS B 1 187 ? -14.328 12.953 12.461 1 91.94 187 LYS B N 1
ATOM 3057 C CA . LYS B 1 187 ? -13.125 12.32 12.992 1 91.94 187 LYS B CA 1
ATOM 3058 C C . LYS B 1 187 ? -11.883 13.133 12.633 1 91.94 187 LYS B C 1
ATOM 3060 O O . LYS B 1 187 ? -10.977 13.297 13.453 1 91.94 187 LYS B O 1
ATOM 3065 N N . ILE B 1 188 ? -11.859 13.641 11.43 1 92.62 188 ILE B N 1
ATOM 3066 C CA . ILE B 1 188 ? -10.734 14.445 10.961 1 92.62 188 ILE B CA 1
ATOM 3067 C C . ILE B 1 188 ? -10.633 15.727 11.789 1 92.62 188 ILE B C 1
ATOM 3069 O O . ILE B 1 188 ? -9.555 16.062 12.289 1 92.62 188 ILE B O 1
ATOM 3073 N N . ALA B 1 189 ? -11.734 16.375 12 1 94.44 189 ALA B N 1
ATOM 3074 C CA . ALA B 1 189 ? -11.75 17.609 12.789 1 94.44 189 ALA B CA 1
ATOM 3075 C C . ALA B 1 189 ? -11.312 17.359 14.227 1 94.44 189 ALA B C 1
ATOM 3077 O O . ALA B 1 189 ? -10.555 18.141 14.805 1 94.44 189 ALA B O 1
ATOM 3078 N N . THR B 1 190 ? -11.742 16.234 14.734 1 95.75 190 THR B N 1
ATOM 3079 C CA . THR B 1 190 ? -11.453 15.906 16.125 1 95.75 190 THR B CA 1
ATOM 3080 C C . THR B 1 190 ? -9.961 15.656 16.328 1 95.75 190 THR B C 1
ATOM 3082 O O . THR B 1 190 ? -9.344 16.203 17.25 1 95.75 190 THR B O 1
ATOM 3085 N N . ILE B 1 191 ? -9.414 14.891 15.453 1 96.31 191 ILE B N 1
ATOM 3086 C CA . ILE B 1 191 ? -8.008 14.547 15.633 1 96.31 191 ILE B CA 1
ATOM 3087 C C . ILE B 1 191 ? -7.141 15.789 15.43 1 96.31 191 ILE B C 1
ATOM 3089 O O . ILE B 1 191 ? -6.133 15.969 16.109 1 96.31 191 ILE B O 1
ATOM 3093 N N . LEU B 1 192 ? -7.465 16.625 14.508 1 97 192 LEU B N 1
ATOM 3094 C CA . LEU B 1 192 ? -6.711 17.859 14.297 1 97 192 LEU B CA 1
ATOM 3095 C C . LEU B 1 192 ? -6.836 18.797 15.5 1 97 192 LEU B C 1
ATOM 3097 O O . LEU B 1 192 ? -5.852 19.391 15.93 1 97 192 LEU B O 1
ATOM 3101 N N . ALA B 1 193 ? -8.008 18.828 16.016 1 96.88 193 ALA B N 1
ATOM 3102 C CA . ALA B 1 193 ? -8.219 19.641 17.219 1 96.88 193 ALA B CA 1
ATOM 3103 C C . ALA B 1 193 ? -7.402 19.109 18.391 1 96.88 193 ALA B C 1
ATOM 3105 O O . ALA B 1 193 ? -6.809 19.891 19.141 1 96.88 193 ALA B O 1
ATOM 3106 N N . ASP B 1 194 ? -7.387 17.812 18.547 1 97.5 194 ASP B N 1
ATOM 3107 C CA . ASP B 1 194 ? -6.633 17.203 19.625 1 97.5 194 ASP B CA 1
ATOM 3108 C C . ASP B 1 194 ? -5.148 17.547 19.531 1 97.5 194 ASP B C 1
ATOM 3110 O O . ASP B 1 194 ? -4.527 17.938 20.516 1 97.5 194 ASP B O 1
ATOM 3114 N N . TYR B 1 195 ? -4.617 17.5 18.359 1 97.69 195 TYR B N 1
ATOM 3115 C CA . TYR B 1 195 ? -3.197 17.781 18.203 1 97.69 195 TYR B CA 1
ATOM 3116 C C . TYR B 1 195 ? -2.934 19.281 18.281 1 97.69 195 TYR B C 1
ATOM 3118 O O . TYR B 1 195 ? -1.876 19.703 18.75 1 97.69 195 TYR B O 1
ATOM 3126 N N . ASN B 1 196 ? -3.859 20.078 17.859 1 97.69 196 ASN B N 1
ATOM 3127 C CA . ASN B 1 196 ? -3.758 21.516 18.062 1 97.69 196 ASN B CA 1
ATOM 3128 C C . ASN B 1 196 ? -3.678 21.859 19.547 1 97.69 196 ASN B C 1
ATOM 3130 O O . ASN B 1 196 ? -2.826 22.641 19.969 1 97.69 196 ASN B O 1
ATOM 3134 N N . ASN B 1 197 ? -4.543 21.234 20.25 1 97.75 197 ASN B N 1
ATOM 3135 C CA . ASN B 1 197 ? -4.555 21.453 21.703 1 97.75 197 ASN B CA 1
ATOM 3136 C C . ASN B 1 197 ? -3.268 20.969 22.359 1 97.75 197 ASN B C 1
ATOM 3138 O O . ASN B 1 197 ? -2.736 21.609 23.25 1 97.75 197 ASN B O 1
ATOM 3142 N N . ALA B 1 198 ? -2.834 19.859 21.906 1 98.19 198 ALA B N 1
ATOM 3143 C CA . ALA B 1 198 ? -1.573 19.312 22.422 1 98.19 198 ALA B CA 1
ATOM 3144 C C . ALA B 1 198 ? -0.419 20.281 22.141 1 98.19 198 ALA B C 1
ATOM 3146 O O . ALA B 1 198 ? 0.388 20.562 23.031 1 98.19 198 ALA B O 1
ATOM 3147 N N . ALA B 1 199 ? -0.371 20.781 20.969 1 98.56 199 ALA B N 1
ATOM 3148 C CA . ALA B 1 199 ? 0.68 21.734 20.594 1 98.56 199 ALA B CA 1
ATOM 3149 C C . ALA B 1 199 ? 0.597 23 21.422 1 98.56 199 ALA B C 1
ATOM 3151 O O . ALA B 1 199 ? 1.616 23.516 21.891 1 98.56 199 ALA B O 1
ATOM 3152 N N . ASP B 1 200 ? -0.596 23.469 21.594 1 98.56 200 ASP B N 1
ATOM 3153 C CA . ASP B 1 200 ? -0.797 24.672 22.422 1 98.56 200 ASP B CA 1
ATOM 3154 C C . ASP B 1 200 ? -0.278 24.453 23.828 1 98.56 200 ASP B C 1
ATOM 3156 O O . ASP B 1 200 ? 0.36 25.344 24.406 1 98.56 200 ASP B O 1
ATOM 3160 N N . ALA B 1 201 ? -0.568 23.328 24.391 1 98.56 201 ALA B N 1
ATOM 3161 C CA . ALA B 1 201 ? -0.114 23.016 25.75 1 98.56 201 ALA B CA 1
ATOM 3162 C C . ALA B 1 201 ? 1.409 23.016 25.828 1 98.56 201 ALA B C 1
ATOM 3164 O O . ALA B 1 201 ? 1.98 23.531 26.797 1 98.56 201 ALA B O 1
ATOM 3165 N N . VAL B 1 202 ? 2.049 22.484 24.844 1 98.5 202 VAL B N 1
ATOM 3166 C CA . VAL B 1 202 ? 3.508 22.453 24.812 1 98.5 202 VAL B CA 1
ATOM 3167 C C . VAL B 1 202 ? 4.051 23.875 24.703 1 98.5 202 VAL B C 1
ATOM 3169 O O . VAL B 1 202 ? 4.938 24.266 25.469 1 98.5 202 VAL B O 1
ATOM 3172 N N . ILE B 1 203 ? 3.514 24.672 23.766 1 98.44 203 ILE B N 1
ATOM 3173 C CA . ILE B 1 203 ? 3.977 26.031 23.516 1 98.44 203 ILE B CA 1
ATOM 3174 C C . ILE B 1 203 ? 3.805 26.891 24.766 1 98.44 203 ILE B C 1
ATOM 3176 O O . ILE B 1 203 ? 4.648 27.734 25.062 1 98.44 203 ILE B O 1
ATOM 3180 N N . ALA B 1 204 ? 2.805 26.594 25.562 1 98.25 204 ALA B N 1
ATOM 3181 C CA . ALA B 1 204 ? 2.48 27.391 26.734 1 98.25 204 ALA B CA 1
ATOM 3182 C C . ALA B 1 204 ? 3.297 26.938 27.938 1 98.25 204 ALA B C 1
ATOM 3184 O O . ALA B 1 204 ? 3.361 27.625 28.953 1 98.25 204 ALA B O 1
ATOM 3185 N N . SER B 1 205 ? 3.857 25.812 27.891 1 98.31 205 SER B N 1
ATOM 3186 C CA . SER B 1 205 ? 4.543 25.266 29.062 1 98.31 205 SER B CA 1
ATOM 3187 C C . SER B 1 205 ? 5.922 25.891 29.234 1 98.31 205 SER B C 1
ATOM 3189 O O . SER B 1 205 ? 6.48 26.453 28.297 1 98.31 205 SER B O 1
ATOM 3191 N N . ALA B 1 206 ? 6.438 25.766 30.531 1 97.75 206 ALA B N 1
ATOM 3192 C CA . ALA B 1 206 ? 7.789 26.25 30.828 1 97.75 206 ALA B CA 1
ATOM 3193 C C . ALA B 1 206 ? 8.836 25.391 30.109 1 97.75 206 ALA B C 1
ATOM 3195 O O . ALA B 1 206 ? 8.625 24.203 29.875 1 97.75 206 ALA B O 1
ATOM 3196 N N . PRO B 1 207 ? 9.992 26.031 29.75 1 96.44 207 PRO B N 1
ATOM 3197 C CA . PRO B 1 207 ? 11.023 25.328 28.984 1 96.44 207 PRO B CA 1
ATOM 3198 C C . PRO B 1 207 ? 11.398 23.984 29.578 1 96.44 207 PRO B C 1
ATOM 3200 O O . PRO B 1 207 ? 11.508 22.984 28.859 1 96.44 207 PRO B O 1
ATOM 3203 N N . ALA B 1 208 ? 11.492 23.875 30.859 1 94.62 208 ALA B N 1
ATOM 3204 C CA . ALA B 1 208 ? 11.961 22.656 31.516 1 94.62 208 ALA B CA 1
ATOM 3205 C C . ALA B 1 208 ? 10.906 21.547 31.453 1 94.62 208 ALA B C 1
ATOM 3207 O O . ALA B 1 208 ? 11.211 20.375 31.672 1 94.62 208 ALA B O 1
ATOM 3208 N N . GLN B 1 209 ? 9.633 21.844 31.125 1 97.06 209 GLN B N 1
ATOM 3209 C CA . GLN B 1 209 ? 8.531 20.891 31.156 1 97.06 209 GLN B CA 1
ATOM 3210 C C . GLN B 1 209 ? 8.086 20.5 29.75 1 97.06 209 GLN B C 1
ATOM 3212 O O . GLN B 1 209 ? 7.234 19.625 29.594 1 97.06 209 GLN B O 1
ATOM 3217 N N . LYS B 1 210 ? 8.594 21.109 28.766 1 97.81 210 LYS B N 1
ATOM 3218 C CA . LYS B 1 210 ? 8.062 21 27.406 1 97.81 210 LYS B CA 1
ATOM 3219 C C . LYS B 1 210 ? 8.094 19.562 26.922 1 97.81 210 LYS B C 1
ATOM 3221 O O . LYS B 1 210 ? 7.133 19.078 26.312 1 97.81 210 LYS B O 1
ATOM 3226 N N . TYR B 1 211 ? 9.148 18.891 27.25 1 97.88 211 TYR B N 1
ATOM 3227 C CA . TYR B 1 211 ? 9.242 17.516 26.781 1 97.88 211 TYR B CA 1
ATOM 3228 C C . TYR B 1 211 ? 8.188 16.641 27.438 1 97.88 211 TYR B C 1
ATOM 3230 O O . TYR B 1 211 ? 7.508 15.859 26.766 1 97.88 211 TYR B O 1
ATOM 3238 N N . GLU B 1 212 ? 8.07 16.719 28.703 1 97 212 GLU B N 1
ATOM 3239 C CA . GLU B 1 212 ? 7.098 15.922 29.453 1 97 212 GLU B CA 1
ATOM 3240 C C . GLU B 1 212 ? 5.676 16.25 29.016 1 97 212 GLU B C 1
ATOM 3242 O O . GLU B 1 212 ? 4.852 15.336 28.844 1 97 212 GLU B O 1
ATOM 3247 N N . VAL B 1 213 ? 5.406 17.516 28.766 1 98.12 213 VAL B N 1
ATOM 3248 C CA . VAL B 1 213 ? 4.082 17.953 28.328 1 98.12 213 VAL B CA 1
ATOM 3249 C C . VAL B 1 213 ? 3.799 17.391 26.938 1 98.12 213 VAL B C 1
ATOM 3251 O O . VAL B 1 213 ? 2.703 16.891 26.672 1 98.12 213 VAL B O 1
ATOM 3254 N N . MET B 1 214 ? 4.762 17.422 26.031 1 97.94 214 MET B N 1
ATOM 3255 C CA . MET B 1 214 ? 4.578 16.875 24.688 1 97.94 214 MET B CA 1
ATOM 3256 C C . MET B 1 214 ? 4.273 15.383 24.75 1 97.94 214 MET B C 1
ATOM 3258 O O . MET B 1 214 ? 3.328 14.906 24.109 1 97.94 214 MET B O 1
ATOM 3262 N N . GLU B 1 215 ? 5.016 14.672 25.516 1 96.12 215 GLU B N 1
ATOM 3263 C CA . GLU B 1 215 ? 4.82 13.227 25.625 1 96.12 215 GLU B CA 1
ATOM 3264 C C . GLU B 1 215 ? 3.408 12.898 26.109 1 96.12 215 GLU B C 1
ATOM 3266 O O . GLU B 1 215 ? 2.736 12.047 25.531 1 96.12 215 GLU B O 1
ATOM 3271 N N . GLY B 1 216 ? 2.99 13.57 27.062 1 96.38 216 GLY B N 1
ATOM 3272 C CA . GLY B 1 216 ? 1.667 13.32 27.609 1 96.38 216 GLY B CA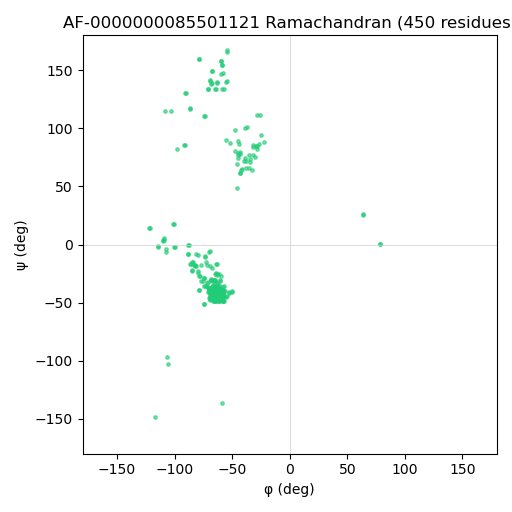 1
ATOM 3273 C C . GLY B 1 216 ? 0.546 13.719 26.656 1 96.38 216 GLY B C 1
ATOM 3274 O O . GLY B 1 216 ? -0.368 12.93 26.422 1 96.38 216 GLY B O 1
ATOM 3275 N N . THR B 1 217 ? 0.644 14.906 26.094 1 97.12 217 THR B N 1
ATOM 3276 C CA . THR B 1 217 ? -0.471 15.445 25.328 1 97.12 217 THR B CA 1
ATOM 3277 C C . THR B 1 217 ? -0.525 14.828 23.938 1 97.12 217 THR B C 1
ATOM 3279 O O . THR B 1 217 ? -1.607 14.531 23.422 1 97.12 217 THR B O 1
ATOM 3282 N N . PHE B 1 218 ? 0.625 14.617 23.297 1 96.88 218 PHE B N 1
ATOM 3283 C CA . PHE B 1 218 ? 0.633 14.008 21.969 1 96.88 218 PHE B CA 1
ATOM 3284 C C . PHE B 1 218 ? 0.209 12.547 22.047 1 96.88 218 PHE B C 1
ATOM 3286 O O . PHE B 1 218 ? -0.488 12.055 21.156 1 96.88 218 PHE B O 1
ATOM 3293 N N . THR B 1 219 ? 0.606 11.828 23.094 1 94.06 219 THR B N 1
ATOM 3294 C CA . THR B 1 219 ? 0.148 10.461 23.297 1 94.06 219 THR B CA 1
ATOM 3295 C C . THR B 1 219 ? -1.359 10.422 23.531 1 94.06 219 THR B C 1
ATOM 3297 O O . THR B 1 219 ? -2.053 9.539 23.016 1 94.06 219 THR B O 1
ATOM 3300 N N . GLY B 1 220 ? -1.833 11.32 24.266 1 93.62 220 GLY B N 1
ATOM 3301 C CA . GLY B 1 220 ? -3.268 11.438 24.469 1 93.62 220 GLY B CA 1
ATOM 3302 C C . GLY B 1 220 ? -4.039 11.664 23.188 1 93.62 220 GLY B C 1
ATOM 3303 O O . GLY B 1 220 ? -5.09 11.047 22.969 1 93.62 220 GLY B O 1
ATOM 3304 N N . ALA B 1 221 ? -3.514 12.508 22.344 1 93.88 221 ALA B N 1
ATOM 3305 C CA . ALA B 1 221 ? -4.156 12.789 21.047 1 93.88 221 ALA B CA 1
ATOM 3306 C C . ALA B 1 221 ? -4.172 11.547 20.172 1 93.88 221 ALA B C 1
ATOM 3308 O O . ALA B 1 221 ? -5.172 11.273 19.5 1 93.88 221 ALA B O 1
ATOM 3309 N N . ALA B 1 222 ? -3.121 10.797 20.172 1 88.69 222 ALA B N 1
ATOM 3310 C CA . ALA B 1 222 ? -3.021 9.578 19.359 1 88.69 222 ALA B CA 1
ATOM 3311 C C . ALA B 1 222 ? -4.027 8.531 19.828 1 88.69 222 ALA B C 1
ATOM 3313 O O . ALA B 1 222 ? -4.645 7.848 19 1 88.69 222 ALA B O 1
ATOM 3314 N N . HIS B 1 223 ? -4.168 8.414 21.016 1 85.06 223 HIS B N 1
ATOM 3315 C CA . HIS B 1 223 ? -5.059 7.41 21.594 1 85.06 223 HIS B CA 1
ATOM 3316 C C . HIS B 1 223 ? -6.523 7.781 21.359 1 85.06 223 HIS B C 1
ATOM 3318 O O . HIS B 1 223 ? -7.363 6.906 21.141 1 85.06 223 HIS B O 1
ATOM 3324 N N . ALA B 1 224 ? -6.789 9.031 21.422 1 80.12 224 ALA B N 1
ATOM 3325 C CA . ALA B 1 224 ? -8.156 9.492 21.219 1 80.12 224 ALA B CA 1
ATOM 3326 C C . ALA B 1 224 ? -8.641 9.164 19.812 1 80.12 224 ALA B C 1
ATOM 3328 O O . ALA B 1 224 ? -9.828 8.938 19.594 1 80.12 224 ALA B O 1
ATOM 3329 N N . SER B 1 225 ? -7.766 9.055 18.891 1 73.31 225 SER B N 1
ATOM 3330 C CA . SER B 1 225 ? -8.102 8.797 17.5 1 73.31 225 SER B CA 1
ATOM 3331 C C . SER B 1 225 ? -8.398 7.316 17.266 1 73.31 225 SER B C 1
ATOM 3333 O O . SER B 1 225 ? -9.031 6.953 16.281 1 73.31 225 SER B O 1
ATOM 3335 N N . GLU B 1 226 ? -7.848 6.496 18.172 1 68.62 226 GLU B N 1
ATOM 3336 C CA . GLU B 1 226 ? -8.062 5.059 18.031 1 68.62 226 GLU B CA 1
ATOM 3337 C C . GLU B 1 226 ? -9.398 4.641 18.641 1 68.62 226 GLU B C 1
ATOM 3339 O O . GLU B 1 226 ? -9.922 3.568 18.328 1 68.62 226 GLU B O 1
ATOM 3344 N N . ALA B 1 227 ? -9.984 5.543 19.531 1 57.78 227 ALA B N 1
ATOM 3345 C CA . ALA B 1 227 ? -11.227 5.207 20.234 1 57.78 227 ALA B CA 1
ATOM 3346 C C . ALA B 1 227 ? -12.445 5.512 19.359 1 57.78 227 ALA B C 1
ATOM 3348 O O . ALA B 1 227 ? -12.383 6.371 18.469 1 57.78 227 ALA B O 1
#

Sequence (454 aa):
MAKNLLLVSLLLYITIAEAAPIAVEWSATASKSINAMKLKLGKALDEVVLAAPPPKRKEVEKATTGHFITIDALLAKARARGDEKKAISIASSYEKAADIVIAAPPAQKFDAMETTFSIAATPDPTKCP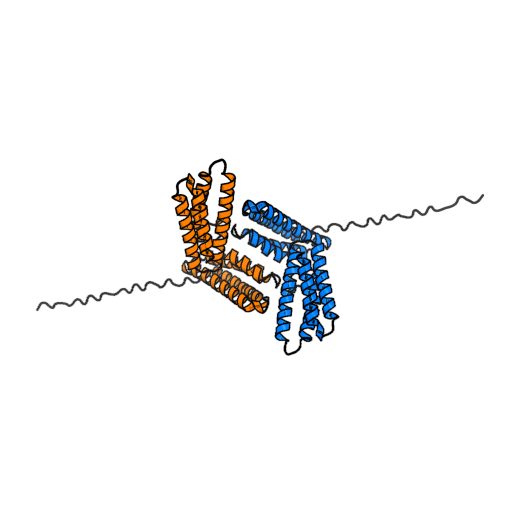KVDKAFCETYSKTKKAQEEVISAAPPAKAAEIKDAVIAQGFAMGKAISRAYTTGDEKKIATILADYNNAADAVIASAPAQKYEVMEGTFTGAAHASEAMAKNLLLVSLLLYITIAEAAPIAVEWSATASKSINAMKLKLGKALDEVVLAAPPPKRKEVEKATTGHFITIDALLAKARARGDEKKAISIASSYEKAADIVIAAPPAQKFDAMETTFSIAATPDPTKCPKVDKAFCETYSKTKKAQEEVISAAPPAKAAEIKDAVIAQGFAMGKAISRAYTTGDEKKIATILADYNNAADAVIASAPAQKYEVMEGTFTGAAHASEA

Solvent-accessible surface area (backbone atoms only — not comparable to full-atom values): 23732 Å² total; per-residue (Å²): 141,79,79,74,82,89,80,81,77,76,74,74,75,71,72,71,69,73,73,62,80,70,80,66,71,70,52,71,69,43,44,50,41,42,51,54,18,50,54,42,38,52,51,25,49,50,50,33,42,70,46,39,38,66,94,45,28,66,62,45,45,51,52,48,51,44,48,53,51,26,54,50,50,54,45,50,52,24,44,76,67,65,34,56,70,54,39,37,49,51,22,51,41,46,32,54,29,21,52,52,23,61,63,26,32,60,58,41,16,59,61,38,41,57,51,37,49,27,38,55,48,27,76,42,74,90,49,54,73,76,66,52,59,71,56,35,54,33,51,53,46,37,49,52,26,50,50,52,33,51,72,43,40,54,81,94,45,35,67,62,49,43,43,52,49,47,42,49,50,37,52,49,41,46,48,52,32,56,31,35,42,59,49,42,62,66,54,38,52,49,46,46,47,38,44,39,50,26,21,49,52,23,63,70,41,56,60,90,44,18,58,64,45,37,55,54,34,50,51,49,33,51,52,58,64,76,101,129,84,75,78,75,77,74,75,74,73,73,74,73,72,69,70,68,70,71,64,78,70,78,67,73,70,51,71,68,44,44,50,42,43,51,55,20,50,56,42,38,51,53,25,48,51,49,33,42,70,44,38,38,64,95,45,28,66,61,44,46,51,51,48,50,44,49,52,51,26,52,51,50,54,43,48,52,25,46,75,66,67,35,56,70,55,38,38,49,52,22,52,40,46,32,55,29,22,51,51,24,60,64,26,32,59,58,41,16,58,61,38,42,57,51,37,50,28,38,55,48,27,76,42,74,90,49,55,74,74,67,51,61,72,56,36,54,32,51,51,45,38,50,52,25,48,49,50,33,50,71,43,41,53,80,95,44,34,66,62,49,43,44,50,48,47,41,48,53,37,51,49,41,44,48,51,32,55,32,34,43,58,49,41,63,66,56,38,53,48,46,45,48,37,43,40,51,25,21,49,53,24,63,69,41,57,61,91,43,17,57,63,46,36,56,54,33,50,51,48,32,50,52,58,64,76,101

InterPro domains:
  IPR035506 Pollen allergen/Uncharacterized protein Os [G3DSA:1.20.120.320] (76-169)
  IPR035506 Pollen allergen/Uncharacterized protein Os [G3DSA:1.20.120.320] (177-227)

Nearest PDB structures (foldseek):
  5cwp-assembly1_A  TM=3.529E-01  e=4.551E-02  synthetic construct
  7unj-assembly1_B  TM=3.498E-01  e=2.618E-01  synthetic construct
  7unh-assembly1_A  TM=3.540E-01  e=2.741E-01  synthetic construct
  6ar7-assembly4_D  TM=2.779E-01  e=4.548E-01  Burkholderia thailandensis E264
  8ugc-assembly2_B  TM=3.033E-01  e=9.949E-01  synthetic construct